Protein AF-A0AAD7ZI15-F1 (afdb_monomer_lite)

InterPro domains:
  IPR014939 CDT1 Geminin-binding domain-like [PF08839] (183-355)
  IPR014939 CDT1 Geminin-binding domain-like [SM01075] (183-356)
  IPR014939 CDT1 Geminin-binding domain-like [cd08674] (165-358)
  IPR036390 Winged helix DNA-binding domain superfamily [SSF46785] (164-359)
  IPR045173 DNA replication factor Cdt1 [PTHR28637] (47-406)

Structure (mmCIF, N/CA/C/O backbone):
data_AF-A0AAD7ZI15-F1
#
_entry.id   AF-A0AAD7ZI15-F1
#
loop_
_atom_site.group_PDB
_atom_site.id
_atom_site.type_symbol
_atom_site.label_atom_id
_atom_site.label_alt_id
_atom_site.label_comp_id
_atom_site.label_asym_id
_atom_site.label_entity_id
_atom_site.label_seq_id
_atom_site.pdbx_PDB_ins_code
_atom_site.Cartn_x
_atom_site.Cartn_y
_atom_site.Cartn_z
_atom_site.occupancy
_atom_site.B_iso_or_equiv
_atom_site.auth_seq_id
_atom_site.auth_comp_id
_atom_site.auth_asym_id
_atom_site.auth_atom_id
_atom_site.pdbx_PDB_model_num
ATOM 1 N N . MET A 1 1 ? 1.280 -25.889 -55.895 1.00 36.34 1 MET A N 1
ATOM 2 C CA . MET A 1 1 ? 1.740 -25.239 -57.144 1.00 36.34 1 MET A CA 1
ATOM 3 C C . MET A 1 1 ? 1.927 -23.764 -56.811 1.00 36.34 1 MET A C 1
ATOM 5 O O . MET A 1 1 ? 0.936 -23.113 -56.536 1.00 36.34 1 MET A O 1
ATOM 9 N N . ILE A 1 2 ? 3.098 -23.346 -56.326 1.00 36.03 2 ILE A N 1
ATOM 10 C CA . ILE A 1 2 ? 4.313 -22.911 -57.054 1.00 36.03 2 ILE A CA 1
ATOM 11 C C . ILE A 1 2 ? 4.077 -21.682 -57.949 1.00 36.03 2 ILE A C 1
ATOM 13 O O . ILE A 1 2 ? 3.289 -21.760 -58.882 1.00 36.03 2 ILE A O 1
ATOM 17 N N .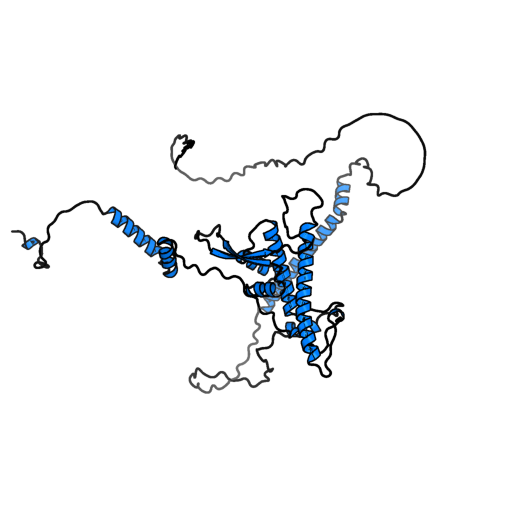 PHE A 1 3 ? 4.881 -20.652 -57.637 1.00 35.69 3 PHE A N 1
ATOM 18 C CA . PHE A 1 3 ? 5.319 -19.427 -58.338 1.00 35.69 3 PHE A CA 1
ATOM 19 C C . PHE A 1 3 ? 4.919 -18.168 -57.544 1.00 35.69 3 PHE A C 1
ATOM 21 O O . PHE A 1 3 ? 3.744 -17.877 -57.404 1.00 35.69 3 PHE A O 1
ATOM 28 N N . GLY A 1 4 ? 5.805 -17.388 -56.914 1.00 32.12 4 GLY A N 1
ATOM 29 C CA . GLY A 1 4 ? 7.251 -17.229 -57.076 1.00 32.12 4 GLY A CA 1
ATOM 30 C C . GLY A 1 4 ? 7.549 -15.950 -57.854 1.00 32.12 4 GLY A C 1
ATOM 31 O O . GLY A 1 4 ? 7.782 -16.039 -59.051 1.00 32.12 4 GLY A O 1
ATOM 32 N N . ILE A 1 5 ? 7.562 -14.784 -57.191 1.00 38.34 5 ILE A N 1
ATOM 33 C CA . ILE A 1 5 ? 8.191 -13.567 -57.729 1.00 38.34 5 ILE A CA 1
ATOM 34 C C . ILE A 1 5 ? 9.023 -12.884 -56.638 1.00 38.34 5 ILE A C 1
ATOM 36 O O . ILE A 1 5 ? 8.547 -12.449 -55.594 1.00 38.34 5 ILE A O 1
ATOM 40 N N . LEU A 1 6 ? 10.307 -12.863 -56.961 1.00 31.09 6 LEU A N 1
ATOM 41 C CA . LEU A 1 6 ? 11.475 -12.271 -56.341 1.00 31.09 6 LEU A CA 1
ATOM 42 C C . LEU A 1 6 ? 11.599 -10.815 -56.812 1.00 31.09 6 LEU A C 1
ATOM 44 O O . LEU A 1 6 ? 11.573 -10.597 -58.018 1.00 31.09 6 LEU A O 1
ATOM 48 N N . LEU A 1 7 ? 11.840 -9.845 -55.925 1.00 35.19 7 LEU A N 1
ATOM 49 C CA . LEU A 1 7 ? 12.426 -8.553 -56.313 1.00 35.19 7 LEU A CA 1
ATOM 50 C C . LEU A 1 7 ? 13.369 -8.034 -55.217 1.00 35.19 7 LEU A C 1
ATOM 52 O O . LEU A 1 7 ? 12.996 -7.814 -54.068 1.00 35.19 7 LEU A O 1
ATOM 56 N N . LYS A 1 8 ? 14.637 -7.915 -55.620 1.00 31.84 8 LYS A N 1
ATOM 57 C CA . LYS A 1 8 ? 15.811 -7.471 -54.866 1.00 31.84 8 LYS A CA 1
ATOM 58 C C . LYS A 1 8 ? 15.910 -5.937 -54.834 1.00 31.84 8 LYS A C 1
ATOM 60 O O . LYS A 1 8 ? 15.757 -5.294 -55.861 1.00 31.84 8 LYS A O 1
ATOM 65 N N . SER A 1 9 ? 16.333 -5.436 -53.672 1.00 30.84 9 SER A N 1
ATOM 66 C CA . SER A 1 9 ? 17.479 -4.536 -53.433 1.00 30.84 9 SER A CA 1
ATOM 67 C C . SER A 1 9 ? 17.616 -3.219 -54.219 1.00 30.84 9 SER A C 1
ATOM 69 O O . SER A 1 9 ? 17.907 -3.227 -55.411 1.00 30.84 9 SER A O 1
ATOM 71 N N . LYS A 1 10 ? 17.651 -2.093 -53.488 1.00 32.25 10 LYS A N 1
ATOM 72 C CA . LYS A 1 10 ? 18.591 -0.985 -53.746 1.00 32.25 10 LYS A CA 1
ATOM 73 C C . LYS A 1 10 ? 19.153 -0.460 -52.421 1.00 32.25 10 LYS A C 1
ATOM 75 O O . LYS A 1 10 ? 18.426 0.034 -51.568 1.00 32.25 10 LYS A O 1
ATOM 80 N N . LYS A 1 11 ? 20.467 -0.623 -52.285 1.00 30.34 11 LYS A N 1
ATOM 81 C CA . LYS A 1 11 ? 21.358 -0.153 -51.224 1.00 30.34 11 LYS A CA 1
ATOM 82 C C . LYS A 1 11 ? 22.157 0.994 -51.846 1.00 30.34 11 LYS A C 1
ATOM 84 O O . LYS A 1 11 ? 22.750 0.788 -52.902 1.00 30.34 11 LYS A O 1
ATOM 89 N N . THR A 1 12 ? 22.131 2.181 -51.255 1.00 30.69 12 THR A N 1
ATOM 90 C CA . THR A 1 12 ? 22.960 3.321 -51.670 1.00 30.69 12 THR A CA 1
ATOM 91 C C . THR A 1 12 ? 24.130 3.461 -50.706 1.00 30.69 12 THR A C 1
ATOM 93 O O . THR A 1 12 ? 23.956 3.728 -49.519 1.00 30.69 12 THR A O 1
ATOM 96 N N . GLU A 1 13 ? 25.319 3.210 -51.242 1.00 28.00 13 GLU A N 1
ATOM 97 C CA . GLU A 1 13 ? 26.623 3.518 -50.663 1.00 28.00 13 GLU A CA 1
ATOM 98 C C . GLU A 1 13 ? 26.952 4.994 -50.912 1.00 28.00 13 GLU A C 1
ATOM 100 O O . GLU A 1 13 ? 26.746 5.491 -52.019 1.00 28.00 13 GLU A O 1
ATOM 105 N N . ILE A 1 14 ? 27.499 5.675 -49.904 1.00 30.58 14 ILE A N 1
ATOM 106 C CA . ILE A 1 14 ? 28.333 6.867 -50.086 1.00 30.58 14 ILE A CA 1
ATOM 107 C C . ILE A 1 14 ? 29.537 6.697 -49.154 1.00 30.58 14 ILE A C 1
ATOM 109 O O . ILE A 1 14 ? 29.384 6.566 -47.939 1.00 30.58 14 ILE A O 1
ATOM 113 N N . SER A 1 15 ? 30.716 6.661 -49.764 1.00 30.77 15 SER A N 1
ATOM 114 C CA . SER A 1 15 ? 32.048 6.538 -49.157 1.00 30.77 15 SER A CA 1
ATOM 115 C C . SER A 1 15 ? 32.793 7.888 -49.304 1.00 30.77 15 SER A C 1
ATOM 117 O O . SER A 1 15 ? 32.291 8.779 -49.992 1.00 30.77 15 SER A O 1
ATOM 119 N N . PRO A 1 16 ? 33.947 8.088 -48.640 1.00 37.78 16 PRO A N 1
ATOM 120 C CA . PRO A 1 16 ? 34.333 9.358 -48.032 1.00 37.78 16 PRO A CA 1
ATOM 121 C C . PRO A 1 16 ? 35.382 10.146 -48.827 1.00 37.78 16 PRO A C 1
ATOM 123 O O . PRO A 1 16 ? 36.064 9.609 -49.696 1.00 37.78 16 PRO A O 1
ATOM 126 N N . LEU A 1 17 ? 35.536 11.426 -48.477 1.00 29.06 17 LEU A N 1
ATOM 127 C CA . LEU A 1 17 ? 36.581 12.300 -49.005 1.00 29.06 17 LEU A CA 1
ATOM 128 C C . LEU A 1 17 ? 37.750 12.396 -48.010 1.00 29.06 17 LEU A C 1
ATOM 130 O O . LEU A 1 17 ? 37.580 12.854 -46.880 1.00 29.06 17 LEU A O 1
ATOM 134 N N . GLU A 1 18 ? 38.927 11.966 -48.459 1.00 28.33 18 GLU A N 1
ATOM 135 C CA . GLU A 1 18 ? 40.236 12.202 -47.846 1.00 28.33 18 GLU A CA 1
ATOM 136 C C . GLU A 1 18 ? 40.829 13.559 -48.272 1.00 28.33 18 GLU A C 1
ATOM 138 O O . GLU A 1 18 ? 40.622 13.998 -49.404 1.00 28.33 18 GLU A O 1
ATOM 143 N N . ARG A 1 19 ? 41.644 14.165 -47.394 1.00 28.28 19 ARG A N 1
ATOM 144 C CA . ARG A 1 19 ? 42.948 14.822 -47.679 1.00 28.28 19 ARG A CA 1
ATOM 145 C C . ARG A 1 19 ? 43.558 15.295 -46.347 1.00 28.28 19 ARG A C 1
ATOM 147 O O . ARG A 1 19 ? 42.906 16.031 -45.617 1.00 28.28 19 ARG A O 1
ATOM 154 N N . SER A 1 20 ? 44.646 14.668 -45.878 1.00 27.78 20 SER A N 1
ATOM 155 C CA . SER A 1 20 ? 46.063 15.100 -46.002 1.00 27.78 20 SER A CA 1
ATOM 156 C C . SER A 1 20 ? 46.351 16.455 -45.332 1.00 27.78 20 SER A C 1
ATOM 158 O O . SER A 1 20 ? 45.701 17.429 -45.685 1.00 27.78 20 SER A O 1
ATOM 160 N N . GLY A 1 21 ? 47.325 16.654 -44.447 1.00 28.03 21 GLY A N 1
ATOM 161 C CA . GLY A 1 21 ? 48.426 15.850 -43.916 1.00 28.03 21 GLY A CA 1
ATOM 162 C C . GLY A 1 21 ? 49.366 16.791 -43.131 1.00 28.03 21 GLY A C 1
ATOM 163 O O . GLY A 1 21 ? 49.322 17.988 -43.386 1.00 28.03 21 GLY A O 1
ATOM 164 N N . GLU A 1 22 ? 50.181 16.214 -42.231 1.00 27.78 22 GLU A N 1
ATOM 165 C CA . GLU A 1 22 ? 51.518 16.682 -41.773 1.00 27.78 22 GLU A CA 1
ATOM 166 C C . GLU A 1 22 ? 51.630 18.057 -41.052 1.00 27.78 22 GLU A C 1
ATOM 168 O O . GLU A 1 22 ? 50.927 19.000 -41.372 1.00 27.78 22 GLU A O 1
ATOM 173 N N . ASN A 1 23 ? 52.508 18.339 -40.080 1.00 27.92 23 ASN A N 1
ATOM 174 C CA . ASN A 1 23 ? 53.590 17.655 -39.357 1.00 27.92 23 ASN A CA 1
ATOM 175 C C . ASN A 1 23 ? 53.999 18.586 -38.169 1.00 27.92 23 ASN A C 1
ATOM 177 O O . ASN A 1 23 ? 53.938 19.795 -38.354 1.00 27.92 23 ASN A O 1
ATOM 181 N N . VAL A 1 24 ? 54.465 18.016 -37.033 1.00 29.58 24 VAL A N 1
ATOM 182 C CA . VAL A 1 24 ? 55.676 18.407 -36.229 1.00 29.58 24 VAL A CA 1
ATOM 183 C C . VAL A 1 24 ? 55.746 19.840 -35.611 1.00 29.58 24 VAL A C 1
ATOM 185 O O . VAL A 1 24 ? 55.407 20.796 -36.280 1.00 29.58 24 VAL A O 1
ATOM 188 N N . VAL A 1 25 ? 56.237 20.193 -34.406 1.00 29.47 25 VAL A N 1
ATOM 189 C CA . VAL A 1 25 ? 56.813 19.607 -33.169 1.00 29.47 25 VAL A CA 1
ATOM 190 C C . VAL A 1 25 ? 56.943 20.779 -32.140 1.00 29.47 25 VAL A C 1
ATOM 192 O O . VAL A 1 25 ? 57.118 21.923 -32.544 1.00 29.47 25 VAL A O 1
ATOM 195 N N . ASP A 1 26 ? 56.891 20.452 -30.841 1.00 27.38 26 ASP A N 1
ATOM 196 C CA . ASP A 1 26 ? 57.463 21.108 -29.638 1.00 27.38 26 ASP A CA 1
ATOM 197 C C . ASP A 1 26 ? 57.068 22.491 -29.056 1.00 27.38 26 ASP A C 1
ATOM 199 O O . ASP A 1 26 ? 57.049 23.536 -29.697 1.00 27.38 26 ASP A O 1
ATOM 203 N N . SER A 1 27 ? 57.032 22.429 -27.712 1.00 30.39 27 SER A N 1
ATOM 204 C CA . SER A 1 27 ? 57.527 23.374 -26.694 1.00 30.39 27 SER A CA 1
ATOM 205 C C . SER A 1 27 ? 56.557 24.298 -25.949 1.00 30.39 27 SER A C 1
ATOM 207 O O . SER A 1 27 ? 55.765 25.057 -26.496 1.00 30.39 27 SER A O 1
ATOM 209 N N . GLU A 1 28 ? 56.706 24.202 -24.627 1.00 32.44 28 GLU A N 1
ATOM 210 C CA . GLU A 1 28 ? 56.099 24.960 -23.540 1.00 32.44 28 GLU A CA 1
ATOM 211 C C . GLU A 1 28 ? 56.236 26.480 -23.706 1.00 32.44 28 GLU A C 1
ATOM 213 O O . GLU A 1 28 ? 57.305 26.966 -24.063 1.00 32.44 28 GLU A O 1
ATOM 218 N N . GLN A 1 29 ? 55.208 27.236 -23.297 1.00 30.12 29 GLN A N 1
ATOM 219 C CA . GLN A 1 29 ? 55.374 28.383 -22.393 1.00 30.12 29 GLN A CA 1
ATOM 220 C C . GLN A 1 29 ? 54.024 28.932 -21.908 1.00 30.12 29 GLN A C 1
ATOM 222 O O . GLN A 1 29 ? 53.102 29.218 -22.667 1.00 30.12 29 GLN A O 1
ATOM 227 N N . ILE A 1 30 ? 53.938 29.079 -20.589 1.00 35.34 30 ILE A N 1
ATOM 228 C CA . ILE A 1 30 ? 52.846 29.692 -19.836 1.00 35.34 30 ILE A CA 1
ATOM 229 C C . ILE A 1 30 ? 52.900 31.207 -20.042 1.00 35.34 30 ILE A C 1
ATOM 231 O O . ILE A 1 30 ? 53.858 31.817 -19.579 1.00 35.34 30 ILE A O 1
ATOM 235 N N . GLN A 1 31 ? 51.855 31.831 -20.601 1.00 33.53 31 GLN A N 1
ATOM 236 C CA . GLN A 1 31 ? 51.537 33.235 -20.311 1.00 33.53 31 GLN A CA 1
ATOM 237 C C . GLN A 1 31 ? 50.027 33.489 -20.231 1.00 33.53 31 GLN A C 1
ATOM 239 O O . GLN A 1 31 ? 49.234 33.186 -21.118 1.00 33.53 31 GLN A O 1
ATOM 244 N N . ASN A 1 32 ? 49.663 34.062 -19.091 1.00 37.91 32 ASN A N 1
ATOM 245 C CA . ASN A 1 32 ? 48.343 34.455 -18.641 1.00 37.91 32 ASN A CA 1
ATOM 246 C C . ASN A 1 32 ? 47.895 35.724 -19.387 1.00 37.91 32 ASN A C 1
ATOM 248 O O . ASN A 1 32 ? 48.451 36.794 -19.148 1.00 37.91 32 ASN A O 1
ATOM 252 N N . THR A 1 33 ? 46.883 35.635 -20.252 1.00 34.50 33 THR A N 1
ATOM 253 C CA . THR A 1 33 ? 46.180 36.819 -20.770 1.00 34.50 33 THR A CA 1
ATOM 254 C C . THR A 1 33 ? 44.668 36.603 -20.707 1.00 34.50 33 THR A C 1
ATOM 256 O O . THR A 1 33 ? 44.103 35.692 -21.306 1.00 34.50 33 THR A O 1
ATOM 259 N N . ARG A 1 34 ? 44.000 37.441 -19.907 1.00 40.19 34 ARG A N 1
ATOM 260 C CA . ARG A 1 34 ? 42.538 37.536 -19.832 1.00 40.19 34 ARG A CA 1
ATOM 261 C C . ARG A 1 34 ? 42.021 38.171 -21.122 1.00 40.19 34 ARG A C 1
ATOM 263 O O . ARG A 1 34 ? 42.203 39.371 -21.310 1.00 40.19 34 ARG A O 1
ATOM 270 N N . SER A 1 35 ? 41.330 37.407 -21.961 1.00 37.34 35 SER A N 1
ATOM 271 C CA . SER A 1 35 ? 40.490 37.950 -23.029 1.00 37.34 35 SER A CA 1
ATOM 272 C C . SER A 1 35 ? 39.026 37.974 -22.576 1.00 37.34 35 SER A C 1
ATOM 274 O O . SER A 1 35 ? 38.428 36.958 -22.227 1.00 37.34 35 SER A O 1
ATOM 276 N N . ASN A 1 36 ? 38.456 39.179 -22.532 1.00 41.62 36 ASN A N 1
ATOM 277 C CA . ASN A 1 36 ? 37.023 39.407 -22.362 1.00 41.62 36 ASN A CA 1
ATOM 278 C C . ASN A 1 36 ? 36.297 38.881 -23.606 1.00 41.62 36 ASN A C 1
ATOM 280 O O . ASN A 1 36 ? 36.487 39.423 -24.692 1.00 41.62 36 ASN A O 1
ATOM 284 N N . VAL A 1 37 ? 35.443 37.870 -23.445 1.00 36.16 37 VAL A N 1
ATOM 285 C CA . VAL A 1 37 ? 34.520 37.428 -24.497 1.00 36.16 37 VAL A CA 1
ATOM 286 C C . VAL A 1 37 ? 33.110 37.859 -24.107 1.00 36.16 37 VAL A C 1
ATOM 288 O O . VAL A 1 37 ? 32.586 37.473 -23.063 1.00 36.16 37 VAL A O 1
ATOM 291 N N . SER A 1 38 ? 32.511 38.699 -24.947 1.00 42.19 38 SER A N 1
ATOM 292 C CA . SER A 1 38 ? 31.119 39.132 -24.870 1.00 42.19 38 SER A CA 1
ATOM 293 C C . SER A 1 38 ? 30.183 37.999 -25.290 1.00 42.19 38 SER A C 1
ATOM 295 O O . SER A 1 38 ? 30.307 37.481 -26.399 1.00 42.19 38 SER A O 1
ATOM 297 N N . PHE A 1 39 ? 29.221 37.648 -24.439 1.00 40.72 39 PHE A N 1
ATOM 298 C CA . PHE A 1 39 ? 28.145 36.723 -24.789 1.00 40.72 39 PHE A CA 1
ATOM 299 C C . PHE A 1 39 ? 26.877 37.507 -25.137 1.00 40.72 39 PHE A C 1
ATOM 301 O O . PHE A 1 39 ? 26.292 38.164 -24.277 1.00 40.72 39 PHE A O 1
ATO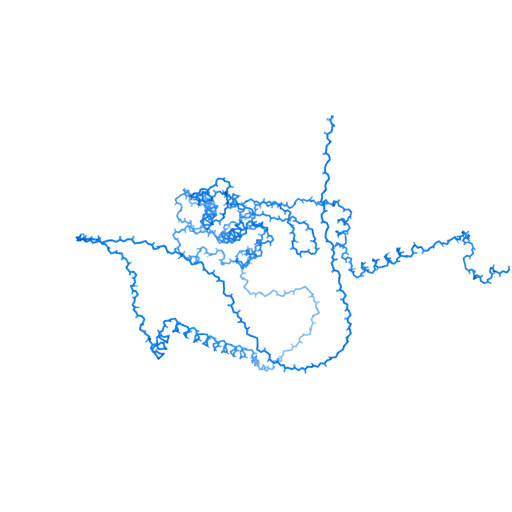M 308 N N . GLU A 1 40 ? 26.438 37.420 -26.393 1.00 43.59 40 GLU A N 1
ATOM 309 C CA . GLU A 1 40 ? 25.096 37.836 -26.800 1.00 43.59 40 GLU A CA 1
ATOM 310 C C . GLU A 1 40 ? 24.076 36.759 -26.417 1.00 43.59 40 GLU A C 1
ATOM 312 O O . GLU A 1 40 ? 24.158 35.603 -26.840 1.00 43.59 40 GLU A O 1
ATOM 317 N N . LEU A 1 41 ? 23.083 37.149 -25.619 1.00 45.53 41 LEU A N 1
ATOM 318 C CA . LEU A 1 41 ? 21.983 36.283 -25.215 1.00 45.53 41 LEU A CA 1
ATOM 319 C C . LEU A 1 41 ? 20.901 36.289 -26.312 1.00 45.53 41 LEU A C 1
ATOM 321 O O . LEU A 1 41 ? 20.065 37.190 -26.367 1.00 45.53 41 LEU A O 1
ATOM 325 N N . LYS A 1 42 ? 20.893 35.282 -27.194 1.00 40.06 42 LYS A N 1
ATOM 326 C CA . LYS A 1 42 ? 19.783 35.070 -28.140 1.00 40.06 42 LYS A CA 1
ATOM 327 C C . LYS A 1 42 ? 18.556 34.536 -27.392 1.00 40.06 42 LYS A C 1
ATOM 329 O O . LYS A 1 42 ? 18.500 33.366 -27.023 1.00 40.06 42 LYS A O 1
ATOM 334 N N . GLY A 1 43 ? 17.582 35.413 -27.150 1.00 44.22 43 GLY A N 1
ATOM 335 C CA . GLY A 1 43 ? 16.282 35.069 -26.571 1.00 44.22 43 GLY A CA 1
ATOM 336 C C . GLY A 1 43 ? 15.388 34.297 -27.548 1.00 44.22 43 GLY A C 1
ATOM 337 O O . GLY A 1 43 ? 15.362 34.584 -28.743 1.00 44.22 43 GLY A O 1
ATOM 338 N N . CYS A 1 44 ? 14.644 33.320 -27.027 1.00 41.31 44 CYS A N 1
ATOM 339 C CA . CYS A 1 44 ? 13.615 32.587 -27.764 1.00 41.31 44 CYS A CA 1
ATOM 340 C C . CYS A 1 44 ? 12.294 33.377 -27.780 1.00 41.31 44 CYS A C 1
ATOM 342 O O . CYS A 1 44 ? 11.880 33.945 -26.771 1.00 41.31 44 CYS A O 1
ATOM 344 N N . LEU A 1 45 ? 11.665 33.409 -28.953 1.00 40.03 45 LEU A N 1
ATOM 345 C CA . LEU A 1 45 ? 10.477 34.182 -29.312 1.00 40.03 45 LEU A CA 1
ATOM 346 C C . LEU A 1 45 ? 9.195 33.610 -28.681 1.00 40.03 45 LEU A C 1
ATOM 348 O O . LEU A 1 45 ? 8.913 32.423 -28.828 1.00 40.03 45 LEU A O 1
ATOM 352 N N . SER A 1 46 ? 8.377 34.474 -28.075 1.00 40.78 46 SER A N 1
ATOM 353 C CA . SER A 1 46 ? 6.961 34.197 -27.777 1.00 40.78 46 SER A CA 1
ATOM 354 C C . SER A 1 46 ? 6.070 34.743 -28.908 1.00 40.78 46 SER A C 1
ATOM 356 O O . SER A 1 46 ? 6.371 35.822 -29.426 1.00 40.78 46 SER A O 1
ATOM 358 N N . PRO A 1 47 ? 4.970 34.071 -29.307 1.00 43.31 47 PRO A N 1
ATOM 359 C CA . PRO A 1 47 ? 4.177 34.488 -30.466 1.00 43.31 47 PRO A CA 1
ATOM 360 C C . PRO A 1 47 ? 3.337 35.741 -30.182 1.00 43.31 47 PRO A C 1
ATOM 362 O O . PRO A 1 47 ? 2.576 35.788 -29.216 1.00 43.31 47 PRO A O 1
ATOM 365 N N . SER A 1 48 ? 3.439 36.741 -31.062 1.00 36.31 48 SER A N 1
ATOM 366 C CA . SER A 1 48 ? 2.604 37.948 -31.044 1.00 36.31 48 SER A CA 1
ATOM 367 C C . SER A 1 48 ? 1.269 37.702 -31.759 1.00 36.31 48 SER A C 1
ATOM 369 O O . SER A 1 48 ? 1.235 37.187 -32.879 1.00 36.31 48 SER A O 1
ATOM 371 N N . LYS A 1 49 ? 0.159 38.069 -31.111 1.00 38.12 49 LYS A N 1
ATOM 372 C CA . LYS A 1 49 ? -1.212 37.942 -31.627 1.00 38.12 49 LYS A CA 1
ATOM 373 C C . LYS A 1 49 ? -1.541 39.198 -32.450 1.00 38.12 49 LYS A C 1
ATOM 375 O O . LYS A 1 49 ? -1.610 40.290 -31.896 1.00 38.12 49 LYS A O 1
ATOM 380 N N . LYS A 1 50 ? -1.714 39.052 -33.770 1.00 34.66 50 LYS A N 1
ATOM 381 C CA . LYS A 1 50 ? -2.127 40.142 -34.676 1.00 34.66 50 LYS A CA 1
ATOM 382 C C . LYS A 1 50 ? -3.588 40.526 -34.418 1.00 34.66 50 LYS A C 1
ATOM 384 O O . LYS A 1 50 ? -4.442 39.644 -34.374 1.00 34.66 50 LYS A O 1
ATOM 389 N N . HIS A 1 51 ? -3.870 41.823 -34.315 1.00 30.38 51 HIS A N 1
ATOM 390 C CA . HIS A 1 51 ? -5.227 42.370 -34.334 1.00 30.38 51 HIS A CA 1
ATOM 391 C C . HIS A 1 51 ? -5.474 43.037 -35.694 1.00 30.38 51 HIS A C 1
ATOM 393 O O . HIS A 1 51 ? -4.624 43.790 -36.163 1.00 30.38 51 HIS A O 1
ATOM 399 N N . LYS A 1 52 ? -6.601 42.711 -36.336 1.00 31.12 52 LYS A N 1
ATOM 400 C CA . LYS A 1 52 ? -7.124 43.411 -37.518 1.00 31.12 52 LYS A CA 1
ATOM 401 C C . LYS A 1 52 ? -7.892 44.650 -37.056 1.00 31.12 52 LYS A C 1
ATOM 403 O O . LYS A 1 52 ? -8.639 44.568 -36.079 1.00 31.12 52 LYS A O 1
ATOM 408 N N . GLU A 1 53 ? -7.693 45.751 -37.765 1.00 29.78 53 GLU A N 1
ATOM 409 C CA . GLU A 1 53 ? -8.528 46.952 -37.731 1.00 29.78 53 GLU A CA 1
ATOM 410 C C . GLU A 1 53 ? -9.732 46.754 -38.659 1.00 29.78 53 GLU A C 1
ATOM 412 O O . GLU A 1 53 ? -9.592 46.118 -39.702 1.00 29.78 53 GLU A O 1
ATOM 417 N N . ASN A 1 54 ? -10.889 47.284 -38.262 1.00 30.73 54 ASN A N 1
ATOM 418 C CA . ASN A 1 54 ? -11.984 47.661 -39.152 1.00 30.73 54 ASN A CA 1
ATOM 419 C C . ASN A 1 54 ? -12.683 48.895 -38.553 1.00 30.73 54 ASN A C 1
ATOM 421 O O . ASN A 1 54 ? -13.003 48.920 -37.363 1.00 30.73 54 ASN A O 1
ATOM 425 N N . GLU A 1 55 ? -12.868 49.887 -39.420 1.00 31.48 55 GLU A N 1
ATOM 426 C CA . GLU A 1 55 ? -13.730 51.079 -39.354 1.00 31.48 55 GLU A CA 1
ATOM 427 C C . GLU A 1 55 ? -15.232 50.687 -39.231 1.00 31.48 55 GLU A C 1
ATOM 429 O O . GLU A 1 55 ? -15.549 49.511 -39.394 1.00 31.48 55 GLU A O 1
ATOM 434 N N . LEU A 1 56 ? -16.260 51.517 -38.989 1.00 29.58 56 LEU A N 1
ATOM 435 C CA . LEU A 1 56 ? -16.512 52.965 -38.882 1.00 29.58 56 LEU A CA 1
ATOM 436 C C . LEU A 1 56 ? -17.910 53.135 -38.202 1.00 29.58 56 LEU A C 1
ATOM 438 O O . LEU A 1 56 ? -18.691 52.186 -38.146 1.00 29.58 56 LEU A O 1
ATOM 442 N N . ASP A 1 57 ? -18.214 54.370 -37.793 1.00 30.33 57 ASP A N 1
ATOM 443 C CA . ASP A 1 57 ? -19.539 55.025 -37.705 1.00 30.33 57 ASP A CA 1
ATOM 444 C C . ASP A 1 57 ? -20.372 55.153 -36.407 1.00 30.33 57 ASP A C 1
ATOM 446 O O . ASP A 1 57 ? -20.434 54.305 -35.521 1.00 30.33 57 ASP A O 1
ATOM 450 N N . GLN A 1 58 ? -20.972 56.350 -36.346 1.00 31.08 58 GLN A N 1
ATOM 451 C CA . GLN A 1 58 ? -21.635 57.078 -35.259 1.00 31.08 58 GLN A CA 1
ATOM 452 C C . GLN A 1 58 ? -23.134 56.744 -35.133 1.00 31.08 58 GLN A C 1
ATOM 454 O O . GLN A 1 58 ? -23.770 56.467 -36.145 1.00 31.08 58 GLN A O 1
ATOM 459 N N . ALA A 1 59 ? -23.708 56.889 -33.926 1.00 29.88 59 ALA A N 1
ATOM 460 C CA . ALA A 1 59 ? -24.958 57.622 -33.612 1.00 29.88 59 ALA A CA 1
ATOM 461 C C . ALA A 1 59 ? -25.555 57.203 -32.245 1.00 29.88 59 ALA A C 1
ATOM 463 O O . ALA A 1 59 ? -25.178 56.197 -31.655 1.00 29.88 59 ALA A O 1
ATOM 464 N N . GLU A 1 60 ? -26.443 58.051 -31.733 1.00 29.66 60 GLU A N 1
ATOM 465 C CA . GLU A 1 60 ? -26.798 58.297 -30.333 1.00 29.66 60 GLU A CA 1
ATOM 466 C C . GLU A 1 60 ? -27.818 57.331 -29.675 1.00 29.66 60 GLU A C 1
ATOM 468 O O . GLU A 1 60 ? -28.644 56.707 -30.334 1.00 29.66 60 GLU A O 1
ATOM 473 N N . ASP A 1 61 ? -27.827 57.385 -28.331 1.00 31.34 61 ASP A N 1
ATOM 474 C CA . ASP A 1 61 ? -29.003 57.617 -27.458 1.00 31.34 61 ASP A CA 1
ATOM 475 C C . ASP A 1 61 ? -29.456 56.518 -26.440 1.00 31.34 61 ASP A C 1
ATOM 477 O O . ASP A 1 61 ? -29.653 55.349 -26.754 1.00 31.34 61 ASP A O 1
ATOM 481 N N . LYS A 1 62 ? -29.714 57.000 -25.204 1.00 30.64 62 LYS A N 1
ATOM 482 C CA . LYS A 1 62 ? -30.560 56.498 -24.077 1.00 30.64 62 LYS A CA 1
ATOM 483 C C . LYS A 1 62 ? -30.160 55.292 -23.182 1.00 30.64 62 LYS A C 1
ATOM 485 O O . LYS A 1 62 ? -30.457 54.142 -23.453 1.00 30.64 62 LYS A O 1
ATOM 490 N N . ASN A 1 63 ? -29.723 55.664 -21.969 1.00 29.77 63 ASN A N 1
ATOM 491 C CA . ASN A 1 63 ? -30.322 55.387 -20.639 1.00 29.77 63 ASN A CA 1
ATOM 492 C C . ASN A 1 63 ? -30.455 53.950 -20.039 1.00 29.77 63 ASN A C 1
ATOM 494 O O . ASN A 1 63 ? -31.159 53.095 -20.560 1.00 29.77 63 ASN A O 1
ATOM 498 N N . LYS A 1 64 ? -29.975 53.863 -18.779 1.00 31.80 64 LYS A N 1
ATOM 499 C CA . LYS A 1 64 ? -30.374 53.024 -17.615 1.00 31.80 64 LYS A CA 1
ATOM 500 C C . LYS A 1 64 ? -29.804 51.603 -17.394 1.00 31.80 64 LYS A C 1
ATOM 502 O O . LYS A 1 64 ? -30.225 50.624 -17.989 1.00 31.80 64 LYS A O 1
ATOM 507 N N . ASP A 1 65 ? -28.971 51.564 -16.347 1.00 33.38 65 ASP A N 1
ATOM 508 C CA . ASP A 1 65 ? -29.065 50.723 -15.140 1.00 33.38 65 ASP A CA 1
ATOM 509 C C . ASP A 1 65 ? -28.586 49.247 -15.102 1.00 33.38 65 ASP A C 1
ATOM 511 O O . ASP A 1 65 ? -29.155 48.337 -15.693 1.00 33.38 65 ASP A O 1
ATOM 515 N N . ILE A 1 66 ? -27.618 49.052 -14.183 1.00 34.81 66 ILE A N 1
ATOM 516 C CA . ILE A 1 66 ? -27.373 47.899 -13.286 1.00 34.81 66 ILE A CA 1
ATOM 517 C C . ILE A 1 66 ? -26.625 46.669 -13.854 1.00 34.81 66 ILE A C 1
ATOM 519 O O . ILE A 1 66 ? -27.222 45.768 -14.436 1.00 34.81 66 ILE A O 1
ATOM 523 N N . LYS A 1 67 ? -25.324 46.556 -13.510 1.00 37.38 67 LYS A N 1
ATOM 524 C CA . LYS A 1 67 ? -24.727 45.430 -12.737 1.00 37.38 67 LYS A CA 1
ATOM 525 C C . LYS A 1 67 ? -23.207 45.579 -12.561 1.00 37.38 67 LYS A C 1
ATOM 527 O O . LYS A 1 67 ? -22.462 45.689 -13.531 1.00 37.38 67 LYS A O 1
ATOM 532 N N . ASP A 1 68 ? -22.769 45.543 -11.302 1.00 39.31 68 ASP A N 1
ATOM 533 C CA . ASP A 1 68 ? -21.370 45.558 -10.873 1.00 39.31 68 ASP A CA 1
ATOM 534 C C . ASP A 1 68 ? -20.605 44.322 -11.365 1.00 39.31 68 ASP A C 1
ATOM 536 O O . ASP A 1 68 ? -20.767 43.209 -10.864 1.00 39.31 68 ASP A O 1
ATOM 540 N N . GLY A 1 69 ? -19.734 44.548 -12.347 1.00 33.72 69 GLY A N 1
ATOM 541 C CA . GLY A 1 69 ? -18.639 43.665 -12.724 1.00 33.72 69 GLY A CA 1
ATOM 542 C C . GLY A 1 69 ? -17.309 44.350 -12.419 1.00 33.72 69 GLY A C 1
ATOM 543 O O . GLY A 1 69 ? -17.126 45.530 -12.723 1.00 33.72 69 GLY A O 1
ATOM 544 N N . PHE A 1 70 ? -16.386 43.606 -11.809 1.00 38.50 70 PHE A N 1
ATOM 545 C CA . PHE A 1 70 ? -15.003 43.998 -11.525 1.00 38.50 70 PHE A CA 1
ATOM 546 C C . PHE A 1 70 ? -14.353 44.730 -12.717 1.00 38.50 70 PHE A C 1
ATOM 548 O O . PHE A 1 70 ? -14.051 44.121 -13.742 1.00 38.50 70 PHE A O 1
ATOM 555 N N . LYS A 1 71 ? -14.101 46.038 -12.572 1.00 41.34 71 LYS A N 1
ATOM 556 C CA . LYS A 1 71 ? -13.354 46.841 -13.551 1.00 41.34 71 LYS A CA 1
ATOM 557 C C . LYS A 1 71 ? -11.857 46.774 -13.242 1.00 41.34 71 LYS A C 1
ATOM 559 O O . LYS A 1 71 ? -11.409 47.188 -12.176 1.00 41.34 71 LYS A O 1
ATOM 564 N N . THR A 1 72 ? -11.079 46.268 -14.194 1.00 42.06 72 THR A N 1
ATOM 565 C CA . THR A 1 72 ? -9.618 46.423 -14.248 1.00 42.06 72 THR A CA 1
ATOM 566 C C . THR A 1 72 ? -9.238 47.907 -14.317 1.00 42.06 72 THR A C 1
ATOM 568 O O . THR A 1 72 ? -9.896 48.649 -15.050 1.00 42.06 72 THR A O 1
ATOM 571 N N . PRO A 1 73 ? -8.186 48.365 -13.612 1.00 44.50 73 PRO A N 1
ATOM 572 C CA . PRO A 1 73 ? -7.833 49.776 -13.584 1.00 44.50 73 PRO A CA 1
ATOM 573 C C . PRO A 1 73 ? -7.299 50.238 -14.944 1.00 44.50 73 PRO A C 1
ATOM 575 O O . PRO A 1 73 ? -6.372 49.660 -15.515 1.00 44.50 73 PRO A O 1
ATOM 578 N N . THR A 1 74 ? -7.905 51.308 -15.445 1.00 45.09 74 THR A N 1
ATOM 579 C CA . THR A 1 74 ? -7.520 52.065 -16.634 1.00 45.09 74 THR A CA 1
ATOM 580 C C . THR A 1 74 ? -6.087 52.588 -16.489 1.00 45.09 74 THR A C 1
ATOM 582 O O . THR A 1 74 ? -5.714 53.123 -15.444 1.00 45.09 74 THR A O 1
ATOM 585 N N . LYS A 1 75 ? -5.268 52.427 -17.538 1.00 47.78 75 LYS A N 1
ATOM 586 C CA . LYS A 1 75 ? -3.879 52.909 -17.598 1.00 47.78 75 LYS A CA 1
ATOM 587 C C . LYS A 1 75 ? -3.827 54.423 -17.359 1.00 47.78 75 LYS A C 1
ATOM 589 O O . LYS A 1 75 ? -4.344 55.190 -18.165 1.00 47.78 75 LYS A O 1
ATOM 594 N N . THR A 1 76 ? -3.172 54.844 -16.282 1.00 47.84 76 THR A N 1
ATOM 595 C CA . THR A 1 76 ? -2.771 56.238 -16.065 1.00 47.84 76 THR A CA 1
ATOM 596 C C . THR A 1 76 ? -1.471 56.537 -16.825 1.00 47.84 76 THR A C 1
ATOM 598 O O . THR A 1 76 ? -0.634 55.641 -16.977 1.00 47.84 76 THR A O 1
ATOM 601 N N . PRO A 1 77 ? -1.277 57.769 -17.330 1.00 49.25 77 PRO A N 1
ATOM 602 C CA . PRO A 1 77 ? -0.070 58.139 -18.062 1.00 49.25 77 PRO A CA 1
ATOM 603 C C . PRO A 1 77 ? 1.148 58.118 -17.127 1.00 49.25 77 PRO A C 1
ATOM 605 O O . PRO A 1 77 ? 1.104 58.644 -16.013 1.00 49.25 77 PRO A O 1
ATOM 608 N N . SER A 1 78 ? 2.228 57.475 -17.578 1.00 52.09 78 SER A N 1
ATOM 609 C CA . SER A 1 78 ? 3.482 57.306 -16.839 1.00 52.09 78 SER A CA 1
ATOM 610 C C . SER A 1 78 ? 4.083 58.653 -16.438 1.00 52.09 78 SER A C 1
ATOM 612 O O . SER A 1 78 ? 4.736 59.321 -17.233 1.00 52.09 78 SER A O 1
ATOM 614 N N . ARG A 1 79 ? 3.903 59.030 -15.171 1.00 66.88 79 ARG A N 1
ATOM 615 C CA . ARG A 1 79 ? 4.720 60.052 -14.516 1.00 66.88 79 ARG A CA 1
ATOM 616 C C . ARG A 1 79 ? 6.096 59.443 -14.264 1.00 66.88 79 ARG A C 1
ATOM 618 O O . ARG A 1 79 ? 6.201 58.497 -13.483 1.00 66.88 79 ARG A O 1
ATOM 625 N N . GLU A 1 80 ? 7.134 59.952 -14.920 1.00 61.31 80 GLU A N 1
ATOM 626 C CA . GLU A 1 80 ? 8.516 59.559 -14.636 1.00 61.31 80 GLU A CA 1
ATOM 627 C C . GLU A 1 80 ? 8.835 59.874 -13.167 1.00 61.31 80 GLU A C 1
ATOM 629 O O . GLU A 1 80 ? 8.860 61.027 -12.733 1.00 61.31 80 GLU A O 1
ATOM 634 N N . LEU A 1 81 ? 8.980 58.825 -12.355 1.00 68.62 81 LEU A N 1
ATOM 635 C CA . LEU A 1 81 ? 9.293 58.944 -10.935 1.00 68.62 81 LEU A CA 1
ATOM 636 C C . LEU A 1 81 ? 10.807 59.088 -10.774 1.00 68.62 81 LEU A C 1
ATOM 638 O O . LEU A 1 81 ? 11.568 58.253 -11.261 1.00 68.62 81 LEU A O 1
ATOM 642 N N . SER A 1 82 ? 11.233 60.115 -10.038 1.00 81.38 82 SER A N 1
ATOM 643 C CA . SER A 1 82 ? 12.638 60.344 -9.683 1.00 81.38 82 SER A CA 1
ATOM 644 C C . SER A 1 82 ? 13.286 59.091 -9.073 1.00 81.38 82 SER A C 1
ATOM 646 O O . SER A 1 82 ? 12.655 58.348 -8.313 1.00 81.38 82 SER A O 1
ATOM 648 N N . LEU A 1 83 ? 14.579 58.877 -9.343 1.00 76.50 83 LEU A N 1
ATOM 649 C CA . LEU A 1 83 ? 15.363 57.747 -8.821 1.00 76.50 83 LEU A CA 1
ATOM 650 C C . LEU A 1 83 ? 15.275 57.612 -7.290 1.00 76.50 83 LEU A C 1
ATOM 652 O O . LEU A 1 83 ? 15.237 56.501 -6.756 1.00 76.50 83 LEU A O 1
ATOM 656 N N . ALA A 1 84 ? 15.179 58.735 -6.573 1.00 79.75 84 ALA A N 1
ATOM 657 C CA . ALA A 1 84 ? 15.014 58.741 -5.121 1.00 79.75 84 ALA A CA 1
ATOM 658 C C . ALA A 1 84 ? 13.654 58.164 -4.684 1.00 79.75 84 ALA A C 1
ATOM 660 O O . ALA A 1 84 ? 13.546 57.483 -3.660 1.00 79.75 84 ALA A O 1
ATOM 661 N N . GLU A 1 85 ? 12.609 58.395 -5.474 1.00 79.81 85 GLU A N 1
ATOM 662 C CA . GLU A 1 85 ? 11.262 57.895 -5.217 1.00 79.81 85 GLU A CA 1
ATOM 663 C C . GLU A 1 85 ? 11.125 56.409 -5.560 1.00 79.81 85 GLU A C 1
ATOM 665 O O . GLU A 1 85 ? 10.533 55.655 -4.782 1.00 79.81 85 GLU A O 1
ATOM 670 N N . LEU A 1 86 ? 11.762 55.961 -6.646 1.00 77.44 86 LEU A N 1
ATOM 671 C CA . LEU A 1 86 ? 11.876 54.540 -6.983 1.00 77.44 86 LEU A CA 1
ATOM 672 C C . LEU A 1 86 ? 12.635 53.767 -5.902 1.00 77.44 86 LEU A C 1
ATOM 674 O O . LEU A 1 86 ? 12.161 52.724 -5.452 1.00 77.44 86 LEU A O 1
ATOM 678 N N . LYS A 1 87 ? 13.750 54.314 -5.398 1.00 80.38 87 LYS A N 1
ATOM 679 C CA . LYS A 1 87 ? 14.497 53.718 -4.282 1.00 80.38 87 LYS A CA 1
ATOM 680 C C . LYS A 1 87 ? 13.620 53.595 -3.034 1.00 80.38 87 LYS A C 1
ATOM 682 O O . LYS A 1 87 ? 13.550 52.517 -2.446 1.00 80.38 87 LYS A O 1
ATOM 687 N N . ARG A 1 88 ? 12.879 54.644 -2.653 1.00 81.62 88 ARG A N 1
ATOM 688 C CA . ARG A 1 88 ? 11.947 54.575 -1.510 1.00 81.62 88 ARG A CA 1
ATOM 689 C C . ARG A 1 88 ? 10.838 53.544 -1.714 1.00 81.62 88 ARG A C 1
ATOM 691 O O . ARG A 1 88 ? 10.552 52.793 -0.783 1.00 81.62 88 ARG A O 1
ATOM 698 N N . LYS A 1 89 ? 10.221 53.485 -2.898 1.00 79.62 89 LYS A N 1
ATOM 699 C CA . LYS A 1 89 ? 9.173 52.497 -3.205 1.00 79.62 89 LYS A CA 1
ATOM 700 C C . LYS A 1 89 ? 9.709 51.070 -3.172 1.00 79.62 89 LYS A C 1
ATOM 702 O O . LYS A 1 89 ? 9.055 50.198 -2.611 1.00 79.62 89 LYS A O 1
ATOM 707 N N . LEU A 1 90 ? 10.915 50.845 -3.687 1.00 79.56 90 LEU A N 1
ATOM 708 C CA . LEU A 1 90 ? 11.571 49.542 -3.644 1.00 79.56 90 LEU A CA 1
ATOM 709 C C . LEU A 1 90 ? 11.861 49.135 -2.192 1.00 79.56 90 LEU A C 1
ATOM 711 O O . LEU A 1 90 ? 11.491 48.038 -1.783 1.00 79.56 90 LEU A O 1
ATOM 715 N N . HIS A 1 91 ? 12.421 50.039 -1.381 1.00 78.25 91 HIS A N 1
ATOM 716 C CA . HIS A 1 91 ? 12.684 49.795 0.044 1.00 78.25 91 HIS A CA 1
ATOM 717 C C . HIS A 1 91 ? 11.422 49.549 0.880 1.00 78.25 91 HIS A C 1
ATOM 719 O O . HIS A 1 91 ? 11.487 48.809 1.857 1.00 78.25 91 HIS A O 1
ATOM 725 N N . ARG A 1 92 ? 10.286 50.143 0.499 1.00 79.56 92 ARG A N 1
ATOM 726 C CA . ARG A 1 92 ? 8.981 49.925 1.146 1.00 79.56 92 ARG A CA 1
ATOM 727 C C . ARG A 1 92 ? 8.198 48.748 0.565 1.00 79.56 92 ARG A C 1
ATOM 729 O O . ARG A 1 92 ? 7.144 48.418 1.097 1.00 79.56 92 ARG A O 1
ATOM 736 N N . SER A 1 93 ? 8.669 48.131 -0.520 1.00 85.88 93 SER A N 1
ATOM 737 C CA . SER A 1 93 ? 7.966 46.998 -1.118 1.00 85.88 93 SER A CA 1
ATOM 738 C C . SER A 1 93 ? 7.932 45.828 -0.134 1.00 85.88 93 SER A C 1
ATOM 740 O O . SER A 1 93 ? 8.965 45.444 0.421 1.00 85.88 93 SER A O 1
ATOM 742 N N . ALA A 1 94 ? 6.743 45.251 0.071 1.00 83.19 94 ALA A N 1
ATOM 743 C CA . ALA A 1 94 ? 6.534 44.130 0.991 1.00 83.19 94 ALA A CA 1
ATOM 744 C C . ALA A 1 94 ? 7.516 42.978 0.713 1.00 83.19 94 ALA A C 1
ATOM 746 O O . ALA A 1 94 ? 8.147 42.457 1.628 1.00 83.19 94 ALA A O 1
ATOM 747 N N . LYS A 1 95 ? 7.768 42.699 -0.571 1.00 84.12 95 LYS A N 1
ATOM 748 C CA . LYS A 1 95 ? 8.727 41.687 -1.027 1.00 84.12 95 LYS A CA 1
ATOM 749 C C . LYS A 1 95 ? 10.170 41.954 -0.574 1.00 84.12 95 LYS A C 1
ATOM 751 O O . LYS A 1 95 ? 10.870 41.019 -0.200 1.00 84.12 95 LYS A O 1
ATOM 756 N N . MET A 1 96 ? 10.645 43.207 -0.579 1.00 87.88 96 MET A N 1
ATOM 757 C CA . MET A 1 96 ? 12.004 43.510 -0.102 1.00 87.88 96 MET A CA 1
ATOM 758 C C . MET A 1 96 ? 12.097 43.447 1.430 1.00 87.88 96 MET A C 1
ATOM 760 O O . MET A 1 96 ? 13.135 43.055 1.964 1.00 87.88 96 MET A O 1
ATOM 764 N N . VAL A 1 97 ? 11.024 43.803 2.140 1.00 86.75 97 VAL A N 1
ATOM 765 C CA . VAL A 1 97 ? 10.949 43.675 3.603 1.00 86.75 97 VAL A CA 1
ATOM 766 C C . VAL A 1 97 ? 10.983 42.202 4.017 1.00 86.75 97 VAL A C 1
ATOM 768 O O . VAL A 1 97 ? 11.770 41.833 4.888 1.00 86.75 97 VAL A O 1
ATOM 771 N N . GLU A 1 98 ? 10.213 41.346 3.344 1.00 88.75 98 GLU A N 1
ATOM 772 C CA . GLU A 1 98 ? 10.249 39.892 3.539 1.00 88.75 98 GLU A CA 1
ATOM 773 C C . GLU A 1 98 ? 11.634 39.315 3.249 1.00 88.75 98 GLU A C 1
ATOM 775 O O . GLU A 1 98 ? 12.173 38.558 4.055 1.00 88.75 98 GLU A O 1
ATOM 780 N N . MET A 1 99 ? 12.264 39.736 2.152 1.00 89.25 99 MET A N 1
ATOM 781 C CA . MET A 1 99 ? 13.604 39.276 1.794 1.00 89.25 99 MET A CA 1
ATOM 782 C C . MET A 1 99 ? 14.648 39.664 2.854 1.00 89.25 99 MET A C 1
ATOM 784 O O . MET A 1 99 ? 15.460 38.831 3.253 1.00 89.25 99 MET A O 1
ATOM 788 N N . ARG A 1 100 ? 14.599 40.897 3.382 1.00 87.56 100 ARG A N 1
ATOM 789 C CA . ARG A 1 100 ? 15.465 41.331 4.496 1.00 87.56 100 ARG A CA 1
ATOM 790 C C . ARG A 1 100 ? 15.215 40.521 5.766 1.00 87.56 100 ARG A C 1
ATOM 792 O O . ARG A 1 100 ? 16.173 40.151 6.439 1.00 87.56 100 ARG A O 1
ATOM 799 N N . LYS A 1 101 ? 13.950 40.220 6.078 1.00 91.38 101 LYS A N 1
ATOM 800 C CA . LYS A 1 101 ? 13.578 39.378 7.224 1.00 91.38 101 LYS A CA 1
ATOM 801 C C . LYS A 1 101 ? 14.135 37.959 7.078 1.00 91.38 101 LYS A C 1
ATOM 803 O O . LYS A 1 101 ? 14.695 37.432 8.033 1.00 91.38 101 LYS A O 1
ATOM 808 N N . CYS A 1 102 ? 14.064 37.370 5.884 1.00 90.44 102 CYS A N 1
ATOM 809 C CA . CYS A 1 102 ? 14.673 36.068 5.606 1.00 90.44 102 CYS A CA 1
ATOM 810 C C . CYS A 1 102 ? 16.198 36.086 5.793 1.00 90.44 102 CYS A C 1
ATOM 812 O O . CYS A 1 102 ? 16.730 35.186 6.438 1.00 90.44 102 CYS A O 1
ATOM 814 N N . PHE A 1 103 ? 16.898 37.120 5.313 1.00 91.31 103 PHE A N 1
ATOM 815 C CA . PHE A 1 103 ? 18.344 37.256 5.541 1.00 91.31 103 PHE A CA 1
ATOM 816 C C . PHE A 1 103 ? 18.702 37.404 7.027 1.00 91.31 103 PHE A C 1
ATOM 818 O O . PHE A 1 103 ? 19.663 36.791 7.488 1.00 91.31 103 PHE A O 1
ATOM 825 N N . ALA A 1 104 ? 17.915 38.159 7.799 1.00 92.44 104 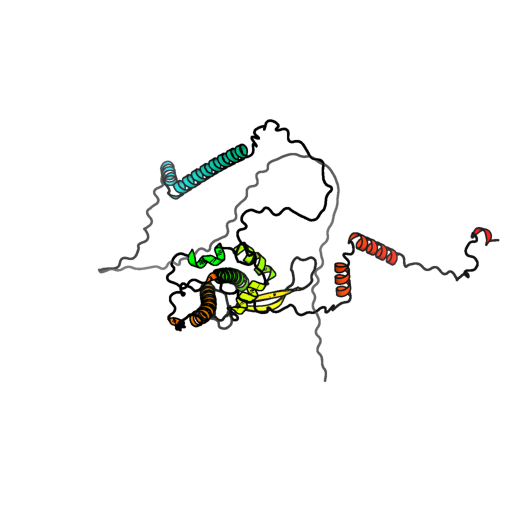ALA A N 1
ATOM 826 C CA . ALA A 1 104 ? 18.115 38.270 9.243 1.00 92.44 104 ALA A CA 1
ATOM 827 C C . ALA A 1 104 ? 17.928 36.917 9.953 1.00 92.44 104 ALA A C 1
ATOM 829 O O . ALA A 1 104 ? 18.731 36.550 10.809 1.00 92.44 104 ALA A O 1
ATOM 830 N N . ASN A 1 105 ? 16.916 36.142 9.555 1.00 92.56 105 ASN A N 1
ATOM 831 C CA . ASN A 1 105 ? 16.672 34.812 10.111 1.00 92.56 105 ASN A CA 1
ATOM 832 C C . ASN A 1 105 ? 17.805 33.827 9.789 1.00 92.56 105 ASN A C 1
ATOM 834 O O . ASN A 1 105 ? 18.192 33.053 10.660 1.00 92.56 105 ASN A O 1
ATOM 838 N N . LEU A 1 106 ? 18.361 33.877 8.573 1.00 94.56 106 LEU A N 1
ATOM 839 C CA . LEU A 1 106 ? 19.512 33.053 8.192 1.00 94.56 106 LEU A CA 1
ATOM 840 C C . LEU A 1 106 ? 20.748 33.374 9.041 1.00 94.56 106 LEU A C 1
ATOM 842 O O . LEU A 1 106 ? 21.372 32.456 9.569 1.00 94.56 106 LEU A O 1
ATOM 846 N N . ASN A 1 107 ? 21.050 34.657 9.254 1.00 93.31 107 ASN A N 1
ATOM 847 C CA . ASN A 1 107 ? 22.161 35.065 10.119 1.00 93.31 107 ASN A CA 1
ATOM 848 C C . ASN A 1 107 ? 21.948 34.636 11.581 1.00 93.31 107 ASN A C 1
ATOM 850 O O . ASN A 1 107 ? 22.891 34.219 12.254 1.00 93.31 107 ASN A O 1
ATOM 854 N N . ASN A 1 108 ? 20.711 34.709 12.081 1.00 93.62 108 ASN A N 1
ATOM 855 C CA . ASN A 1 108 ? 20.385 34.249 13.430 1.00 93.62 108 ASN A CA 1
ATOM 856 C C . ASN A 1 108 ? 20.583 32.733 13.569 1.00 93.62 108 ASN A C 1
ATOM 858 O O . ASN A 1 108 ? 21.225 32.293 14.521 1.00 93.62 108 ASN A O 1
ATOM 862 N N . ALA A 1 109 ? 20.117 31.950 12.592 1.00 91.69 109 ALA A N 1
ATOM 863 C CA . ALA A 1 109 ? 20.316 30.503 12.569 1.00 91.69 109 ALA A CA 1
ATOM 864 C C . ALA A 1 109 ? 21.808 30.124 12.509 1.00 91.69 109 ALA A C 1
ATOM 866 O O . ALA A 1 109 ? 22.244 29.205 13.202 1.00 91.69 109 ALA A O 1
ATOM 867 N N . GLU A 1 110 ? 22.617 30.862 11.741 1.00 93.88 110 GLU A N 1
ATOM 868 C CA . GLU A 1 110 ? 24.068 30.654 11.681 1.00 93.88 110 GLU A CA 1
ATOM 869 C C . GLU A 1 110 ? 24.742 30.900 13.044 1.00 93.88 110 GLU A C 1
ATOM 871 O O . GLU A 1 110 ? 25.606 30.131 13.475 1.00 93.88 110 GLU A O 1
ATOM 876 N N . ASN A 1 111 ? 24.323 31.946 13.760 1.00 91.88 111 ASN A N 1
ATOM 877 C CA . ASN A 1 111 ? 24.841 32.255 15.092 1.00 91.88 111 ASN A CA 1
ATOM 878 C C . ASN A 1 111 ? 24.441 31.197 16.134 1.00 91.88 111 ASN A C 1
ATOM 880 O O . ASN A 1 111 ? 25.265 30.817 16.972 1.00 91.88 111 ASN A O 1
ATOM 884 N N . GLU A 1 112 ? 23.212 30.681 16.072 1.00 92.31 112 GLU A N 1
ATOM 885 C CA . GLU A 1 112 ? 22.776 29.578 16.934 1.00 92.31 112 GLU A CA 1
ATOM 886 C C . GLU A 1 112 ? 23.580 28.300 16.677 1.00 92.31 112 GLU A C 1
ATOM 888 O O . GLU A 1 112 ? 24.028 27.656 17.631 1.00 92.31 112 GLU A O 1
ATOM 893 N N . LEU A 1 113 ? 23.860 27.980 15.409 1.00 91.00 113 LEU A N 1
ATOM 894 C CA . LEU A 1 113 ? 24.680 26.828 15.037 1.00 91.00 113 LEU A CA 1
ATOM 895 C C . LEU A 1 113 ? 26.097 26.932 15.628 1.00 91.00 113 LEU A C 1
ATOM 897 O O . LEU A 1 113 ? 26.578 25.993 16.266 1.00 91.00 113 LEU A O 1
ATOM 901 N N . LYS A 1 114 ? 26.734 28.107 15.512 1.00 91.38 114 LYS A N 1
ATOM 902 C CA . LYS A 1 114 ? 28.061 28.375 16.102 1.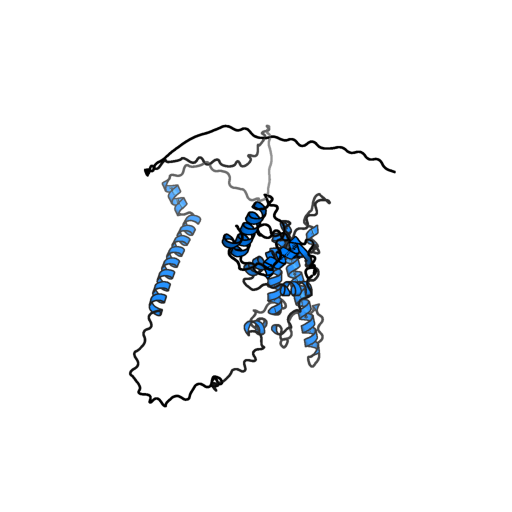00 91.38 114 LYS A CA 1
ATOM 903 C C . LYS A 1 114 ? 28.058 28.222 17.626 1.00 91.38 114 LYS A C 1
ATOM 905 O O . LYS A 1 114 ? 29.031 27.731 18.201 1.00 91.38 114 LYS A O 1
ATOM 910 N N . ASN A 1 115 ? 26.975 28.614 18.297 1.00 90.50 115 ASN A N 1
ATOM 911 C CA . ASN A 1 115 ? 26.838 28.455 19.746 1.00 90.50 115 ASN A CA 1
ATOM 912 C C . ASN A 1 115 ? 26.642 26.987 20.158 1.00 90.50 115 ASN A C 1
ATOM 914 O O . ASN A 1 115 ? 27.224 26.548 21.154 1.00 90.50 115 ASN A O 1
ATOM 918 N N . LEU A 1 116 ? 25.879 26.208 19.386 1.00 88.62 116 LEU A N 1
ATOM 919 C CA . LEU A 1 116 ? 25.715 24.769 19.611 1.00 88.62 116 LEU A CA 1
ATOM 920 C C . LEU A 1 116 ? 27.027 24.003 19.401 1.00 88.62 116 LEU A C 1
ATOM 922 O O . LEU A 1 116 ? 27.365 23.131 20.204 1.00 88.62 116 LEU A O 1
ATOM 926 N N . GLU A 1 117 ? 27.812 24.365 18.386 1.00 86.19 117 GLU A N 1
ATOM 927 C CA . GLU A 1 117 ? 29.138 23.780 18.167 1.00 86.19 117 GLU A CA 1
ATOM 928 C C . GLU A 1 117 ? 30.107 24.070 19.319 1.00 86.19 117 GLU A C 1
ATOM 930 O O . GLU A 1 117 ? 30.836 23.172 19.751 1.00 86.19 117 GLU A O 1
ATOM 935 N N . LYS A 1 118 ? 30.093 25.295 19.866 1.00 86.56 118 LYS A N 1
ATOM 936 C CA . LYS A 1 118 ? 30.883 25.651 21.057 1.00 86.56 118 LYS A CA 1
ATOM 937 C C . LYS A 1 118 ? 30.461 24.827 22.279 1.00 86.56 118 LYS A C 1
ATOM 939 O O . LYS A 1 118 ? 31.322 24.215 22.908 1.00 86.56 118 LYS A O 1
ATOM 944 N N . LYS A 1 119 ? 29.154 24.703 22.551 1.00 83.19 119 LYS A N 1
ATOM 945 C CA . LYS A 1 119 ? 28.631 23.860 23.648 1.00 83.19 119 LYS A CA 1
ATOM 946 C C . LYS A 1 119 ? 29.029 22.390 23.497 1.00 83.19 119 LYS A C 1
ATOM 948 O O . LYS A 1 119 ? 29.440 21.758 24.467 1.00 83.19 119 LYS A O 1
ATOM 953 N N . LYS A 1 120 ? 28.973 21.841 22.279 1.00 82.50 120 LYS A N 1
ATOM 954 C CA . LYS A 1 120 ? 29.402 20.459 21.999 1.00 82.50 120 LYS A CA 1
ATOM 955 C C . LYS A 1 120 ? 30.902 20.259 22.249 1.00 82.50 120 LYS A C 1
ATOM 957 O O . LYS A 1 120 ? 31.298 19.218 22.767 1.00 82.50 120 LYS A O 1
ATOM 962 N N . LYS A 1 121 ? 31.737 21.255 21.925 1.00 76.12 121 LYS A N 1
ATOM 963 C CA . LYS A 1 121 ? 33.181 21.236 22.225 1.00 76.12 121 LYS A CA 1
ATOM 964 C C . LYS A 1 121 ? 33.478 21.321 23.728 1.00 76.12 121 LYS A C 1
ATOM 966 O O . LYS A 1 121 ? 34.474 20.755 24.169 1.00 76.12 121 LYS A O 1
ATOM 971 N N . GLU A 1 122 ? 32.627 21.974 24.518 1.00 70.44 122 GLU A N 1
ATOM 972 C CA . GLU A 1 122 ? 32.757 22.020 25.982 1.00 70.44 122 GLU A CA 1
ATOM 973 C C . GLU A 1 122 ? 32.319 20.714 26.664 1.00 70.44 122 GLU A C 1
ATOM 975 O O . GLU A 1 122 ? 32.999 20.253 27.580 1.00 70.44 122 GLU A O 1
ATOM 980 N N . LEU A 1 123 ? 31.251 20.074 26.175 1.00 64.19 123 LEU A N 1
ATOM 981 C CA . LEU A 1 123 ? 30.757 18.778 26.669 1.00 64.19 123 LEU A CA 1
ATOM 982 C C . LEU A 1 123 ? 31.703 17.599 26.371 1.00 64.19 123 LEU A C 1
ATOM 984 O O . LEU A 1 123 ? 31.687 16.609 27.095 1.00 64.19 123 LEU A O 1
ATOM 988 N N . ASN A 1 124 ? 32.560 17.715 25.352 1.00 61.16 124 ASN A N 1
ATOM 989 C CA . ASN A 1 124 ? 33.541 16.689 24.970 1.00 61.16 124 ASN A CA 1
ATOM 990 C C . ASN A 1 124 ? 34.882 16.762 25.728 1.00 61.16 124 ASN A C 1
ATOM 992 O O . ASN A 1 124 ? 35.833 16.075 25.357 1.00 61.16 124 ASN A O 1
ATOM 996 N N . LYS A 1 125 ? 34.994 17.570 26.791 1.00 61.12 125 LYS A N 1
ATOM 997 C CA . LYS A 1 125 ? 36.148 17.525 27.702 1.00 61.12 125 LYS A CA 1
ATOM 998 C C . LYS A 1 125 ? 35.811 16.619 28.895 1.00 61.12 125 LYS A C 1
ATOM 1000 O O . LYS A 1 125 ? 35.114 17.080 29.802 1.00 61.12 125 LYS A O 1
ATOM 1005 N N . PRO A 1 126 ? 36.285 15.360 28.957 1.00 58.84 126 PRO A N 1
ATOM 1006 C CA . PRO A 1 126 ? 36.051 14.519 30.124 1.00 58.84 126 PRO A CA 1
ATOM 1007 C C . PRO A 1 126 ? 36.813 15.091 31.329 1.00 58.84 126 PRO A C 1
ATOM 1009 O O . PRO A 1 126 ? 38.028 14.946 31.444 1.00 58.84 126 PRO A O 1
ATOM 1012 N N . LYS A 1 127 ? 36.106 15.751 32.255 1.00 61.06 127 LYS A N 1
ATOM 1013 C CA . LYS A 1 127 ? 36.640 16.076 33.587 1.00 61.06 127 LYS A CA 1
ATOM 1014 C C . LYS A 1 127 ? 36.547 14.826 34.463 1.00 61.06 127 LYS A C 1
ATOM 1016 O O . LYS A 1 127 ? 35.643 14.698 35.285 1.00 61.06 127 LYS A O 1
ATOM 1021 N N . LEU A 1 128 ? 37.468 13.887 34.260 1.00 54.78 128 LEU A N 1
ATOM 1022 C CA . LEU A 1 128 ? 37.684 12.776 35.186 1.00 54.78 128 LEU A CA 1
ATOM 1023 C C . LEU A 1 128 ? 38.148 13.350 36.532 1.00 54.78 128 LEU A C 1
ATOM 1025 O O . LEU A 1 128 ? 39.241 13.906 36.640 1.00 54.78 128 LEU A O 1
ATOM 1029 N N . LYS A 1 129 ? 37.302 13.238 37.561 1.00 65.06 129 LYS A N 1
ATOM 1030 C CA . LYS A 1 129 ? 37.729 13.436 38.949 1.00 65.06 129 LYS A CA 1
ATOM 1031 C C . LYS A 1 129 ? 38.715 12.311 39.274 1.00 65.06 129 LYS A C 1
ATOM 1033 O O . LYS A 1 129 ? 38.377 11.142 39.121 1.00 65.06 129 LYS A O 1
ATOM 1038 N N . LYS A 1 130 ? 39.940 12.663 39.666 1.00 57.44 130 LYS A N 1
ATOM 1039 C CA . LYS A 1 130 ? 40.937 11.698 40.142 1.00 57.44 130 LYS A CA 1
ATOM 1040 C C . LYS A 1 130 ? 40.403 11.077 41.436 1.00 57.44 130 LYS A C 1
ATOM 1042 O O . LYS A 1 130 ? 40.210 11.796 42.411 1.00 57.44 130 LYS A O 1
ATOM 1047 N N . PHE A 1 131 ? 40.125 9.780 41.425 1.00 53.31 131 PHE A N 1
ATOM 1048 C CA . PHE A 1 131 ? 39.806 9.026 42.635 1.00 53.31 131 PHE A CA 1
ATOM 1049 C C . PHE A 1 131 ? 41.119 8.693 43.362 1.00 53.31 131 PHE A C 1
ATOM 1051 O O . PHE A 1 131 ? 42.093 8.306 42.717 1.00 53.31 131 PHE A O 1
ATOM 1058 N N . GLN A 1 132 ? 41.165 8.896 44.682 1.00 54.09 132 GLN A N 1
ATOM 1059 C CA . GLN A 1 132 ? 42.252 8.401 45.534 1.00 54.09 132 GLN A CA 1
ATOM 1060 C C . GLN A 1 132 ? 42.139 6.877 45.655 1.00 54.09 132 GLN A C 1
ATOM 1062 O O . GLN A 1 132 ? 41.034 6.341 45.729 1.00 54.09 132 GLN A O 1
ATOM 1067 N N . ALA A 1 133 ? 43.288 6.205 45.606 1.00 46.03 133 ALA A N 1
ATOM 1068 C CA . ALA A 1 133 ? 43.408 4.755 45.594 1.00 46.03 133 ALA A CA 1
ATOM 1069 C C . ALA A 1 133 ? 42.763 4.137 46.842 1.00 46.03 133 ALA A C 1
ATOM 1071 O O . ALA A 1 133 ? 43.130 4.471 47.964 1.00 46.03 133 ALA A O 1
ATOM 1072 N N . ILE A 1 134 ? 41.806 3.238 46.624 1.00 52.53 134 ILE A N 1
ATOM 1073 C CA . ILE A 1 134 ? 41.333 2.298 47.636 1.00 52.53 134 ILE A CA 1
ATOM 1074 C C . ILE A 1 134 ? 42.091 1.003 47.358 1.00 52.53 134 ILE A C 1
ATOM 1076 O O . ILE A 1 134 ? 41.983 0.448 46.262 1.00 52.53 134 ILE A O 1
ATOM 1080 N N . GLU A 1 135 ? 42.897 0.571 48.323 1.00 48.03 135 GLU A N 1
ATOM 1081 C CA . GLU A 1 135 ? 43.532 -0.743 48.327 1.00 48.03 135 GLU A CA 1
ATOM 1082 C C . GLU A 1 135 ? 42.436 -1.809 48.371 1.00 48.03 135 GLU A C 1
ATOM 1084 O O . GLU A 1 135 ? 41.645 -1.876 49.310 1.00 48.03 135 GLU A O 1
ATOM 1089 N N . ILE A 1 136 ? 42.351 -2.611 47.313 1.00 49.62 136 ILE A N 1
ATOM 1090 C CA . ILE A 1 136 ? 41.502 -3.797 47.270 1.00 49.62 136 ILE A CA 1
ATOM 1091 C C . ILE A 1 136 ? 42.435 -4.964 46.989 1.00 49.62 136 ILE A C 1
ATOM 1093 O O . ILE A 1 136 ? 42.997 -5.082 45.898 1.00 49.62 136 ILE A O 1
ATOM 1097 N N . GLU A 1 137 ? 42.624 -5.782 48.018 1.00 46.25 137 GLU A N 1
ATOM 1098 C CA . GLU A 1 137 ? 43.369 -7.031 47.970 1.00 46.25 137 GLU A CA 1
ATOM 1099 C C . GLU A 1 137 ? 42.807 -7.935 46.867 1.00 46.25 137 GLU A C 1
ATOM 1101 O O . GLU A 1 137 ? 41.604 -8.188 46.779 1.00 46.25 137 GLU A O 1
ATOM 1106 N N . VAL A 1 138 ? 43.700 -8.388 45.991 1.00 44.91 138 VAL A N 1
ATOM 1107 C CA . VAL A 1 138 ? 43.403 -9.250 44.847 1.00 44.91 138 VAL A CA 1
ATOM 1108 C C . VAL A 1 138 ? 43.513 -10.708 45.298 1.00 44.91 138 VAL A C 1
ATOM 1110 O O . VAL A 1 138 ? 44.632 -11.160 45.549 1.00 44.91 138 VAL A O 1
ATOM 1113 N N . PRO A 1 139 ? 42.420 -11.493 45.349 1.00 44.09 139 PRO A N 1
ATOM 1114 C CA . PRO A 1 139 ? 42.546 -12.936 45.376 1.00 44.09 139 PRO A CA 1
ATOM 1115 C C . PRO A 1 139 ? 42.847 -13.434 43.959 1.00 44.09 139 PRO A C 1
ATOM 1117 O O . PRO A 1 139 ? 42.281 -12.987 42.958 1.00 44.09 139 PRO A O 1
ATOM 1120 N N . THR A 1 140 ? 43.803 -14.348 43.890 1.00 45.50 140 THR A N 1
ATOM 1121 C CA . THR A 1 140 ? 44.351 -14.955 42.683 1.00 45.50 140 THR A CA 1
ATOM 1122 C C . THR A 1 140 ? 43.288 -15.657 41.823 1.00 45.50 140 THR A C 1
ATOM 1124 O O . THR A 1 140 ? 42.374 -16.325 42.295 1.00 45.50 140 THR A O 1
ATOM 1127 N N . SER A 1 141 ? 43.447 -15.469 40.513 1.00 39.31 141 SER A N 1
ATOM 1128 C CA . SER A 1 141 ? 42.629 -15.940 39.388 1.00 39.31 141 SER A CA 1
ATOM 1129 C C . SER A 1 141 ? 42.223 -17.427 39.417 1.00 39.31 141 SER A C 1
ATOM 1131 O O . SER A 1 141 ? 43.106 -18.284 39.363 1.00 39.31 141 SER A O 1
ATOM 1133 N N . PRO A 1 142 ? 40.927 -17.766 39.260 1.00 44.09 142 PRO A N 1
ATOM 1134 C CA . PRO A 1 142 ? 40.499 -19.039 38.686 1.00 44.09 142 PRO A CA 1
ATOM 1135 C C . PRO A 1 142 ? 40.526 -18.963 37.153 1.00 44.09 142 PRO A C 1
ATOM 1137 O O . PRO A 1 142 ? 40.050 -18.007 36.540 1.00 44.09 142 PRO A O 1
ATOM 1140 N N . GLN A 1 143 ? 41.118 -19.977 36.530 1.00 50.94 143 GLN A N 1
ATOM 1141 C CA . GLN A 1 143 ? 41.277 -20.109 35.084 1.00 50.94 143 GLN A CA 1
ATOM 1142 C C . GLN A 1 143 ? 39.933 -20.068 34.330 1.00 50.94 143 GLN A C 1
ATOM 1144 O O . GLN A 1 143 ? 38.897 -20.517 34.816 1.00 50.94 143 GLN A O 1
ATOM 1149 N N . LYS A 1 144 ? 39.980 -19.519 33.110 1.00 45.53 144 LYS A N 1
ATOM 1150 C CA . LYS A 1 144 ? 38.854 -19.329 32.185 1.00 45.53 144 LYS A CA 1
ATOM 1151 C C . LYS A 1 144 ? 38.074 -20.630 31.938 1.00 45.53 144 LYS A C 1
ATOM 1153 O O . LYS A 1 144 ? 38.544 -21.485 31.195 1.00 45.53 144 LYS A O 1
ATOM 1158 N N . ASN A 1 145 ? 36.838 -20.704 32.430 1.00 41.78 145 ASN A N 1
ATOM 1159 C CA . ASN A 1 145 ? 35.787 -21.523 31.824 1.00 41.78 145 ASN A CA 1
ATOM 1160 C C . ASN A 1 145 ? 34.938 -20.623 30.914 1.00 41.78 145 ASN A C 1
ATOM 1162 O O . ASN A 1 145 ? 34.381 -19.623 31.355 1.00 41.78 145 ASN A O 1
ATOM 1166 N N . ILE A 1 146 ? 34.869 -20.967 29.625 1.00 50.38 146 ILE A N 1
ATOM 1167 C CA . ILE A 1 146 ? 34.229 -20.185 28.544 1.00 50.38 146 ILE A CA 1
ATOM 1168 C C . ILE A 1 146 ? 32.688 -20.325 28.537 1.00 50.38 146 ILE A C 1
ATOM 1170 O O . ILE A 1 146 ? 32.008 -19.802 27.663 1.00 50.38 146 ILE A O 1
ATOM 1174 N N . TYR A 1 147 ? 32.094 -20.943 29.555 1.00 52.31 147 TYR A N 1
ATOM 1175 C CA . TYR A 1 147 ? 30.643 -21.039 29.696 1.00 52.31 147 TYR A CA 1
ATOM 1176 C C . TYR A 1 147 ? 30.236 -20.655 31.115 1.00 52.31 147 TYR A C 1
ATOM 1178 O O . TYR A 1 147 ? 30.395 -21.464 32.019 1.00 52.31 147 TYR A O 1
ATOM 1186 N N . CYS A 1 148 ? 29.762 -19.415 31.290 1.00 44.97 148 CYS A N 1
ATOM 1187 C CA . CYS A 1 148 ? 28.686 -18.984 32.200 1.00 44.97 148 CYS A CA 1
ATOM 1188 C C . CYS A 1 148 ? 28.822 -17.472 32.468 1.00 44.97 148 CYS A C 1
ATOM 1190 O O . CYS A 1 148 ? 29.728 -17.031 33.175 1.00 44.97 148 CYS A O 1
ATOM 1192 N N . SER A 1 149 ? 27.928 -16.661 31.901 1.00 40.31 149 SER A N 1
ATOM 1193 C CA . SER A 1 149 ? 27.767 -15.256 32.297 1.00 40.31 149 SER A CA 1
ATOM 1194 C C . SER A 1 149 ? 26.882 -15.190 33.552 1.00 40.31 149 SER A C 1
ATOM 1196 O O . SER A 1 149 ? 25.847 -15.858 33.572 1.00 40.31 149 SER A O 1
ATOM 1198 N N . PRO A 1 150 ? 27.201 -14.369 34.571 1.00 52.41 150 PRO A N 1
ATOM 1199 C CA . PRO A 1 150 ? 26.411 -14.292 35.798 1.00 52.41 150 PRO A CA 1
ATOM 1200 C C . PRO A 1 150 ? 25.054 -13.630 35.539 1.00 52.41 150 PRO A C 1
ATOM 1202 O O . PRO A 1 150 ? 24.982 -12.502 35.043 1.00 52.41 150 PRO A O 1
ATOM 1205 N N . GLN A 1 151 ? 23.967 -14.307 35.916 1.00 48.88 151 GLN A N 1
ATOM 1206 C CA . GLN A 1 151 ? 22.646 -13.694 36.006 1.00 48.88 151 GLN A CA 1
ATOM 1207 C C . GLN A 1 151 ? 22.656 -12.613 37.088 1.00 48.88 151 GLN A C 1
ATOM 1209 O O . GLN A 1 151 ? 22.788 -12.887 38.280 1.00 48.88 151 GLN A O 1
ATOM 1214 N N . LYS A 1 152 ? 22.460 -11.365 36.663 1.00 47.06 152 LYS A N 1
ATOM 1215 C CA . LYS A 1 152 ? 22.088 -10.273 37.556 1.00 47.06 152 LYS A CA 1
ATOM 1216 C C . LYS A 1 152 ? 20.640 -10.496 37.990 1.00 47.06 152 LYS A C 1
ATOM 1218 O O . LYS A 1 152 ? 19.708 -10.220 37.239 1.00 47.06 152 LYS A O 1
ATOM 1223 N N . VAL A 1 153 ? 20.462 -11.014 39.200 1.00 50.41 153 VAL A N 1
ATOM 1224 C CA . VAL A 1 153 ? 19.175 -11.026 39.897 1.00 50.41 153 VAL A CA 1
ATOM 1225 C C . VAL A 1 153 ? 18.830 -9.573 40.220 1.00 50.41 153 VAL A C 1
ATOM 1227 O O . VAL A 1 153 ? 19.474 -8.927 41.042 1.00 50.41 153 VAL A O 1
ATOM 1230 N N . GLY A 1 154 ? 17.867 -9.027 39.489 1.00 43.97 154 GLY A N 1
ATOM 1231 C CA . GLY A 1 154 ? 17.424 -7.647 39.621 1.00 43.97 154 GLY A CA 1
ATOM 1232 C C . GLY A 1 154 ? 16.294 -7.380 38.642 1.00 43.97 154 GLY A C 1
ATOM 1233 O O . GLY A 1 154 ? 16.551 -6.955 37.525 1.00 43.97 154 GLY A O 1
ATOM 1234 N N . ILE A 1 155 ? 15.071 -7.704 39.072 1.00 46.38 155 ILE A N 1
ATOM 1235 C CA . ILE A 1 155 ? 13.778 -7.292 38.500 1.00 46.38 155 ILE A CA 1
ATOM 1236 C C . ILE A 1 155 ? 13.794 -7.258 36.965 1.00 46.38 155 ILE A C 1
ATOM 1238 O O . ILE A 1 155 ? 13.863 -6.209 36.329 1.00 46.38 155 ILE A O 1
ATOM 1242 N N . SER A 1 156 ? 13.707 -8.445 36.367 1.00 37.62 156 SER A N 1
ATOM 1243 C CA . SER A 1 156 ? 13.297 -8.575 34.973 1.00 37.62 156 SER A CA 1
ATOM 1244 C C . SER A 1 156 ? 11.885 -7.988 34.851 1.00 37.62 156 SER A C 1
ATOM 1246 O O . SER A 1 156 ? 10.972 -8.536 35.475 1.00 37.62 156 SER A O 1
ATOM 1248 N N . PRO A 1 157 ? 11.621 -6.949 34.034 1.00 44.03 157 PRO A N 1
ATOM 1249 C CA . PRO A 1 157 ? 10.299 -6.879 33.436 1.00 44.03 157 PRO A CA 1
ATOM 1250 C C . PRO A 1 157 ? 10.135 -8.200 32.683 1.00 44.03 157 PRO A C 1
ATOM 1252 O O . PRO A 1 157 ? 11.069 -8.645 32.013 1.00 44.03 157 PRO A O 1
ATOM 1255 N N . GLN A 1 158 ? 9.008 -8.886 32.842 1.00 46.25 158 GLN A N 1
ATOM 1256 C CA . GLN A 1 158 ? 8.683 -10.029 31.996 1.00 46.25 158 GLN A CA 1
ATOM 1257 C C . GLN A 1 158 ? 8.531 -9.533 30.549 1.00 46.25 158 GLN A C 1
ATOM 1259 O O . GLN A 1 158 ? 7.432 -9.280 30.061 1.00 46.25 158 GLN A O 1
ATOM 1264 N N . THR A 1 159 ? 9.643 -9.321 29.851 1.00 47.59 159 THR A N 1
ATOM 1265 C CA . THR A 1 159 ? 9.648 -9.041 28.425 1.00 47.59 159 THR A CA 1
ATOM 1266 C C . THR A 1 159 ? 9.513 -10.379 27.734 1.00 47.59 159 THR A C 1
ATOM 1268 O O . THR A 1 159 ? 10.500 -11.019 27.384 1.00 47.59 159 THR A O 1
ATOM 1271 N N . THR A 1 160 ? 8.270 -10.816 27.547 1.00 49.53 160 THR A N 1
ATOM 1272 C CA . THR A 1 160 ? 7.956 -11.752 26.471 1.00 49.53 160 THR A CA 1
ATOM 1273 C C . THR A 1 160 ? 8.503 -11.133 25.177 1.00 49.53 160 THR A C 1
ATOM 1275 O O . THR A 1 160 ? 8.006 -10.069 24.790 1.00 49.53 160 THR A O 1
ATOM 1278 N N . PRO A 1 161 ? 9.500 -11.730 24.503 1.00 54.38 161 PRO A N 1
ATOM 1279 C CA . PRO A 1 161 ? 10.124 -11.139 23.317 1.00 54.38 161 PRO A CA 1
ATOM 1280 C C . PRO A 1 161 ? 9.217 -11.196 22.072 1.00 54.38 161 PRO A C 1
ATOM 1282 O O . PRO A 1 161 ? 9.637 -10.835 20.981 1.00 54.38 161 PRO A O 1
ATOM 1285 N N . THR A 1 162 ? 7.967 -11.637 22.223 1.00 60.50 162 THR A N 1
ATOM 1286 C CA . THR A 1 162 ? 7.031 -11.901 21.122 1.00 60.50 162 THR A CA 1
ATOM 1287 C C . THR A 1 162 ? 6.053 -10.758 20.846 1.00 60.50 162 THR A C 1
ATOM 1289 O O . THR A 1 162 ? 5.347 -10.788 19.844 1.00 60.50 162 THR A O 1
ATOM 1292 N N . LYS A 1 163 ? 5.944 -9.763 21.735 1.00 72.44 163 LYS A N 1
ATOM 1293 C CA . LYS A 1 163 ? 4.922 -8.713 21.600 1.00 72.44 163 LYS A CA 1
ATOM 1294 C C . LYS A 1 163 ? 5.453 -7.560 20.752 1.00 72.44 163 LYS A C 1
ATOM 1296 O O . LYS A 1 163 ? 6.553 -7.067 20.995 1.00 72.44 163 LYS A O 1
ATOM 1301 N N . SER A 1 164 ? 4.653 -7.127 19.778 1.00 80.81 164 SER A N 1
ATOM 1302 C CA . SER A 1 164 ? 4.936 -5.956 18.947 1.00 80.81 164 SER A CA 1
ATOM 1303 C C . SER A 1 164 ? 5.218 -4.711 19.809 1.00 80.81 164 SER A C 1
ATOM 1305 O O . SER A 1 164 ? 4.799 -4.640 20.973 1.00 80.81 164 SER A O 1
ATOM 1307 N N . PRO A 1 165 ? 5.957 -3.718 19.286 1.00 90.12 165 PRO A N 1
ATOM 1308 C CA . PRO A 1 165 ? 6.277 -2.508 20.033 1.00 90.12 165 PRO A CA 1
ATOM 1309 C C . PRO A 1 165 ? 5.036 -1.811 20.610 1.00 90.12 165 PRO A C 1
ATOM 1311 O O . PRO A 1 165 ? 3.986 -1.750 19.970 1.00 90.12 165 PRO A O 1
ATOM 1314 N N . ALA A 1 166 ? 5.166 -1.225 21.804 1.00 89.31 166 ALA A N 1
ATOM 1315 C CA . ALA A 1 166 ? 4.044 -0.599 22.514 1.00 89.31 166 ALA A CA 1
ATOM 1316 C C . ALA A 1 166 ? 3.345 0.504 21.699 1.00 89.31 166 ALA A C 1
ATOM 1318 O O . ALA A 1 166 ? 2.122 0.605 21.728 1.00 89.31 166 ALA A O 1
ATOM 1319 N N . PHE A 1 167 ? 4.104 1.283 20.919 1.00 90.50 167 PHE A N 1
ATOM 1320 C CA . PHE A 1 167 ? 3.543 2.334 20.065 1.00 90.50 167 PHE A CA 1
ATOM 1321 C C . PHE A 1 167 ? 2.623 1.797 18.957 1.00 90.50 167 PHE A C 1
ATOM 1323 O O . PHE A 1 167 ? 1.806 2.555 18.452 1.00 90.50 167 PHE A O 1
ATOM 1330 N N . GLN A 1 168 ? 2.764 0.523 18.567 1.00 89.81 168 GLN A N 1
ATOM 1331 C CA . GLN A 1 168 ? 1.885 -0.129 17.591 1.00 89.81 168 GLN A CA 1
ATOM 1332 C C . GLN A 1 168 ? 0.642 -0.682 18.278 1.00 89.81 168 GLN A C 1
ATOM 1334 O O . GLN A 1 168 ? -0.464 -0.430 17.826 1.00 89.81 168 GLN A O 1
ATOM 1339 N N . ARG A 1 169 ? 0.831 -1.375 19.408 1.00 89.56 169 ARG A N 1
ATOM 1340 C CA . ARG A 1 169 ? -0.236 -2.045 20.172 1.00 89.56 169 ARG A CA 1
ATOM 1341 C C . ARG A 1 169 ? -1.274 -1.099 20.768 1.00 89.56 169 ARG A C 1
ATOM 1343 O O . ARG A 1 169 ? -2.397 -1.510 21.023 1.00 89.56 169 ARG A O 1
ATOM 1350 N N . PHE A 1 170 ? -0.872 0.133 21.060 1.00 89.19 170 PHE A N 1
ATOM 1351 C CA . PHE A 1 170 ? -1.733 1.133 21.691 1.00 89.19 170 PHE A CA 1
ATOM 1352 C C . PHE A 1 170 ? -1.938 2.365 20.798 1.00 89.19 170 PHE A C 1
ATOM 1354 O O . PHE A 1 170 ? -2.329 3.425 21.288 1.00 89.19 170 PHE A O 1
ATOM 1361 N N . ALA A 1 171 ? -1.674 2.246 19.491 1.00 89.81 171 ALA A N 1
ATOM 1362 C CA . ALA A 1 171 ? -1.790 3.351 18.541 1.00 89.81 171 ALA A CA 1
ATOM 1363 C C . ALA A 1 171 ? -3.227 3.883 18.449 1.00 89.81 171 ALA A C 1
ATOM 1365 O O . ALA A 1 171 ? -3.447 5.090 18.376 1.00 89.81 171 ALA A O 1
ATOM 1366 N N . SER A 1 172 ? -4.202 2.975 18.471 1.00 87.75 172 SER A N 1
ATOM 1367 C CA . SER A 1 172 ? -5.636 3.253 18.495 1.00 87.75 172 SER A CA 1
ATOM 1368 C C . SER A 1 172 ? -6.048 4.086 19.710 1.00 87.75 172 SER A C 1
ATOM 1370 O O . SER A 1 172 ? -6.785 5.059 19.569 1.00 87.75 172 SER A O 1
ATOM 1372 N N . LEU A 1 173 ? -5.527 3.741 20.892 1.00 87.06 173 LEU A N 1
ATOM 1373 C CA . LEU A 1 173 ? -5.878 4.392 22.158 1.00 87.06 173 LEU A CA 1
ATOM 1374 C C . LEU A 1 173 ? -5.263 5.789 22.291 1.00 87.06 173 LEU A C 1
ATOM 1376 O O . LEU A 1 173 ? -5.839 6.657 22.939 1.00 87.06 173 LEU A O 1
ATOM 1380 N N . ALA A 1 174 ? -4.093 5.998 21.686 1.00 87.69 174 ALA A N 1
ATOM 1381 C CA . ALA A 1 174 ? -3.407 7.286 21.675 1.00 87.69 174 ALA A CA 1
ATOM 1382 C C . ALA A 1 174 ? -3.919 8.239 20.579 1.00 87.69 174 ALA A C 1
ATOM 1384 O O . ALA A 1 174 ? -3.601 9.429 20.603 1.00 87.69 174 ALA A O 1
ATOM 1385 N N . ALA A 1 175 ? -4.671 7.733 19.596 1.00 83.69 175 ALA A N 1
ATOM 1386 C CA . ALA A 1 175 ? -5.203 8.556 18.521 1.00 83.69 175 ALA A CA 1
ATOM 1387 C C . ALA A 1 175 ? -6.298 9.506 19.049 1.00 83.69 175 ALA A C 1
ATOM 1389 O O . ALA A 1 175 ? -7.116 9.106 19.881 1.00 83.69 175 ALA A O 1
ATOM 1390 N N . PRO A 1 176 ? -6.360 10.758 18.559 1.00 83.12 176 PRO A N 1
ATOM 1391 C CA . PRO A 1 176 ? -7.444 11.665 18.916 1.00 83.12 176 PRO A CA 1
ATOM 1392 C C . PRO A 1 176 ? -8.790 11.079 18.473 1.00 83.12 176 PRO A C 1
ATOM 1394 O O . PRO A 1 176 ? -8.865 10.382 17.459 1.00 83.12 176 PRO A O 1
ATOM 1397 N N . SER A 1 177 ? -9.855 11.375 19.225 1.00 70.62 177 SER A N 1
ATOM 1398 C CA . SER A 1 177 ? -11.206 10.884 18.932 1.00 70.62 177 SER A CA 1
ATOM 1399 C C . SER A 1 177 ? -11.660 11.349 17.546 1.00 70.62 177 SER A C 1
ATOM 1401 O O . SER A 1 177 ? -12.086 12.490 17.376 1.00 70.62 177 SER A O 1
ATOM 1403 N N . ALA A 1 178 ? -11.563 10.463 16.557 1.00 73.25 178 ALA A N 1
ATOM 1404 C CA . ALA A 1 178 ? -12.048 10.707 15.209 1.00 73.25 178 ALA A CA 1
ATOM 1405 C C . ALA A 1 178 ? -13.542 10.342 15.109 1.00 73.25 178 ALA A C 1
ATOM 1407 O O . ALA A 1 178 ? -13.972 9.371 15.733 1.00 73.25 178 ALA A O 1
ATOM 1408 N N . PRO A 1 179 ? -14.333 11.074 14.304 1.00 73.94 179 PRO A N 1
ATOM 1409 C CA . PRO A 1 179 ? -15.727 10.719 14.025 1.00 73.94 179 PRO A CA 1
ATOM 1410 C C . PRO A 1 179 ? -15.861 9.488 13.109 1.00 73.94 179 PRO A C 1
ATOM 1412 O O . PRO A 1 179 ? -16.960 8.975 12.936 1.00 73.94 179 PRO A O 1
ATOM 1415 N N . VAL A 1 180 ? -14.755 9.025 12.515 1.00 83.88 180 VAL A N 1
ATOM 1416 C CA . VAL A 1 180 ? -14.690 7.877 11.600 1.00 83.88 180 VAL A CA 1
ATOM 1417 C C . VAL A 1 180 ? -14.046 6.690 12.312 1.00 83.88 180 VAL A C 1
ATOM 1419 O O . VAL A 1 180 ? -13.126 6.874 13.114 1.00 83.88 180 VAL A O 1
ATOM 1422 N N . LEU A 1 181 ? -14.499 5.476 11.991 1.00 90.06 181 LEU A N 1
ATOM 1423 C CA . LEU A 1 181 ? -13.924 4.230 12.494 1.00 90.06 181 LEU A CA 1
ATOM 1424 C C . LEU A 1 181 ? -12.407 4.169 12.226 1.00 90.06 181 LEU A C 1
ATOM 1426 O O . LEU A 1 181 ? -11.979 4.184 11.069 1.00 90.06 181 LEU A O 1
ATOM 1430 N N . PRO A 1 182 ? -11.561 4.102 13.269 1.00 91.38 182 PRO A N 1
ATOM 1431 C CA . PRO A 1 182 ? -10.120 4.044 13.075 1.00 91.38 182 PRO A CA 1
ATOM 1432 C C . PRO A 1 182 ? -9.700 2.666 12.556 1.00 91.38 182 PRO A C 1
ATOM 1434 O O . PRO A 1 182 ? -10.193 1.647 13.025 1.00 91.38 182 PRO A O 1
ATOM 1437 N N . LEU A 1 183 ? -8.730 2.623 11.642 1.00 92.88 183 LEU A N 1
ATOM 1438 C CA . LEU A 1 183 ? -8.085 1.369 11.239 1.00 92.88 183 LEU A CA 1
ATOM 1439 C C . LEU A 1 183 ? -7.004 0.917 12.248 1.00 92.88 183 LEU A C 1
ATOM 1441 O O . LEU A 1 183 ? -6.371 1.782 12.876 1.00 92.88 183 LEU A O 1
ATOM 1445 N N . PRO A 1 184 ? -6.728 -0.400 12.342 1.00 93.88 184 PRO A N 1
ATOM 1446 C CA . PRO A 1 184 ? -5.564 -0.952 13.041 1.00 93.88 184 PRO A CA 1
ATOM 1447 C C . PRO A 1 184 ? -4.241 -0.338 12.574 1.00 93.88 184 PRO A C 1
ATOM 1449 O O . PRO A 1 184 ? -4.097 0.016 11.398 1.00 93.88 184 PRO A O 1
ATOM 1452 N N . PHE A 1 185 ? -3.241 -0.260 13.456 1.00 93.12 185 PHE A N 1
ATOM 1453 C CA . PHE A 1 185 ? -1.913 0.273 13.125 1.00 93.12 185 PHE A CA 1
ATOM 1454 C C . PHE A 1 185 ? -1.293 -0.386 11.879 1.00 93.12 185 PHE A C 1
ATOM 1456 O O . PHE A 1 185 ? -0.832 0.312 10.972 1.00 93.12 185 PHE A O 1
ATOM 1463 N N . ASN A 1 186 ? -1.330 -1.718 11.795 1.00 93.12 186 ASN A N 1
ATOM 1464 C CA . ASN A 1 186 ? -0.734 -2.459 10.679 1.00 93.12 186 ASN A CA 1
ATOM 1465 C C . ASN A 1 186 ? -1.450 -2.157 9.355 1.00 93.12 186 ASN A C 1
ATOM 1467 O O . ASN A 1 186 ? -0.812 -2.031 8.309 1.00 93.12 186 ASN A O 1
ATOM 1471 N N . TYR A 1 187 ? -2.770 -1.965 9.402 1.00 95.62 187 TYR A N 1
ATOM 1472 C CA . TYR A 1 187 ? -3.584 -1.689 8.218 1.00 95.62 187 TYR A CA 1
ATOM 1473 C C . TYR A 1 187 ? -3.422 -0.234 7.775 1.00 95.62 187 TYR A C 1
ATOM 1475 O O . TYR A 1 187 ? -3.325 0.034 6.580 1.00 95.62 187 TYR A O 1
ATOM 1483 N N . LYS A 1 188 ? -3.270 0.708 8.718 1.00 94.06 188 LYS A N 1
ATOM 1484 C CA . LYS A 1 188 ? -2.865 2.093 8.417 1.00 94.06 188 LYS A CA 1
ATOM 1485 C C . LYS A 1 188 ? -1.517 2.135 7.705 1.00 94.06 188 LYS A C 1
ATOM 1487 O O . LYS A 1 188 ? -1.375 2.847 6.714 1.00 94.06 188 LYS A O 1
ATOM 1492 N N . TYR A 1 189 ? -0.546 1.358 8.184 1.00 94.62 189 TYR A N 1
ATOM 1493 C CA . TYR A 1 189 ? 0.754 1.266 7.532 1.00 94.62 189 TYR A CA 1
ATOM 1494 C C . TYR A 1 189 ? 0.642 0.665 6.124 1.00 94.62 189 TYR A C 1
ATOM 1496 O O . TYR A 1 189 ? 1.226 1.203 5.186 1.00 94.62 189 TYR A O 1
ATOM 1504 N N . LEU A 1 190 ? -0.163 -0.385 5.937 1.00 96.56 190 LEU A N 1
ATOM 1505 C CA . LEU A 1 190 ? -0.406 -0.960 4.612 1.00 96.56 190 LEU A CA 1
ATOM 1506 C C . LEU A 1 190 ? -1.111 0.027 3.661 1.00 96.56 190 LEU A C 1
ATOM 1508 O O . LEU A 1 190 ? -0.735 0.114 2.495 1.00 96.56 190 LEU A O 1
ATOM 1512 N N . ALA A 1 191 ? -2.065 0.821 4.154 1.00 96.50 191 ALA A N 1
ATOM 1513 C CA . ALA A 1 191 ? -2.705 1.895 3.390 1.00 96.50 191 ALA A CA 1
ATOM 1514 C C . ALA A 1 191 ? -1.709 2.986 2.968 1.00 96.50 191 ALA A C 1
ATOM 1516 O O . ALA A 1 191 ? -1.787 3.514 1.856 1.00 96.50 191 ALA A O 1
ATOM 1517 N N . GLU A 1 192 ? -0.741 3.309 3.827 1.00 96.56 192 GLU A N 1
ATOM 1518 C CA . GLU A 1 192 ? 0.344 4.230 3.490 1.00 96.56 192 GLU A CA 1
ATOM 1519 C C . GLU A 1 192 ? 1.267 3.650 2.409 1.00 96.56 192 GLU A C 1
ATOM 1521 O O . GLU A 1 192 ? 1.619 4.361 1.464 1.00 96.56 192 GLU A O 1
ATOM 1526 N N . ILE A 1 193 ? 1.600 2.355 2.492 1.00 97.31 193 ILE A N 1
ATOM 1527 C CA . ILE A 1 193 ? 2.351 1.654 1.441 1.00 97.31 193 ILE A CA 1
ATOM 1528 C C . ILE A 1 193 ? 1.578 1.702 0.120 1.00 97.31 193 ILE A C 1
ATOM 1530 O O . ILE A 1 193 ? 2.166 2.066 -0.896 1.00 97.31 193 ILE A O 1
ATOM 1534 N N . PHE A 1 194 ? 0.279 1.385 0.125 1.00 97.31 194 PHE A N 1
ATOM 1535 C CA . PHE A 1 194 ? -0.558 1.428 -1.075 1.00 97.31 194 PHE A CA 1
ATOM 1536 C C . PHE A 1 194 ? -0.559 2.819 -1.709 1.00 97.31 194 PHE A C 1
ATOM 1538 O O . PHE A 1 194 ? -0.275 2.936 -2.896 1.00 97.31 194 PHE A O 1
ATOM 1545 N N . ARG A 1 195 ? -0.763 3.883 -0.919 1.00 96.25 195 ARG A N 1
ATOM 1546 C CA . ARG A 1 195 ? -0.681 5.272 -1.406 1.00 96.25 195 ARG A CA 1
ATOM 1547 C C . ARG A 1 195 ? 0.651 5.540 -2.107 1.00 96.25 195 ARG A C 1
ATOM 1549 O O . ARG A 1 195 ? 0.681 6.168 -3.165 1.00 96.25 195 ARG A O 1
ATOM 1556 N N . CYS A 1 196 ? 1.752 5.085 -1.513 1.00 97.38 196 CYS A N 1
ATOM 1557 C CA . CYS A 1 196 ? 3.080 5.270 -2.077 1.00 97.38 196 CYS A CA 1
ATOM 1558 C C . CYS A 1 196 ? 3.270 4.482 -3.386 1.00 97.38 196 CYS A C 1
ATOM 1560 O O . CYS A 1 196 ? 3.775 5.027 -4.367 1.00 97.38 196 CYS A O 1
ATOM 1562 N N . VAL A 1 197 ? 2.830 3.224 -3.419 1.00 97.06 197 VAL A N 1
ATOM 1563 C CA . VAL A 1 197 ? 2.872 2.370 -4.615 1.00 97.06 197 VAL A CA 1
ATOM 1564 C C . VAL A 1 197 ? 2.031 2.966 -5.743 1.00 97.06 197 VAL A C 1
ATOM 1566 O O . VAL A 1 197 ? 2.539 3.107 -6.851 1.00 97.06 197 VAL A O 1
ATOM 1569 N N . ASP A 1 198 ? 0.795 3.374 -5.465 1.00 95.50 198 ASP A N 1
ATOM 1570 C CA . ASP A 1 198 ? -0.152 3.904 -6.457 1.00 95.50 198 ASP A CA 1
ATOM 1571 C C . ASP A 1 198 ? 0.339 5.243 -7.036 1.00 95.50 198 ASP A C 1
ATOM 1573 O O . ASP A 1 198 ? 0.262 5.465 -8.241 1.00 95.50 198 ASP A O 1
ATOM 1577 N N . THR A 1 199 ? 0.977 6.091 -6.216 1.00 95.81 199 THR A N 1
ATOM 1578 C CA . THR A 1 199 ? 1.596 7.350 -6.681 1.00 95.81 199 THR A CA 1
ATOM 1579 C C . THR A 1 199 ? 2.738 7.096 -7.671 1.00 95.81 199 THR A C 1
ATOM 1581 O O . THR A 1 199 ? 2.761 7.670 -8.760 1.00 95.81 199 THR A O 1
ATOM 1584 N N . VAL A 1 200 ? 3.692 6.223 -7.319 1.00 96.81 200 VAL A N 1
ATOM 1585 C CA . VAL A 1 200 ? 4.830 5.897 -8.201 1.00 96.81 200 VAL A CA 1
ATOM 1586 C C . VAL A 1 200 ? 4.346 5.174 -9.457 1.00 96.81 200 VAL A C 1
ATOM 1588 O O . VAL A 1 200 ? 4.821 5.452 -10.557 1.00 96.81 200 VAL A O 1
ATOM 1591 N N . THR A 1 201 ? 3.370 4.280 -9.303 1.00 95.19 201 THR A N 1
ATOM 1592 C CA . THR A 1 201 ? 2.766 3.545 -10.416 1.00 95.19 201 THR A CA 1
ATOM 1593 C C . THR A 1 201 ? 2.066 4.494 -11.378 1.00 95.19 201 THR A C 1
ATOM 1595 O O . THR A 1 201 ? 2.325 4.414 -12.570 1.00 95.19 201 THR A O 1
ATOM 1598 N N . SER A 1 202 ? 1.273 5.451 -10.885 1.00 93.50 202 SER A N 1
ATOM 1599 C CA . SER A 1 202 ? 0.655 6.496 -11.713 1.00 93.50 202 SER A CA 1
ATOM 1600 C C . SER A 1 202 ? 1.697 7.295 -12.495 1.00 93.50 202 SER A C 1
ATOM 1602 O O . SER A 1 202 ? 1.552 7.464 -13.704 1.00 93.50 202 SER A O 1
ATOM 1604 N N . MET A 1 203 ? 2.800 7.707 -11.859 1.00 93.44 203 MET A N 1
ATOM 1605 C CA . MET A 1 203 ? 3.870 8.437 -12.548 1.00 93.44 203 MET A CA 1
ATOM 1606 C C . MET A 1 203 ? 4.506 7.638 -13.695 1.00 93.44 203 MET A C 1
ATOM 1608 O O . MET A 1 203 ? 4.753 8.197 -14.762 1.00 93.44 203 MET A O 1
ATOM 1612 N N . LEU A 1 204 ? 4.796 6.352 -13.476 1.00 93.50 204 LEU A N 1
ATOM 1613 C CA . LEU A 1 204 ? 5.421 5.471 -14.468 1.00 93.50 204 LEU A CA 1
ATOM 1614 C C . LEU A 1 204 ? 4.435 5.070 -15.578 1.00 93.50 204 LEU A C 1
ATOM 1616 O O . LEU A 1 204 ? 4.768 5.134 -16.761 1.00 93.50 204 LEU A O 1
ATOM 1620 N N . TYR A 1 205 ? 3.203 4.743 -15.204 1.00 92.06 205 TYR A N 1
ATOM 1621 C CA . TYR A 1 205 ? 2.149 4.336 -16.126 1.00 92.06 205 TYR A CA 1
ATOM 1622 C C . TYR A 1 205 ? 1.719 5.481 -17.052 1.00 92.06 205 TYR A C 1
ATOM 1624 O O . TYR A 1 205 ? 1.655 5.300 -18.267 1.00 92.06 205 TYR A O 1
ATOM 1632 N N . ASN A 1 206 ? 1.529 6.694 -16.517 1.00 91.06 206 ASN A N 1
ATOM 1633 C CA . ASN A 1 206 ? 1.090 7.855 -17.304 1.00 91.06 206 ASN A CA 1
ATOM 1634 C C . ASN A 1 206 ? 2.102 8.270 -18.379 1.00 91.06 206 ASN A C 1
ATOM 1636 O O . ASN A 1 206 ? 1.716 8.802 -19.418 1.00 91.06 206 ASN A O 1
ATOM 1640 N N . ARG A 1 207 ? 3.396 8.004 -18.160 1.00 91.75 207 ARG A N 1
ATOM 1641 C CA . ARG A 1 207 ? 4.453 8.230 -19.159 1.00 91.75 207 ARG A CA 1
ATOM 1642 C C . ARG A 1 207 ? 4.736 7.011 -20.046 1.00 91.75 207 ARG A C 1
ATOM 1644 O O . ARG A 1 207 ? 5.736 7.011 -20.758 1.00 91.75 207 ARG A O 1
ATOM 1651 N N . LYS A 1 208 ? 3.860 5.997 -20.016 1.00 89.69 208 LYS A N 1
ATOM 1652 C CA . LYS A 1 208 ? 3.950 4.743 -20.786 1.00 89.69 208 LYS A CA 1
ATOM 1653 C C . LYS A 1 208 ? 5.238 3.960 -20.523 1.00 89.69 208 LYS A C 1
ATOM 1655 O O . LYS A 1 208 ? 5.786 3.315 -21.413 1.00 89.69 208 LYS A O 1
ATOM 1660 N N . GLU A 1 209 ? 5.736 4.028 -19.293 1.00 91.25 209 GLU A N 1
ATOM 1661 C CA . GLU A 1 209 ? 6.891 3.259 -18.857 1.00 91.25 209 GLU A CA 1
ATOM 1662 C C . GLU A 1 209 ? 6.453 2.013 -18.086 1.00 91.25 209 GLU A C 1
ATOM 1664 O O . GLU A 1 209 ? 5.567 2.065 -17.235 1.00 91.25 209 GLU A O 1
ATOM 1669 N N . ILE A 1 210 ? 7.137 0.896 -18.339 1.00 91.19 210 ILE A N 1
ATOM 1670 C CA . ILE A 1 210 ? 6.912 -0.361 -17.624 1.00 91.19 210 ILE A CA 1
ATOM 1671 C C . ILE A 1 210 ? 7.234 -0.184 -16.134 1.00 91.19 210 ILE A C 1
ATOM 1673 O O . ILE A 1 210 ? 8.368 0.149 -15.747 1.00 91.19 210 ILE A O 1
ATOM 1677 N N . VAL A 1 211 ? 6.234 -0.462 -15.299 1.00 94.62 211 VAL A N 1
ATOM 1678 C CA . VAL A 1 211 ? 6.284 -0.398 -13.835 1.00 94.62 211 VAL A CA 1
ATOM 1679 C C . VAL A 1 211 ? 6.886 -1.703 -13.298 1.00 94.62 211 VAL A C 1
ATOM 1681 O O . VAL A 1 211 ? 6.194 -2.591 -12.808 1.00 94.62 211 VAL A O 1
ATOM 1684 N N . SER A 1 212 ? 8.205 -1.843 -13.413 1.00 94.75 212 SER A N 1
ATOM 1685 C CA . SER A 1 212 ? 8.934 -2.988 -12.848 1.00 94.75 212 SER A CA 1
ATOM 1686 C C . SER A 1 212 ? 9.162 -2.821 -11.341 1.00 94.75 212 SER A C 1
ATOM 1688 O O . SER A 1 212 ? 9.463 -1.719 -10.866 1.00 94.75 212 SER A O 1
ATOM 1690 N N . TYR A 1 213 ? 9.122 -3.922 -10.584 1.00 95.06 213 TYR A N 1
ATOM 1691 C CA . TYR A 1 213 ? 9.440 -3.955 -9.154 1.00 95.06 213 TYR A CA 1
ATOM 1692 C C . TYR A 1 213 ? 10.825 -3.368 -8.847 1.00 95.06 213 TYR A C 1
ATOM 1694 O O . TYR A 1 213 ? 10.994 -2.682 -7.837 1.00 95.06 213 TYR A O 1
ATOM 1702 N N . LYS A 1 214 ? 11.805 -3.546 -9.748 1.00 92.94 214 LYS A N 1
ATOM 1703 C CA . LYS A 1 214 ? 13.148 -2.956 -9.606 1.00 92.94 214 LYS A CA 1
ATOM 1704 C C . LYS A 1 214 ? 13.125 -1.426 -9.568 1.00 92.94 214 LYS A C 1
ATOM 1706 O O . LYS A 1 214 ? 13.954 -0.838 -8.882 1.00 92.94 214 LYS A O 1
ATOM 1711 N N . LYS A 1 215 ? 12.192 -0.789 -10.284 1.00 94.06 215 LYS A N 1
ATOM 1712 C CA . LYS A 1 215 ? 12.004 0.674 -10.294 1.00 94.06 215 LYS A CA 1
ATOM 1713 C C . LYS A 1 215 ? 11.097 1.123 -9.154 1.00 94.06 215 LYS A C 1
ATOM 1715 O O . LYS A 1 215 ? 11.385 2.109 -8.481 1.00 94.06 215 LYS A O 1
ATOM 1720 N N . LEU A 1 216 ? 10.028 0.365 -8.919 1.00 95.69 216 LEU A N 1
ATOM 1721 C CA . LEU A 1 216 ? 9.043 0.646 -7.883 1.00 95.69 216 LEU A CA 1
ATOM 1722 C C . LEU A 1 216 ? 9.677 0.621 -6.488 1.00 95.69 216 LEU A C 1
ATOM 1724 O O . LEU A 1 216 ? 9.435 1.518 -5.688 1.00 95.69 216 LEU A O 1
ATOM 1728 N N . LYS A 1 217 ? 10.526 -0.372 -6.201 1.00 96.31 217 LYS A N 1
ATOM 1729 C CA . LYS A 1 217 ? 11.130 -0.563 -4.881 1.00 96.31 217 LYS A CA 1
ATOM 1730 C C . LYS A 1 217 ? 11.919 0.653 -4.375 1.00 96.31 217 LYS A C 1
ATOM 1732 O O . LYS A 1 217 ? 11.529 1.176 -3.333 1.00 96.31 217 LYS A O 1
ATOM 1737 N N . PRO A 1 218 ? 12.978 1.134 -5.054 1.00 96.69 218 PRO A N 1
ATOM 1738 C CA . PRO A 1 218 ? 13.739 2.284 -4.572 1.00 96.69 218 PRO A CA 1
ATOM 1739 C C . PRO A 1 218 ? 12.880 3.553 -4.483 1.00 96.69 218 PRO A C 1
ATOM 1741 O O . PRO A 1 218 ? 12.969 4.261 -3.485 1.00 96.69 218 PRO A O 1
ATOM 1744 N N . ALA A 1 219 ? 11.989 3.796 -5.451 1.00 96.94 219 ALA A N 1
ATOM 1745 C CA . ALA A 1 219 ? 11.116 4.972 -5.454 1.00 96.94 219 ALA A CA 1
ATOM 1746 C C . ALA A 1 219 ? 10.111 4.973 -4.284 1.00 96.94 219 ALA A C 1
ATOM 1748 O O . ALA A 1 219 ? 9.916 5.986 -3.611 1.00 96.94 219 ALA A O 1
ATOM 1749 N N . VAL A 1 220 ? 9.498 3.822 -3.989 1.00 97.62 220 VAL A N 1
ATOM 1750 C CA . VAL A 1 220 ? 8.578 3.679 -2.852 1.00 97.62 220 VAL A CA 1
ATOM 1751 C C . VAL A 1 220 ? 9.331 3.770 -1.526 1.00 97.62 220 VAL A C 1
ATOM 1753 O O . VAL A 1 220 ? 8.842 4.426 -0.611 1.00 97.62 220 VAL A O 1
ATOM 1756 N N . GLN A 1 221 ? 10.524 3.175 -1.403 1.00 97.62 221 GLN A N 1
ATOM 1757 C CA . GLN A 1 221 ? 11.347 3.298 -0.189 1.00 97.62 221 GLN A CA 1
ATOM 1758 C C . GLN A 1 221 ? 11.791 4.740 0.063 1.00 97.62 221 GLN A C 1
ATOM 1760 O O . GLN A 1 221 ? 11.800 5.188 1.211 1.00 97.62 221 GLN A O 1
ATOM 1765 N N . GLU A 1 222 ? 12.125 5.478 -0.997 1.00 97.19 222 GLU A N 1
ATOM 1766 C CA . GLU A 1 222 ? 12.472 6.891 -0.906 1.00 97.19 222 GLU A CA 1
ATOM 1767 C C . GLU A 1 222 ? 11.293 7.724 -0.396 1.00 97.19 222 GLU A C 1
ATOM 1769 O O . GLU A 1 222 ? 11.467 8.534 0.514 1.00 97.19 222 GLU A O 1
ATOM 1774 N N . MET A 1 223 ? 10.088 7.490 -0.917 1.00 95.69 223 MET A N 1
ATOM 1775 C CA . MET A 1 223 ? 8.903 8.236 -0.498 1.00 95.69 223 MET A CA 1
ATOM 1776 C C . MET A 1 223 ? 8.391 7.824 0.893 1.00 95.69 223 MET A C 1
ATOM 1778 O O . MET A 1 223 ? 7.998 8.684 1.677 1.00 95.69 223 MET A O 1
ATOM 1782 N N . LEU A 1 224 ? 8.408 6.527 1.218 1.00 95.50 224 LEU A N 1
ATOM 1783 C CA . LEU A 1 224 ? 7.920 5.982 2.492 1.00 95.50 224 LEU A CA 1
ATOM 1784 C C . LEU A 1 224 ? 8.932 6.157 3.639 1.00 95.50 224 LEU A C 1
ATOM 1786 O O . LEU A 1 224 ? 8.558 6.076 4.807 1.00 95.50 224 LEU A O 1
ATOM 1790 N N . ARG A 1 225 ? 10.222 6.347 3.322 1.00 96.25 225 ARG A N 1
ATOM 1791 C CA . ARG A 1 225 ? 11.345 6.361 4.283 1.00 96.25 225 ARG A CA 1
ATOM 1792 C C . ARG A 1 225 ? 11.401 5.100 5.162 1.00 96.25 225 ARG A C 1
ATOM 1794 O O . ARG A 1 225 ? 11.845 5.144 6.307 1.00 96.25 225 ARG A O 1
ATOM 1801 N N . ARG A 1 226 ? 10.935 3.965 4.629 1.00 94.75 226 ARG A N 1
ATOM 1802 C CA . ARG A 1 226 ? 10.906 2.644 5.284 1.00 94.75 226 ARG A CA 1
ATOM 1803 C C . ARG A 1 226 ? 11.188 1.539 4.269 1.00 94.75 226 ARG A C 1
ATOM 1805 O O . ARG A 1 226 ? 11.214 1.776 3.063 1.00 94.75 226 ARG A O 1
ATOM 1812 N N . ASN A 1 227 ? 11.384 0.318 4.761 1.00 94.69 227 ASN A N 1
ATOM 1813 C CA . ASN A 1 227 ? 11.583 -0.843 3.902 1.00 94.69 227 ASN A CA 1
ATOM 1814 C C . ASN A 1 227 ? 10.314 -1.200 3.126 1.00 94.69 227 ASN A C 1
ATOM 1816 O O . ASN A 1 227 ? 9.222 -1.220 3.684 1.00 94.69 227 ASN A O 1
ATOM 1820 N N . PHE A 1 228 ? 10.492 -1.514 1.845 1.00 96.75 228 PHE A N 1
ATOM 1821 C CA . PHE A 1 228 ? 9.441 -2.015 0.973 1.00 96.75 228 PHE A CA 1
ATOM 1822 C C . PHE A 1 228 ? 9.908 -3.326 0.338 1.00 96.75 228 PHE A C 1
ATOM 1824 O O . PHE A 1 228 ? 10.986 -3.410 -0.253 1.00 96.75 228 PHE A O 1
ATOM 1831 N N . MET A 1 229 ? 9.097 -4.363 0.508 1.00 95.88 229 MET A N 1
ATOM 1832 C CA . MET A 1 229 ? 9.358 -5.738 0.108 1.00 95.88 229 MET A CA 1
ATOM 1833 C C . MET A 1 229 ? 8.217 -6.247 -0.767 1.00 95.88 229 MET A C 1
ATOM 1835 O O . MET A 1 229 ? 7.093 -5.758 -0.685 1.00 95.88 229 MET A O 1
ATOM 1839 N N . GLU A 1 230 ? 8.499 -7.277 -1.553 1.00 94.25 230 GLU A N 1
ATOM 1840 C CA . GLU A 1 230 ? 7.530 -7.926 -2.437 1.00 94.25 230 GLU A CA 1
ATOM 1841 C C . GLU A 1 230 ? 6.324 -8.498 -1.667 1.00 94.25 230 GLU A C 1
ATOM 1843 O O . GLU A 1 230 ? 5.193 -8.399 -2.133 1.00 94.25 230 GLU A O 1
ATOM 1848 N N . ARG A 1 231 ? 6.513 -8.941 -0.413 1.00 95.75 231 ARG A N 1
ATOM 1849 C CA . ARG A 1 231 ? 5.397 -9.331 0.471 1.00 95.75 231 ARG A CA 1
ATOM 1850 C C . ARG A 1 231 ? 4.324 -8.250 0.620 1.00 95.75 231 ARG A C 1
ATOM 1852 O O . ARG A 1 231 ? 3.157 -8.593 0.741 1.00 95.75 231 ARG A O 1
ATOM 1859 N N . HIS A 1 232 ? 4.678 -6.963 0.589 1.00 96.69 232 HIS A N 1
ATOM 1860 C CA . HIS A 1 232 ? 3.681 -5.893 0.696 1.00 96.69 232 HIS A CA 1
ATOM 1861 C C . HIS A 1 232 ? 2.823 -5.782 -0.563 1.00 96.69 232 HIS A C 1
ATOM 1863 O O . HIS A 1 232 ? 1.643 -5.469 -0.459 1.00 96.69 232 HIS A O 1
ATOM 1869 N N . LEU A 1 233 ? 3.379 -6.093 -1.736 1.00 96.44 233 LEU A N 1
ATOM 1870 C CA . LEU A 1 233 ? 2.595 -6.201 -2.964 1.00 96.44 233 LEU A CA 1
ATOM 1871 C C . LEU A 1 233 ? 1.628 -7.385 -2.901 1.00 96.44 233 LEU A C 1
ATOM 1873 O O . LEU A 1 233 ? 0.470 -7.231 -3.270 1.00 96.44 233 LEU A O 1
ATOM 1877 N N . GLY A 1 234 ? 2.063 -8.522 -2.350 1.00 96.81 234 GLY A N 1
ATOM 1878 C CA . GLY A 1 234 ? 1.177 -9.660 -2.089 1.00 96.81 234 GLY A CA 1
ATOM 1879 C C . GLY A 1 234 ? 0.054 -9.313 -1.104 1.00 96.81 234 GLY A C 1
ATOM 1880 O O . GLY A 1 234 ? -1.090 -9.712 -1.303 1.00 96.81 234 GLY A O 1
ATOM 1881 N N . GLN A 1 235 ? 0.343 -8.522 -0.065 1.00 97.19 235 GLN A N 1
ATOM 1882 C CA . GLN A 1 235 ? -0.676 -8.015 0.865 1.00 97.19 235 GLN A CA 1
ATOM 1883 C C . GLN A 1 235 ? -1.668 -7.077 0.168 1.00 97.19 235 GLN A C 1
ATOM 1885 O O . GLN A 1 235 ? -2.872 -7.219 0.352 1.00 97.19 235 GLN A O 1
ATOM 1890 N N . ILE A 1 236 ? -1.179 -6.151 -0.664 1.00 96.94 236 ILE A N 1
ATOM 1891 C CA . ILE A 1 236 ? -2.031 -5.250 -1.451 1.00 96.94 236 ILE A CA 1
ATOM 1892 C C . ILE A 1 236 ? -2.928 -6.052 -2.396 1.00 96.94 236 ILE A C 1
ATOM 1894 O O . ILE A 1 236 ? -4.129 -5.804 -2.424 1.00 96.94 236 ILE A O 1
ATOM 1898 N N . LYS A 1 237 ? -2.375 -7.044 -3.104 1.00 96.06 237 LYS A N 1
ATOM 1899 C CA . LYS A 1 237 ? -3.134 -7.946 -3.979 1.00 96.06 237 LYS A CA 1
ATOM 1900 C C . LYS A 1 237 ? -4.226 -8.692 -3.214 1.00 96.06 237 LYS A C 1
ATOM 1902 O O . LYS A 1 237 ? -5.329 -8.827 -3.722 1.00 96.06 237 LYS A O 1
ATOM 1907 N N . LYS A 1 238 ? -3.945 -9.143 -1.987 1.00 96.38 238 LYS A N 1
ATOM 1908 C CA . LYS A 1 238 ? -4.937 -9.833 -1.152 1.00 96.38 238 LYS A CA 1
ATOM 1909 C C . LYS A 1 238 ? -6.123 -8.936 -0.787 1.00 96.38 238 LYS A C 1
ATOM 1911 O O . LYS A 1 238 ? -7.250 -9.417 -0.788 1.00 96.38 238 LYS A O 1
ATOM 1916 N N . VAL A 1 239 ? -5.856 -7.675 -0.440 1.00 96.44 239 VAL A N 1
ATOM 1917 C CA . VAL A 1 239 ? -6.875 -6.700 -0.008 1.00 96.44 239 VAL A CA 1
ATOM 1918 C C . VAL A 1 239 ? -7.654 -6.144 -1.193 1.00 96.44 239 VAL A C 1
ATOM 1920 O O . VAL A 1 239 ? -8.870 -6.032 -1.125 1.00 96.44 239 VAL A O 1
ATOM 1923 N N . TYR A 1 240 ? -6.959 -5.801 -2.275 1.00 95.00 240 TYR A N 1
ATOM 1924 C CA . TYR A 1 240 ? -7.550 -5.204 -3.465 1.00 95.00 240 TYR A CA 1
ATOM 1925 C C . TYR A 1 240 ? -7.036 -5.933 -4.724 1.00 95.00 240 TYR A C 1
ATOM 1927 O O . TYR A 1 240 ? -6.149 -5.429 -5.421 1.00 95.00 240 TYR A O 1
ATOM 1935 N N . PRO A 1 241 ? -7.594 -7.121 -5.041 1.00 93.00 241 PRO A N 1
ATOM 1936 C CA . PRO A 1 241 ? -7.139 -7.949 -6.163 1.00 93.00 241 PRO A CA 1
ATOM 1937 C C . PRO A 1 241 ? -7.329 -7.287 -7.528 1.00 93.00 241 PRO A C 1
ATOM 1939 O O . PRO A 1 241 ? -6.513 -7.468 -8.423 1.00 93.00 241 PRO A O 1
ATOM 1942 N N . SER A 1 242 ? -8.386 -6.491 -7.680 1.00 89.81 242 SER A N 1
ATOM 1943 C CA . SER A 1 242 ? -8.704 -5.756 -8.905 1.00 89.81 242 SER A CA 1
ATOM 1944 C C . SER A 1 242 ? -7.923 -4.444 -9.060 1.00 89.81 242 SER A C 1
ATOM 1946 O O . SER A 1 242 ? -8.108 -3.748 -10.052 1.00 89.81 242 SER A O 1
ATOM 1948 N N . ALA A 1 243 ? -7.028 -4.080 -8.132 1.00 91.12 243 ALA A N 1
ATOM 1949 C CA . ALA A 1 243 ? -6.252 -2.843 -8.255 1.00 91.12 243 ALA A CA 1
ATOM 1950 C C . ALA A 1 243 ? -5.167 -2.923 -9.334 1.00 91.12 243 ALA A C 1
ATOM 1952 O O . ALA A 1 243 ? -4.902 -1.926 -10.019 1.00 91.12 243 ALA A O 1
ATOM 1953 N N . TYR A 1 244 ? -4.502 -4.076 -9.431 1.00 94.06 244 TYR A N 1
ATOM 1954 C CA . TYR A 1 244 ? -3.329 -4.276 -10.270 1.00 94.06 244 TYR A CA 1
ATOM 1955 C C . TYR A 1 244 ? -3.311 -5.670 -10.880 1.00 94.06 244 TYR A C 1
ATOM 1957 O O . TYR A 1 244 ? -3.580 -6.659 -10.201 1.00 94.06 244 TYR A O 1
ATOM 1965 N N . ASP A 1 245 ? -2.882 -5.729 -12.133 1.00 93.56 245 ASP A N 1
ATOM 1966 C CA . ASP A 1 245 ? -2.473 -6.958 -12.781 1.00 93.56 245 ASP A CA 1
ATOM 1967 C C . ASP A 1 245 ? -0.963 -7.154 -12.599 1.00 93.56 245 ASP A C 1
ATOM 1969 O O . ASP A 1 245 ? -0.153 -6.273 -12.905 1.00 93.56 245 ASP A O 1
ATOM 1973 N N . PHE A 1 246 ? -0.593 -8.311 -12.060 1.00 95.38 246 PHE A N 1
ATOM 1974 C CA . PHE A 1 246 ? 0.789 -8.682 -11.790 1.00 95.38 246 PHE A CA 1
ATOM 1975 C C . PHE A 1 246 ? 1.207 -9.741 -12.799 1.00 95.38 246 PHE A C 1
ATOM 1977 O O . PHE A 1 246 ? 0.614 -10.820 -12.842 1.00 95.38 246 PHE A O 1
ATOM 1984 N N . HIS A 1 247 ? 2.284 -9.491 -13.536 1.00 93.69 247 HIS A N 1
ATOM 1985 C CA . HIS A 1 247 ? 2.842 -10.456 -14.481 1.00 93.69 247 HIS A CA 1
ATOM 1986 C C . HIS A 1 247 ? 4.371 -10.383 -14.515 1.00 93.69 247 HIS A C 1
ATOM 1988 O O . HIS A 1 247 ? 4.991 -9.493 -13.934 1.00 93.69 247 HIS A O 1
ATOM 1994 N N . GLN A 1 248 ? 4.991 -11.370 -15.158 1.00 93.25 248 GLN A N 1
ATOM 1995 C CA . GLN A 1 248 ? 6.440 -11.449 -15.322 1.00 93.25 248 GLN A CA 1
ATOM 1996 C C . GLN A 1 248 ? 6.809 -11.049 -16.745 1.00 93.25 248 GLN A C 1
ATOM 1998 O O . GLN A 1 248 ? 6.389 -11.702 -17.700 1.00 93.25 248 GLN A O 1
ATOM 2003 N N . GLU A 1 249 ? 7.622 -10.008 -16.883 1.00 90.81 249 GLU A N 1
ATOM 2004 C CA . GLU A 1 249 ? 8.052 -9.485 -18.178 1.00 90.81 249 GLU A CA 1
ATOM 2005 C C . GLU A 1 249 ? 9.577 -9.535 -18.291 1.00 90.81 249 GLU A C 1
ATOM 2007 O O . GLU A 1 249 ? 10.301 -9.263 -17.329 1.00 90.81 249 GLU A O 1
ATOM 2012 N N . LYS A 1 250 ? 10.094 -9.886 -19.474 1.00 88.44 250 LYS A N 1
ATOM 2013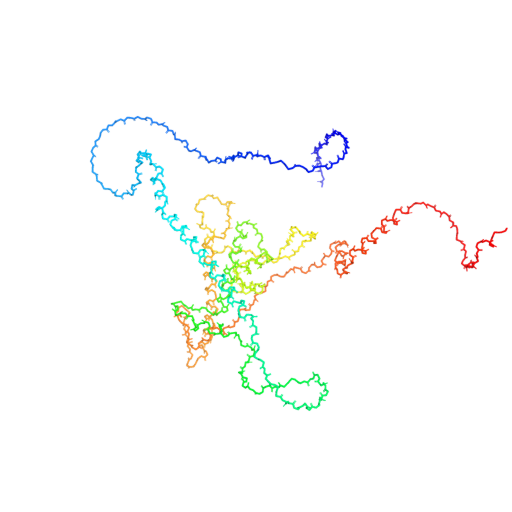 C CA . LYS A 1 250 ? 11.534 -9.816 -19.738 1.00 88.44 250 LYS A CA 1
ATOM 2014 C C . LYS A 1 250 ? 11.942 -8.361 -19.912 1.00 88.44 250 LYS A C 1
ATOM 2016 O O . LYS A 1 250 ? 11.706 -7.757 -20.954 1.00 88.44 250 LYS A O 1
ATOM 2021 N N . CYS A 1 251 ? 12.605 -7.815 -18.904 1.00 82.81 251 CYS A N 1
ATOM 2022 C CA . CYS A 1 251 ? 13.154 -6.474 -18.959 1.00 82.81 251 CYS A CA 1
ATOM 2023 C C . CYS A 1 251 ? 14.609 -6.527 -19.436 1.00 82.81 251 CYS A C 1
ATOM 2025 O O . CYS A 1 251 ? 15.428 -7.316 -18.954 1.00 82.81 251 CYS A O 1
ATOM 2027 N N . ARG A 1 252 ? 14.948 -5.652 -20.387 1.00 80.06 252 ARG A N 1
ATOM 2028 C CA . ARG A 1 252 ? 16.328 -5.451 -20.827 1.00 80.06 252 ARG A CA 1
ATOM 2029 C C . ARG A 1 252 ? 16.950 -4.297 -20.054 1.00 80.06 252 ARG A C 1
ATOM 2031 O O . ARG A 1 252 ? 16.504 -3.155 -20.152 1.00 80.06 252 ARG A O 1
ATOM 2038 N N . ASN A 1 253 ? 18.006 -4.583 -19.302 1.00 69.25 253 ASN A N 1
ATOM 2039 C CA . ASN A 1 253 ? 18.747 -3.570 -18.558 1.00 69.25 253 ASN A CA 1
ATOM 2040 C C . ASN A 1 253 ? 19.606 -2.730 -19.519 1.00 69.25 253 ASN A C 1
ATOM 2042 O O . ASN A 1 253 ? 20.754 -3.070 -19.810 1.00 69.25 253 ASN A O 1
ATOM 2046 N N . PHE A 1 254 ? 19.060 -1.621 -20.020 1.00 63.12 254 PHE A N 1
ATOM 2047 C CA . PHE A 1 254 ? 19.843 -0.625 -20.753 1.00 63.12 254 PHE A CA 1
ATOM 2048 C C . PHE A 1 254 ? 20.914 -0.035 -19.819 1.00 63.12 254 PHE A C 1
ATOM 2050 O O . PHE A 1 254 ? 20.587 0.561 -18.798 1.00 63.12 254 PHE A O 1
ATOM 2057 N N . GLY A 1 255 ? 22.194 -0.244 -20.145 1.00 65.06 255 GLY A N 1
ATOM 2058 C CA . GLY A 1 255 ? 23.338 0.267 -19.374 1.00 65.06 255 GLY A CA 1
ATOM 2059 C C . GLY A 1 255 ? 24.123 -0.776 -18.569 1.00 65.06 255 GLY A C 1
ATOM 2060 O O . GLY A 1 255 ? 25.192 -0.448 -18.063 1.00 65.06 255 GLY A O 1
ATOM 2061 N N . SER A 1 256 ? 23.658 -2.030 -18.483 1.00 64.00 256 SER A N 1
ATOM 2062 C CA . SER A 1 256 ? 24.479 -3.125 -17.944 1.00 64.00 256 SER A CA 1
ATOM 2063 C C . SER A 1 256 ? 25.441 -3.657 -19.010 1.00 64.00 256 SER A C 1
ATOM 2065 O O . SER A 1 256 ? 25.076 -3.784 -20.181 1.00 64.00 256 SER A O 1
ATOM 2067 N N . THR A 1 257 ? 26.669 -4.003 -18.614 1.00 59.19 257 THR A N 1
ATOM 2068 C CA . THR A 1 257 ? 27.647 -4.675 -19.490 1.00 59.19 257 THR A CA 1
ATOM 2069 C C . THR A 1 257 ? 27.162 -6.061 -19.921 1.00 59.19 257 THR A C 1
ATOM 2071 O O . THR A 1 257 ? 27.470 -6.511 -21.025 1.00 59.19 257 THR A O 1
ATOM 2074 N N . SER A 1 258 ? 26.337 -6.705 -19.092 1.00 62.84 258 SER A N 1
ATOM 2075 C CA . SER A 1 258 ? 25.577 -7.895 -19.453 1.00 62.84 258 SER A CA 1
ATOM 2076 C C . SER A 1 258 ? 24.323 -7.498 -20.241 1.00 62.84 258 SER A C 1
ATOM 2078 O O . SER A 1 258 ? 23.361 -6.958 -19.701 1.00 62.84 258 SER A O 1
ATOM 2080 N N . LYS A 1 259 ? 24.296 -7.794 -21.547 1.00 65.25 259 LYS A N 1
ATOM 2081 C CA . LYS A 1 259 ? 23.105 -7.631 -22.411 1.00 65.25 259 LYS A CA 1
ATOM 2082 C C . LYS A 1 259 ? 22.044 -8.721 -22.162 1.00 65.25 259 LYS A C 1
ATOM 2084 O O . LYS A 1 259 ? 21.320 -9.089 -23.081 1.00 65.25 259 LYS A O 1
ATOM 2089 N N . THR A 1 260 ? 21.990 -9.280 -20.958 1.00 72.69 260 THR A N 1
ATOM 2090 C CA . THR A 1 260 ? 21.105 -10.393 -20.612 1.00 72.69 260 THR A CA 1
ATOM 2091 C C . THR A 1 260 ? 19.732 -9.858 -20.231 1.00 72.69 260 THR A C 1
ATOM 2093 O O . THR A 1 260 ? 19.617 -9.026 -19.333 1.00 72.69 260 THR A O 1
ATOM 2096 N N . GLU A 1 261 ? 18.694 -10.333 -20.911 1.00 79.75 261 GLU A N 1
ATOM 2097 C CA . GLU A 1 261 ? 17.302 -10.075 -20.544 1.00 79.75 261 GLU A CA 1
ATOM 2098 C C . GLU A 1 261 ? 16.959 -10.878 -19.284 1.00 79.75 261 GLU A C 1
ATOM 2100 O O . GLU A 1 261 ? 17.201 -12.085 -19.232 1.00 79.75 261 GLU A O 1
ATOM 2105 N N . GLN A 1 262 ? 16.408 -10.217 -18.266 1.00 83.94 262 GLN A N 1
ATOM 2106 C CA . GLN A 1 262 ? 15.997 -10.855 -17.016 1.00 83.94 262 GLN A CA 1
ATOM 2107 C C . GLN A 1 262 ? 14.495 -10.660 -16.815 1.00 83.94 262 GLN A C 1
ATOM 2109 O O . GLN A 1 262 ? 13.959 -9.592 -17.103 1.00 83.94 262 GLN A O 1
ATOM 2114 N N . TYR A 1 263 ? 13.817 -11.692 -16.315 1.00 89.38 263 TYR A N 1
ATOM 2115 C CA . TYR A 1 263 ? 12.430 -11.565 -15.882 1.00 89.38 263 TYR A CA 1
ATOM 2116 C C . TYR A 1 263 ? 12.338 -10.683 -14.641 1.00 89.38 263 TYR A C 1
ATOM 2118 O O . TYR A 1 263 ? 13.032 -10.936 -13.654 1.00 89.38 263 TYR A O 1
ATOM 2126 N N . ASP A 1 264 ? 11.464 -9.685 -14.706 1.00 91.69 264 ASP A N 1
ATOM 2127 C CA . ASP A 1 264 ? 11.098 -8.830 -13.588 1.00 91.69 264 ASP A CA 1
ATOM 2128 C C . ASP A 1 264 ? 9.583 -8.840 -13.380 1.00 91.69 264 ASP A C 1
ATOM 2130 O O . ASP A 1 264 ? 8.803 -8.878 -14.334 1.00 91.69 264 ASP A O 1
ATOM 2134 N N . LEU A 1 265 ? 9.177 -8.745 -12.111 1.00 95.00 265 LEU A N 1
ATOM 2135 C CA . LEU A 1 265 ? 7.783 -8.556 -11.728 1.00 95.00 265 LEU A CA 1
ATOM 2136 C C . LEU A 1 265 ? 7.315 -7.166 -12.176 1.00 95.00 265 LEU A C 1
ATOM 2138 O O . LEU A 1 265 ? 7.883 -6.156 -11.747 1.00 95.00 265 LEU A O 1
ATOM 2142 N N . VAL A 1 266 ? 6.271 -7.120 -12.997 1.00 95.06 266 VAL A N 1
ATOM 2143 C CA . VAL A 1 266 ? 5.652 -5.898 -13.517 1.00 95.06 266 VAL A CA 1
ATOM 2144 C C . VAL A 1 266 ? 4.249 -5.731 -12.942 1.00 95.06 266 VAL A C 1
ATOM 2146 O O . VAL A 1 266 ? 3.526 -6.706 -12.726 1.00 95.06 266 VAL A O 1
ATOM 2149 N N . LEU A 1 267 ? 3.897 -4.475 -12.667 1.00 94.88 267 LEU A N 1
ATOM 2150 C CA . LEU A 1 267 ? 2.632 -4.062 -12.075 1.00 94.88 267 LEU A CA 1
ATOM 2151 C C . LEU A 1 267 ? 1.847 -3.163 -13.039 1.00 94.88 267 LEU A C 1
ATOM 2153 O O . LEU A 1 267 ? 2.228 -2.016 -13.255 1.00 94.88 267 LEU A O 1
ATOM 2157 N N . THR A 1 268 ? 0.718 -3.623 -13.564 1.00 92.44 268 THR A N 1
ATOM 2158 C CA . THR A 1 268 ? -0.145 -2.788 -14.413 1.00 92.44 268 THR A CA 1
ATOM 2159 C C . THR A 1 268 ? -1.378 -2.358 -13.622 1.00 92.44 268 THR A C 1
ATOM 2161 O O . THR A 1 268 ? -2.113 -3.223 -13.148 1.00 92.44 268 THR A O 1
ATOM 2164 N N . PRO A 1 269 ? -1.640 -1.051 -13.435 1.00 91.44 269 PRO A N 1
ATOM 2165 C CA . PRO A 1 269 ? -2.870 -0.607 -12.786 1.00 91.44 269 PRO A CA 1
ATOM 2166 C C . PRO A 1 269 ? -4.078 -0.986 -13.644 1.00 91.44 269 PRO A C 1
ATOM 2168 O O . PRO A 1 269 ? -4.099 -0.705 -14.843 1.00 91.44 269 PRO A O 1
ATOM 2171 N N . VAL A 1 270 ? -5.082 -1.619 -13.034 1.00 86.25 270 VAL A N 1
ATOM 2172 C CA . VAL A 1 270 ? -6.303 -1.992 -13.754 1.00 86.25 270 VAL A CA 1
ATOM 2173 C C . VAL A 1 270 ? -7.310 -0.854 -13.702 1.00 86.25 270 VAL A C 1
ATOM 2175 O O . VAL A 1 270 ? -7.583 -0.262 -12.654 1.00 86.25 270 VAL A O 1
ATOM 2178 N N . ALA A 1 271 ? -7.854 -0.552 -14.872 1.00 64.62 271 ALA A N 1
ATOM 2179 C CA . ALA A 1 271 ? -8.728 0.572 -15.123 1.00 64.62 271 ALA A CA 1
ATOM 2180 C C . ALA A 1 271 ? -10.194 0.269 -14.782 1.00 64.62 271 ALA A C 1
ATOM 2182 O O . ALA A 1 271 ? -11.037 0.206 -15.670 1.00 64.62 271 ALA A O 1
ATOM 2183 N N . HIS A 1 272 ? -10.507 0.028 -13.509 1.00 54.66 272 HIS A N 1
ATOM 2184 C CA . HIS A 1 272 ? -11.883 -0.278 -13.091 1.00 54.66 272 HIS A CA 1
ATOM 2185 C C . HIS A 1 272 ? -12.661 0.919 -12.537 1.00 54.66 272 HIS A C 1
ATOM 2187 O O . HIS A 1 272 ? -13.868 0.812 -12.322 1.00 54.66 272 HIS A O 1
ATOM 2193 N N . THR A 1 273 ? -12.013 2.066 -12.330 1.00 50.84 273 THR A N 1
ATOM 2194 C CA . THR A 1 273 ? -12.702 3.258 -11.838 1.00 50.84 273 THR A CA 1
ATOM 2195 C C . THR A 1 273 ? -13.478 3.926 -12.970 1.00 50.84 273 THR A C 1
ATOM 2197 O O . THR A 1 273 ? -12.955 4.165 -14.061 1.00 50.84 273 THR A O 1
ATOM 2200 N N . LYS A 1 274 ? -14.746 4.255 -12.696 1.00 51.41 274 LYS A N 1
ATOM 2201 C CA . LYS A 1 274 ? -15.688 4.930 -13.611 1.00 51.41 274 LYS A CA 1
ATOM 2202 C C . LYS A 1 274 ? -15.097 6.202 -14.249 1.00 51.41 274 LYS A C 1
ATOM 2204 O O . LYS A 1 274 ? -15.478 6.583 -15.348 1.00 51.41 274 LYS A O 1
ATOM 2209 N N . ILE A 1 275 ? -14.093 6.799 -13.605 1.00 49.84 275 ILE A N 1
ATOM 2210 C CA . ILE A 1 275 ? -13.424 8.044 -13.996 1.00 49.84 275 ILE A CA 1
ATOM 2211 C C . ILE A 1 275 ? -12.386 7.893 -15.118 1.00 49.84 275 ILE A C 1
ATOM 2213 O O . ILE A 1 275 ? -12.071 8.884 -15.778 1.00 49.84 275 ILE A O 1
ATOM 2217 N N . LEU A 1 276 ? -11.874 6.692 -15.407 1.00 50.69 276 LEU A N 1
ATOM 2218 C CA . LEU A 1 276 ? -10.960 6.526 -16.549 1.00 50.69 276 LEU A CA 1
ATOM 2219 C C . LEU A 1 276 ? -11.654 6.762 -17.899 1.00 50.69 276 LEU A C 1
ATOM 2221 O O . LEU A 1 276 ? -10.975 7.042 -18.883 1.00 50.69 276 LEU A O 1
ATOM 2225 N N . ASN A 1 277 ? -12.991 6.745 -17.912 1.00 50.75 277 ASN A N 1
ATOM 2226 C CA . ASN A 1 277 ? -13.815 6.946 -19.102 1.00 50.75 277 ASN A CA 1
ATOM 2227 C C . ASN A 1 277 ? -14.492 8.329 -19.174 1.00 50.75 277 ASN A C 1
ATOM 2229 O O . ASN A 1 277 ? -14.937 8.723 -20.245 1.00 50.75 277 ASN A O 1
ATOM 2233 N N . GLU A 1 278 ? -14.575 9.085 -18.075 1.00 45.84 278 GLU A N 1
ATOM 2234 C CA . GLU A 1 278 ? -15.391 10.316 -18.021 1.00 45.84 278 GLU A CA 1
ATOM 2235 C C . GLU A 1 278 ? -14.590 11.617 -18.235 1.00 45.84 278 GLU A C 1
ATOM 2237 O O . GLU A 1 278 ? -15.158 12.705 -18.310 1.00 45.84 278 GLU A O 1
ATOM 2242 N N . GLY A 1 279 ? -13.264 11.529 -18.384 1.00 45.78 279 GLY A N 1
ATOM 2243 C CA . GLY A 1 279 ? -12.386 12.690 -18.579 1.00 45.78 279 GLY A CA 1
ATOM 2244 C C . GLY A 1 279 ? -12.326 13.265 -20.002 1.00 45.78 279 GLY A C 1
ATOM 2245 O O . GLY A 1 279 ? -11.710 14.312 -20.192 1.00 45.78 279 GLY A O 1
ATOM 2246 N N . THR A 1 280 ? -12.939 12.625 -21.001 1.00 43.53 280 THR A N 1
ATOM 2247 C CA . THR A 1 280 ? -12.985 13.128 -22.387 1.00 43.53 280 THR A CA 1
ATOM 2248 C C . THR A 1 280 ? -14.423 13.309 -22.854 1.00 43.53 280 THR A C 1
ATOM 2250 O O . THR A 1 280 ? -14.957 12.567 -23.673 1.00 43.53 280 THR A O 1
ATOM 2253 N N . ASN A 1 281 ? -15.046 14.392 -22.392 1.00 48.47 281 ASN A N 1
ATOM 2254 C CA . ASN A 1 281 ? -15.993 15.072 -23.263 1.00 48.47 281 ASN A CA 1
ATOM 2255 C C . ASN A 1 281 ? -15.194 15.618 -24.460 1.00 48.47 281 ASN A C 1
ATOM 2257 O O . ASN A 1 281 ? -14.498 16.618 -24.306 1.00 48.47 281 ASN A O 1
ATOM 2261 N N . GLN A 1 282 ? -15.349 14.955 -25.614 1.00 44.97 282 GLN A N 1
ATOM 2262 C CA . GLN A 1 282 ? -14.976 15.331 -26.993 1.00 44.97 282 GLN A CA 1
ATOM 2263 C C . GLN A 1 282 ? -13.862 14.494 -27.662 1.00 44.97 282 GLN A C 1
ATOM 2265 O O . GLN A 1 282 ? -12.698 14.533 -27.278 1.00 44.97 282 GLN A O 1
ATOM 2270 N N . SER A 1 283 ? -14.306 13.797 -28.722 1.00 40.84 283 SER A N 1
ATOM 2271 C CA . SER A 1 283 ? -13.604 13.387 -29.953 1.00 40.84 283 SER A CA 1
ATOM 2272 C C . SER A 1 283 ? -12.318 12.563 -29.828 1.00 40.84 283 SER A C 1
ATOM 2274 O O . SER A 1 283 ? -11.228 13.117 -29.881 1.00 40.84 283 SER A O 1
ATOM 2276 N N . ASP A 1 284 ? -12.453 11.239 -29.711 1.00 36.00 284 ASP A N 1
ATOM 2277 C CA . ASP A 1 284 ? -11.908 10.263 -30.680 1.00 36.00 284 ASP A CA 1
ATOM 2278 C C . ASP A 1 284 ? -11.932 8.839 -30.079 1.00 36.00 284 ASP A C 1
ATOM 2280 O O . ASP A 1 284 ? -11.182 8.549 -29.144 1.00 36.00 284 ASP A O 1
ATOM 2284 N N . PRO A 1 285 ? -12.752 7.910 -30.608 1.00 43.53 285 PRO A N 1
ATOM 2285 C CA . PRO A 1 285 ? -12.848 6.538 -30.099 1.00 43.53 285 PRO A CA 1
ATOM 2286 C C . PRO A 1 285 ? -11.603 5.665 -30.364 1.00 43.53 285 PRO A C 1
ATOM 2288 O O . PRO A 1 285 ? -11.557 4.526 -29.908 1.00 43.53 285 PRO A O 1
ATOM 2291 N N . GLU A 1 286 ? -10.579 6.184 -31.049 1.00 45.78 286 GLU A N 1
ATOM 2292 C CA . GLU A 1 286 ? -9.309 5.485 -31.323 1.00 45.78 286 GLU A CA 1
ATOM 2293 C C . GLU A 1 286 ? -8.151 5.884 -30.388 1.00 45.78 286 GLU A C 1
ATOM 2295 O O . GLU A 1 286 ? -7.103 5.239 -30.395 1.00 45.78 286 GLU A O 1
ATOM 2300 N N . SER A 1 287 ? -8.327 6.908 -29.544 1.00 46.12 287 SER A N 1
ATOM 2301 C CA . SER A 1 287 ? -7.254 7.480 -28.711 1.00 46.12 287 SER A CA 1
ATOM 2302 C C . SER A 1 287 ? -7.526 7.342 -27.209 1.00 46.12 287 SER A C 1
ATOM 2304 O O . SER A 1 287 ? -7.143 8.205 -26.420 1.00 46.12 287 SER A O 1
ATOM 2306 N N . GLY A 1 288 ? -8.195 6.255 -26.802 1.00 51.19 288 GLY A N 1
ATOM 2307 C CA . GLY A 1 288 ? -8.531 5.917 -25.411 1.00 51.19 288 GLY A CA 1
ATOM 2308 C C . GLY A 1 288 ? -7.300 5.686 -24.527 1.00 51.19 288 GLY A C 1
ATOM 2309 O O . GLY A 1 288 ? -6.995 4.563 -24.129 1.00 51.19 288 GLY A O 1
ATOM 2310 N N . VAL A 1 289 ? -6.550 6.750 -24.236 1.00 55.09 289 VAL A N 1
ATOM 2311 C CA . VAL A 1 289 ? -5.376 6.721 -23.366 1.00 55.09 289 VAL A CA 1
ATOM 2312 C C . VAL A 1 289 ? -5.861 6.668 -21.923 1.00 55.09 289 VAL A C 1
ATOM 2314 O O . VAL A 1 289 ? -6.084 7.687 -21.271 1.00 55.09 289 VAL A O 1
ATOM 2317 N N . ILE A 1 290 ? -6.004 5.444 -21.424 1.00 67.62 290 ILE A N 1
ATOM 2318 C CA . ILE A 1 290 ? -6.189 5.150 -20.006 1.00 67.62 290 ILE A CA 1
ATOM 2319 C C . ILE A 1 290 ? -4.999 5.762 -19.253 1.00 67.62 290 ILE A C 1
ATOM 2321 O O . ILE A 1 290 ? -3.850 5.378 -19.470 1.00 67.62 290 ILE A O 1
ATOM 2325 N N . SER A 1 291 ? -5.257 6.748 -18.393 1.00 78.19 291 SER A N 1
ATOM 2326 C CA . SER A 1 291 ? -4.229 7.399 -17.575 1.00 78.19 291 SER A CA 1
ATOM 2327 C C . SER A 1 291 ? -4.705 7.547 -16.135 1.00 78.19 291 SER A C 1
ATOM 2329 O O . SER A 1 291 ? -5.850 7.890 -15.864 1.00 78.19 291 SER A O 1
ATOM 2331 N N . MET A 1 292 ? -3.816 7.287 -15.186 1.00 86.12 292 MET A N 1
ATOM 2332 C CA . MET A 1 292 ? -4.075 7.383 -13.754 1.00 86.12 292 MET A CA 1
ATOM 2333 C C . MET A 1 292 ? -4.136 8.854 -13.329 1.00 86.12 292 MET A C 1
ATOM 2335 O O . MET A 1 292 ? -3.114 9.448 -12.966 1.00 86.12 292 MET A O 1
ATOM 2339 N N . THR A 1 293 ? -5.329 9.442 -13.388 1.00 88.25 293 THR A N 1
ATOM 2340 C CA . THR A 1 293 ? -5.604 10.818 -12.953 1.00 88.25 293 THR A CA 1
ATOM 2341 C C . THR A 1 293 ? -5.554 10.961 -11.421 1.00 88.25 293 THR A C 1
ATOM 2343 O O . THR A 1 293 ? -5.701 9.976 -10.692 1.00 88.25 293 THR A O 1
ATOM 2346 N N . PRO A 1 294 ? -5.387 12.184 -10.880 1.00 88.75 294 PRO A N 1
ATOM 2347 C CA . PRO A 1 294 ? -5.442 12.410 -9.433 1.00 88.75 294 PRO A CA 1
ATOM 2348 C C . PRO A 1 294 ? -6.772 11.995 -8.786 1.00 88.75 294 PRO A C 1
ATOM 2350 O O . PRO A 1 294 ? -6.776 11.549 -7.640 1.00 88.75 294 PRO A O 1
ATOM 2353 N N . SER A 1 295 ? -7.891 12.117 -9.509 1.00 87.88 295 SER A N 1
ATOM 2354 C CA . SER A 1 295 ? -9.200 11.631 -9.060 1.00 87.88 295 SER A CA 1
ATOM 2355 C C . SER A 1 295 ? -9.218 10.108 -8.944 1.00 87.88 295 SER A C 1
ATOM 2357 O O . SER A 1 295 ? -9.603 9.596 -7.898 1.00 87.88 295 SER A O 1
ATOM 2359 N N . CYS A 1 296 ? -8.683 9.394 -9.941 1.00 87.75 296 CYS A N 1
ATOM 2360 C CA . CYS A 1 296 ? -8.517 7.940 -9.887 1.00 87.75 296 CYS A CA 1
ATOM 2361 C C . CYS A 1 296 ? -7.675 7.496 -8.671 1.00 87.75 296 CYS A C 1
ATOM 2363 O O . CYS A 1 296 ? -8.063 6.577 -7.953 1.00 87.75 296 CYS A O 1
ATOM 2365 N N . LEU A 1 297 ? -6.568 8.189 -8.368 1.00 91.31 297 LEU A N 1
ATOM 2366 C CA . LEU A 1 297 ? -5.751 7.906 -7.175 1.00 91.31 297 LEU A CA 1
ATOM 2367 C C . LEU A 1 297 ? -6.518 8.111 -5.858 1.00 91.31 297 LEU A C 1
ATOM 2369 O O . LEU A 1 297 ? -6.312 7.374 -4.891 1.00 91.31 297 LEU A O 1
ATOM 2373 N N . LEU A 1 298 ? -7.384 9.126 -5.791 1.00 92.50 298 LEU A N 1
ATOM 2374 C CA . LEU A 1 298 ? -8.190 9.390 -4.602 1.00 92.50 298 LEU A CA 1
ATOM 2375 C C . LEU A 1 298 ? -9.244 8.299 -4.389 1.00 92.50 298 LEU A C 1
ATOM 2377 O O . LEU A 1 298 ? -9.384 7.821 -3.265 1.00 92.50 298 LEU A O 1
ATOM 2381 N N . GLU A 1 299 ? -9.936 7.889 -5.452 1.00 90.88 299 GLU A N 1
ATOM 2382 C CA . GLU A 1 299 ? -10.927 6.808 -5.411 1.00 90.88 299 GLU A CA 1
ATOM 2383 C C . GLU A 1 299 ? -10.290 5.486 -5.001 1.00 90.88 299 GLU A C 1
ATOM 2385 O O . GLU A 1 299 ? -10.711 4.878 -4.022 1.00 90.88 299 GLU A O 1
ATOM 2390 N N . ARG A 1 300 ? -9.193 5.093 -5.655 1.00 92.88 300 ARG A N 1
ATOM 2391 C CA . ARG A 1 300 ? -8.467 3.858 -5.326 1.00 92.88 300 ARG A CA 1
ATOM 2392 C C . ARG A 1 300 ? -7.979 3.847 -3.883 1.00 92.88 300 ARG A C 1
ATOM 2394 O O . ARG A 1 300 ? -8.028 2.816 -3.215 1.00 92.88 300 ARG A O 1
ATOM 2401 N N . LYS A 1 301 ? -7.535 4.999 -3.366 1.00 93.75 301 LYS A N 1
ATOM 2402 C CA . LYS A 1 301 ? -7.177 5.157 -1.950 1.00 93.75 301 LYS A CA 1
ATOM 2403 C C . LYS A 1 301 ? -8.384 4.948 -1.030 1.00 93.75 301 LYS A C 1
ATOM 2405 O O . LYS A 1 301 ? -8.219 4.341 0.028 1.00 93.75 301 LYS A O 1
ATOM 2410 N N . GLN A 1 302 ? -9.556 5.472 -1.388 1.00 93.38 302 GLN A N 1
ATOM 2411 C CA . GLN A 1 302 ? -10.789 5.288 -0.616 1.00 93.38 302 GLN A CA 1
ATOM 2412 C C . GLN A 1 302 ? -11.257 3.830 -0.655 1.00 93.38 302 GLN A C 1
ATOM 2414 O O . GLN A 1 302 ? -11.526 3.261 0.396 1.00 93.38 302 GLN A O 1
ATOM 2419 N N . GLU A 1 303 ? -11.265 3.197 -1.825 1.00 93.75 303 GLU A N 1
ATOM 2420 C CA . GLU A 1 303 ? -11.607 1.780 -1.980 1.00 93.75 303 GLU A CA 1
ATOM 2421 C C . GLU A 1 303 ? -10.669 0.887 -1.169 1.00 93.75 303 GLU A C 1
ATOM 2423 O O . GLU A 1 303 ? -11.129 0.058 -0.391 1.00 93.75 303 GLU A O 1
ATOM 2428 N N . PHE A 1 304 ? -9.353 1.107 -1.256 1.00 96.00 304 PHE A N 1
ATOM 2429 C CA . PHE A 1 304 ? -8.385 0.356 -0.456 1.00 96.00 304 PHE A CA 1
ATOM 2430 C C . PHE A 1 304 ? -8.624 0.524 1.050 1.00 96.00 304 PHE A C 1
ATOM 2432 O O . PHE A 1 304 ? -8.517 -0.435 1.814 1.00 96.00 304 PHE A O 1
ATOM 2439 N N . HIS A 1 305 ? -8.966 1.738 1.490 1.00 95.31 305 HIS A N 1
ATOM 2440 C CA . HIS A 1 305 ? -9.328 1.996 2.881 1.00 95.31 305 HIS A CA 1
ATOM 2441 C C . HIS A 1 305 ? -10.599 1.241 3.294 1.00 95.31 305 HIS A C 1
ATOM 2443 O O . HIS A 1 305 ? -10.619 0.654 4.374 1.00 95.31 305 HIS A O 1
ATOM 2449 N N . ASN A 1 306 ? -11.617 1.211 2.432 1.00 94.25 306 ASN A N 1
ATOM 2450 C CA . ASN A 1 306 ? -12.869 0.499 2.677 1.00 94.25 306 ASN A CA 1
ATOM 2451 C C . ASN A 1 306 ? -12.648 -1.017 2.746 1.00 94.25 306 ASN A C 1
ATOM 2453 O O . ASN A 1 306 ? -13.108 -1.637 3.696 1.00 94.25 306 ASN A O 1
ATOM 2457 N N . TYR A 1 307 ? -11.851 -1.602 1.847 1.00 95.75 307 TYR A N 1
ATOM 2458 C CA . TYR A 1 307 ? -11.501 -3.027 1.921 1.00 95.75 307 TYR A CA 1
ATOM 2459 C C . TYR A 1 307 ? -10.761 -3.381 3.222 1.00 95.75 307 TYR A C 1
ATOM 2461 O O . TYR A 1 307 ? -11.034 -4.405 3.845 1.00 95.75 307 TYR A O 1
ATOM 2469 N N . LEU A 1 308 ? -9.844 -2.525 3.693 1.00 96.19 308 LEU A N 1
ATOM 2470 C CA . LEU A 1 308 ? -9.198 -2.721 5.000 1.00 96.19 308 LEU A CA 1
ATOM 2471 C C . LEU A 1 308 ? -10.185 -2.601 6.168 1.00 96.19 308 LEU A C 1
ATOM 2473 O O . LEU A 1 308 ? -10.046 -3.307 7.174 1.00 96.19 308 LEU A O 1
ATOM 2477 N N . LEU A 1 309 ? -11.154 -1.691 6.055 1.00 94.69 309 LEU A N 1
ATOM 2478 C CA . LEU A 1 309 ? -12.214 -1.525 7.040 1.00 94.69 309 LEU A CA 1
ATOM 2479 C C . LEU A 1 309 ? -13.080 -2.786 7.098 1.00 94.69 309 LEU A C 1
ATOM 2481 O O . LEU A 1 309 ? -13.277 -3.308 8.188 1.00 94.69 309 LEU A O 1
ATOM 2485 N N . GLU A 1 310 ? -13.509 -3.318 5.954 1.00 94.12 310 GLU A N 1
ATOM 2486 C CA . GLU A 1 310 ? -14.304 -4.548 5.853 1.00 94.12 310 GLU A CA 1
ATOM 2487 C C . GLU A 1 310 ? -13.609 -5.734 6.532 1.00 94.12 310 GLU A C 1
ATOM 2489 O O . GLU A 1 310 ? -14.209 -6.385 7.385 1.00 94.12 310 GLU A O 1
ATOM 2494 N N . ILE A 1 311 ? -12.313 -5.943 6.266 1.00 95.00 311 ILE A N 1
ATOM 2495 C CA . ILE A 1 311 ? -11.522 -6.991 6.936 1.00 95.00 311 ILE A CA 1
ATOM 2496 C C . ILE A 1 311 ? -11.503 -6.780 8.460 1.00 95.00 311 ILE A C 1
ATOM 2498 O O . ILE A 1 311 ? -11.588 -7.731 9.238 1.00 95.00 311 ILE A O 1
ATOM 2502 N N . THR A 1 312 ? -11.397 -5.527 8.910 1.00 94.62 312 THR A N 1
ATOM 2503 C CA . THR A 1 312 ? -11.434 -5.198 10.344 1.00 94.62 312 THR A CA 1
ATOM 2504 C C . THR A 1 312 ? -12.820 -5.461 10.938 1.00 94.62 312 THR A C 1
ATOM 2506 O O . THR A 1 312 ? -12.920 -5.963 12.057 1.00 94.62 312 THR A O 1
ATOM 2509 N N . MET A 1 313 ? -13.888 -5.164 10.192 1.00 94.25 313 MET A N 1
ATOM 2510 C CA . MET A 1 313 ? -15.272 -5.419 10.595 1.00 94.25 313 MET A CA 1
ATOM 2511 C C . MET A 1 313 ? -15.555 -6.914 10.721 1.00 94.25 313 MET A C 1
ATOM 2513 O O . MET A 1 313 ? -16.187 -7.305 11.695 1.00 94.25 313 MET A O 1
ATOM 2517 N N . ASP A 1 314 ? -15.032 -7.754 9.824 1.00 93.94 314 ASP A N 1
ATOM 2518 C CA . ASP A 1 314 ? -15.150 -9.215 9.935 1.00 93.94 314 ASP A CA 1
ATOM 2519 C C . ASP A 1 314 ? -14.552 -9.726 11.257 1.00 93.94 314 ASP A C 1
ATOM 2521 O O . ASP A 1 314 ? -15.142 -10.558 11.949 1.00 93.94 314 ASP A O 1
ATOM 2525 N N . LYS A 1 315 ? -13.390 -9.189 11.649 1.00 93.75 315 LYS A N 1
ATOM 2526 C CA . LYS A 1 315 ? -12.713 -9.539 12.908 1.00 93.75 315 LYS A CA 1
ATOM 2527 C C . LYS A 1 315 ? -13.397 -8.975 14.141 1.00 93.75 315 LYS A C 1
ATOM 2529 O O . LYS A 1 315 ? -13.416 -9.622 15.188 1.00 93.75 315 LYS A O 1
ATOM 2534 N N . HIS A 1 316 ? -13.977 -7.790 14.024 1.00 94.62 316 HIS A N 1
ATOM 2535 C CA . HIS A 1 316 ? -14.802 -7.216 15.077 1.00 94.62 316 HIS A CA 1
ATOM 2536 C C . HIS A 1 316 ? -16.091 -8.020 15.276 1.00 94.62 316 HIS A C 1
ATOM 2538 O O . HIS A 1 316 ? -16.442 -8.314 16.414 1.00 94.62 316 HIS A O 1
ATOM 2544 N N . GLU A 1 317 ? -16.747 -8.444 14.196 1.00 94.12 317 GLU A N 1
ATOM 2545 C CA . GLU A 1 317 ? -17.935 -9.299 14.226 1.00 94.12 317 GLU A CA 1
ATOM 2546 C C . GLU A 1 317 ? -17.628 -10.664 14.863 1.00 94.12 317 GLU A C 1
ATOM 2548 O O . GLU A 1 317 ? -18.373 -11.122 15.730 1.00 94.12 317 GLU A O 1
ATOM 2553 N N . GLU A 1 318 ? -16.500 -11.282 14.497 1.00 93.56 318 GLU A N 1
ATOM 2554 C CA . GLU A 1 318 ? -15.990 -12.504 15.132 1.00 93.56 318 GLU A CA 1
ATOM 2555 C C . GLU A 1 318 ? -15.822 -12.307 16.647 1.00 93.56 318 GLU A C 1
ATOM 2557 O O . GLU A 1 318 ? -16.339 -13.099 17.432 1.00 93.56 318 GLU A O 1
ATOM 2562 N N . TYR A 1 319 ? -15.194 -11.205 17.069 1.00 94.06 319 TYR A N 1
ATOM 2563 C CA . TYR A 1 319 ? -15.021 -10.869 18.482 1.00 94.06 319 TYR A CA 1
ATOM 2564 C C . TYR A 1 319 ? -16.353 -10.629 19.211 1.00 94.06 319 TYR A C 1
ATOM 2566 O O . TYR A 1 319 ? -16.549 -11.156 20.305 1.00 94.06 319 TYR A O 1
ATOM 2574 N N . LEU A 1 320 ? -17.297 -9.886 18.626 1.00 93.94 320 LEU A N 1
ATOM 2575 C CA . LEU A 1 320 ? -18.592 -9.605 19.258 1.00 93.94 320 LEU A CA 1
ATOM 2576 C C . LEU A 1 320 ? -19.400 -10.879 19.550 1.00 93.94 320 LEU A C 1
ATOM 2578 O O . LEU A 1 320 ? -20.091 -10.946 20.569 1.00 93.94 320 LEU A O 1
ATOM 2582 N N . ARG A 1 321 ? -19.272 -11.904 18.699 1.00 93.88 321 ARG A N 1
ATOM 2583 C CA . ARG A 1 321 ? -19.894 -13.219 18.917 1.00 93.88 321 ARG A CA 1
ATOM 2584 C C . ARG A 1 321 ? -19.271 -13.994 20.081 1.00 93.88 321 ARG A C 1
ATOM 2586 O O . ARG A 1 321 ? -19.947 -14.843 20.647 1.00 93.88 321 ARG A O 1
ATOM 2593 N N . THR A 1 322 ? -18.015 -13.713 20.442 1.00 94.44 322 THR A N 1
ATOM 2594 C CA . THR A 1 322 ? -17.336 -14.351 21.590 1.00 94.44 322 THR A CA 1
ATOM 2595 C C . THR A 1 322 ? -17.711 -13.751 22.946 1.00 94.44 322 THR A C 1
ATOM 2597 O O . THR A 1 322 ? -17.388 -14.332 23.981 1.00 94.44 322 THR A O 1
ATOM 2600 N N . LEU A 1 323 ? -18.367 -12.586 22.964 1.00 93.56 323 LEU A N 1
ATOM 2601 C CA . LEU A 1 323 ? -18.779 -11.926 24.201 1.00 93.56 323 LEU A CA 1
ATOM 2602 C C . LEU A 1 323 ? -19.947 -12.667 24.865 1.00 93.56 323 LEU A C 1
ATOM 2604 O O . LEU A 1 323 ? -20.760 -13.296 24.196 1.00 93.56 323 LEU A O 1
ATOM 2608 N N . ASN A 1 324 ? -20.045 -12.557 26.192 1.00 89.50 324 ASN A N 1
ATOM 2609 C CA . ASN A 1 324 ? -21.170 -13.063 26.979 1.00 89.50 324 ASN A CA 1
ATOM 2610 C C . ASN A 1 324 ? -21.930 -11.871 27.593 1.00 89.50 324 ASN A C 1
ATOM 2612 O O . ASN A 1 324 ? -21.390 -11.245 28.509 1.00 89.50 324 ASN A O 1
ATOM 2616 N N . PRO A 1 325 ? -23.162 -11.549 27.147 1.00 88.44 325 PRO A N 1
ATOM 2617 C CA . PRO A 1 325 ? -23.933 -12.194 26.075 1.00 88.44 325 PRO A CA 1
ATOM 2618 C C . PRO A 1 325 ? -23.407 -11.866 24.658 1.00 88.44 325 PRO A C 1
ATOM 2620 O O . PRO A 1 325 ? -22.835 -10.788 24.468 1.00 88.44 325 PRO A O 1
ATOM 2623 N N . PRO A 1 326 ? -23.628 -12.745 23.656 1.00 91.38 326 PRO A N 1
ATOM 2624 C CA . PRO A 1 326 ? -23.188 -12.498 22.282 1.00 91.38 326 PRO A CA 1
ATOM 2625 C C . PRO A 1 326 ? -23.857 -11.263 21.680 1.00 91.38 326 PRO A C 1
ATOM 2627 O O . PRO A 1 326 ? -25.079 -11.108 21.753 1.00 91.38 326 PRO A O 1
ATOM 2630 N N . LEU A 1 327 ? -23.064 -10.398 21.048 1.00 90.75 327 LEU A N 1
ATOM 2631 C CA . LEU A 1 327 ? -23.553 -9.194 20.379 1.00 90.75 327 LEU A CA 1
ATOM 2632 C C . LEU A 1 327 ? -23.540 -9.390 18.861 1.00 90.75 327 LEU A C 1
ATOM 2634 O O . LEU A 1 327 ? -22.548 -9.827 18.284 1.00 90.75 327 LEU A O 1
ATOM 2638 N N . ILE A 1 328 ? -24.641 -9.034 18.201 1.00 90.56 328 ILE A N 1
ATOM 2639 C CA . ILE A 1 328 ? -24.772 -9.079 16.741 1.00 90.56 328 ILE A CA 1
ATOM 2640 C C . ILE A 1 328 ? -25.173 -7.682 16.282 1.00 90.56 328 ILE A C 1
ATOM 2642 O O . ILE A 1 328 ? -26.262 -7.204 16.596 1.00 90.56 328 ILE A O 1
ATOM 2646 N N . ILE A 1 329 ? -24.273 -7.012 15.564 1.00 90.44 329 ILE A N 1
ATOM 2647 C CA . ILE A 1 329 ? -24.475 -5.647 15.074 1.00 90.44 329 ILE A CA 1
ATOM 2648 C C . ILE A 1 329 ? -24.337 -5.667 13.546 1.00 90.44 329 ILE A C 1
ATOM 2650 O O . ILE A 1 329 ? -23.307 -6.121 13.050 1.00 90.44 329 ILE A O 1
ATOM 2654 N N . PRO A 1 330 ? -25.338 -5.186 12.783 1.00 90.56 330 PRO A N 1
ATOM 2655 C CA . PRO A 1 330 ? -25.225 -5.051 11.333 1.00 90.56 330 PRO A CA 1
ATOM 2656 C C . PRO A 1 330 ? -24.078 -4.118 10.936 1.00 90.56 330 PRO A C 1
ATOM 2658 O O . PRO A 1 330 ? -23.909 -3.062 11.550 1.00 90.56 330 PRO A O 1
ATOM 2661 N N . ARG A 1 331 ? -23.344 -4.473 9.874 1.00 88.00 331 ARG A N 1
ATOM 2662 C CA . ARG A 1 331 ? -22.140 -3.757 9.411 1.00 88.00 331 ARG A CA 1
ATOM 2663 C C . ARG A 1 331 ? -22.392 -2.265 9.191 1.00 88.00 331 ARG A C 1
ATOM 2665 O O . ARG A 1 331 ? -21.676 -1.438 9.745 1.00 88.00 331 ARG A O 1
ATOM 2672 N N . ASP A 1 332 ? -23.483 -1.922 8.517 1.00 88.19 332 ASP A N 1
ATOM 2673 C CA . ASP A 1 332 ? -23.819 -0.535 8.160 1.00 88.19 332 ASP A CA 1
ATOM 2674 C C . ASP A 1 332 ? -24.094 0.375 9.368 1.00 88.19 332 ASP A C 1
ATOM 2676 O O . ASP A 1 332 ? -24.109 1.598 9.246 1.00 88.19 332 ASP A O 1
ATOM 2680 N N . LYS A 1 333 ? -24.337 -0.209 10.549 1.00 89.88 333 LYS A N 1
ATOM 2681 C CA . LYS A 1 333 ? -24.667 0.523 11.780 1.00 89.88 333 LYS A CA 1
ATOM 2682 C C . LYS A 1 333 ? -23.487 0.651 12.742 1.00 89.88 333 LYS A C 1
ATOM 2684 O O . LYS A 1 333 ? -23.634 1.277 13.793 1.00 89.88 333 LYS A O 1
ATOM 2689 N N . VAL A 1 334 ? -22.329 0.070 12.425 1.00 90.81 334 VAL A N 1
ATOM 2690 C CA . VAL A 1 334 ? -21.140 0.169 13.278 1.00 90.81 334 VAL A CA 1
ATOM 2691 C C . VAL A 1 334 ? -20.545 1.569 13.139 1.00 90.81 334 VAL A C 1
ATOM 2693 O O . VAL A 1 334 ? -19.977 1.922 12.114 1.00 90.81 334 VAL A O 1
ATOM 2696 N N . THR A 1 335 ? -20.663 2.381 14.188 1.00 89.62 335 THR A N 1
ATOM 2697 C CA . THR A 1 335 ? -20.084 3.738 14.239 1.00 89.62 335 THR A CA 1
ATOM 2698 C C . THR A 1 335 ? -18.812 3.805 15.080 1.00 89.62 335 THR A C 1
ATOM 2700 O O . THR A 1 335 ? -17.978 4.689 14.888 1.00 89.62 335 THR A O 1
ATOM 2703 N N . ARG A 1 336 ? -18.636 2.858 16.010 1.00 90.38 336 ARG A N 1
ATOM 2704 C CA . ARG A 1 336 ? -17.475 2.756 16.898 1.00 90.38 336 ARG A CA 1
ATOM 2705 C C . ARG A 1 336 ? -17.139 1.298 17.188 1.00 90.38 336 ARG A C 1
ATOM 2707 O O . ARG A 1 336 ? -18.034 0.469 17.334 1.00 90.38 336 ARG A O 1
ATOM 2714 N N . TRP A 1 337 ? -15.851 1.006 17.347 1.00 92.19 337 TRP A N 1
ATOM 2715 C CA . TRP A 1 337 ? -15.397 -0.293 17.838 1.00 92.19 337 TRP A CA 1
ATOM 2716 C C . TRP A 1 337 ? -15.795 -0.519 19.296 1.00 92.19 337 TRP A C 1
ATOM 2718 O O . TRP A 1 337 ? -15.845 0.417 20.100 1.00 92.19 337 TRP A O 1
ATOM 2728 N N . HIS A 1 338 ? -16.032 -1.782 19.645 1.00 91.62 338 HIS A N 1
ATOM 2729 C CA . HIS A 1 338 ? -16.296 -2.174 21.026 1.00 91.62 338 HIS A CA 1
ATOM 2730 C C . HIS A 1 338 ? -15.078 -1.847 21.917 1.00 91.62 338 HIS A C 1
ATOM 2732 O O . HIS A 1 338 ? -13.957 -2.129 21.499 1.00 91.62 338 HIS A O 1
ATOM 2738 N N . PRO A 1 339 ? -15.239 -1.304 23.140 1.00 90.00 339 PRO A N 1
ATOM 2739 C CA . PRO A 1 339 ? -14.105 -0.885 23.976 1.00 90.00 339 PRO A CA 1
ATOM 2740 C C . PRO A 1 339 ? -13.111 -2.002 24.317 1.00 90.00 339 PRO A C 1
ATOM 2742 O O . PRO A 1 339 ? -11.918 -1.748 24.437 1.00 90.00 339 PRO A O 1
ATOM 2745 N N . GLY A 1 340 ? -13.598 -3.237 24.463 1.00 89.69 340 GLY A N 1
ATOM 2746 C CA . GLY A 1 340 ? -12.755 -4.411 24.711 1.00 89.69 340 GLY A CA 1
ATOM 2747 C C . GLY A 1 340 ? -12.099 -5.003 23.458 1.00 89.69 340 GLY A C 1
ATOM 2748 O O . GLY A 1 340 ? -11.319 -5.944 23.575 1.00 89.69 340 GLY A O 1
ATOM 2749 N N . PHE A 1 341 ? -12.422 -4.496 22.263 1.00 92.75 341 PHE A N 1
ATOM 2750 C CA . PHE A 1 341 ? -11.836 -4.989 21.022 1.00 92.75 341 PHE A CA 1
ATOM 2751 C C . PHE A 1 341 ? -10.414 -4.444 20.858 1.00 92.75 341 PHE A C 1
ATOM 2753 O O . PHE A 1 341 ? -10.206 -3.239 20.695 1.00 92.75 341 PHE A O 1
ATOM 2760 N N . GLY A 1 342 ? -9.430 -5.344 20.878 1.00 90.69 342 GLY A N 1
ATOM 2761 C CA . GLY A 1 342 ? -8.023 -5.026 20.645 1.00 90.69 342 GLY A CA 1
ATOM 2762 C C . GLY A 1 342 ? -7.751 -4.683 19.180 1.00 90.69 342 GLY A C 1
ATOM 2763 O O . GLY A 1 342 ? -7.245 -5.515 18.435 1.00 90.69 342 GLY A O 1
ATOM 2764 N N . LEU A 1 343 ? -8.070 -3.453 18.763 1.00 91.62 343 LEU A N 1
ATOM 2765 C CA . LEU A 1 343 ? -7.967 -3.020 17.362 1.00 91.62 343 LEU A CA 1
ATOM 2766 C C . LEU A 1 343 ? -6.565 -3.224 16.762 1.00 91.62 343 LEU A C 1
ATOM 2768 O O . LEU A 1 343 ? -6.441 -3.635 15.616 1.00 91.62 343 LEU A O 1
ATOM 2772 N N . ASP A 1 344 ? -5.507 -2.949 17.524 1.00 91.31 344 ASP A N 1
ATOM 2773 C CA . ASP A 1 344 ? -4.122 -3.084 17.052 1.00 91.31 344 ASP A CA 1
ATOM 2774 C C . ASP A 1 344 ? -3.544 -4.501 17.246 1.00 91.31 344 ASP A C 1
ATOM 2776 O O . ASP A 1 344 ? -2.406 -4.766 16.861 1.00 91.31 344 ASP A O 1
ATOM 2780 N N . GLU A 1 345 ? -4.317 -5.419 17.836 1.00 90.38 345 GLU A N 1
ATOM 2781 C CA . GLU A 1 345 ? -3.961 -6.837 18.002 1.00 90.38 345 GLU A CA 1
ATOM 2782 C C . GLU A 1 345 ? -4.516 -7.710 16.864 1.00 90.38 345 GLU A C 1
ATOM 2784 O O . GLU A 1 345 ? -4.306 -8.923 16.840 1.00 90.38 345 GLU A O 1
ATOM 2789 N N . VAL A 1 346 ? -5.204 -7.091 15.898 1.00 91.12 346 VAL A N 1
ATOM 2790 C CA . VAL A 1 346 ? -5.735 -7.763 14.711 1.00 91.12 346 VAL A CA 1
ATOM 2791 C C . VAL A 1 346 ? -4.587 -8.399 13.905 1.00 91.12 346 VAL A C 1
ATOM 2793 O O . VAL A 1 346 ? -3.568 -7.741 13.670 1.00 91.12 346 VAL A O 1
ATOM 2796 N N . PRO A 1 347 ? -4.733 -9.661 13.448 1.00 90.94 347 PRO A N 1
ATOM 2797 C CA . PRO A 1 347 ? -3.697 -10.344 12.682 1.00 90.94 347 PRO A CA 1
ATOM 2798 C C . PRO A 1 347 ? -3.279 -9.602 11.408 1.00 90.94 347 PRO A C 1
ATOM 2800 O O . PRO A 1 347 ? -4.093 -8.990 10.706 1.00 90.94 347 PRO A O 1
ATOM 2803 N N . ASP A 1 348 ? -1.995 -9.730 11.078 1.00 91.56 348 ASP A N 1
ATOM 2804 C CA . ASP A 1 348 ? -1.443 -9.229 9.823 1.00 91.56 348 ASP A CA 1
ATOM 2805 C C . ASP A 1 348 ? -2.073 -9.932 8.615 1.00 91.56 348 ASP A C 1
ATOM 2807 O O . ASP A 1 348 ? -2.327 -11.138 8.622 1.00 91.56 348 ASP A O 1
ATOM 2811 N N . ILE A 1 349 ? -2.277 -9.170 7.538 1.00 94.44 349 ILE A N 1
ATOM 2812 C CA . ILE A 1 349 ? -2.797 -9.704 6.278 1.00 94.44 349 ILE A CA 1
ATOM 2813 C C . ILE A 1 349 ? -1.753 -10.638 5.670 1.00 94.44 349 ILE A C 1
ATOM 2815 O O . ILE A 1 349 ? -0.606 -10.241 5.427 1.00 94.44 349 ILE A O 1
ATOM 2819 N N . VAL A 1 350 ? -2.167 -11.876 5.407 1.00 94.19 350 VAL A N 1
ATOM 2820 C CA . VAL A 1 350 ? -1.337 -12.880 4.741 1.00 94.19 350 VAL A CA 1
ATOM 2821 C C . VAL A 1 350 ? -1.135 -12.457 3.281 1.00 94.19 350 VAL A C 1
ATOM 2823 O O . VAL A 1 350 ? -2.124 -12.199 2.591 1.00 94.19 350 VAL A O 1
ATOM 2826 N N . PRO A 1 351 ? 0.117 -12.347 2.799 1.00 95.38 351 PRO A N 1
ATOM 2827 C CA . PRO A 1 351 ? 0.384 -11.966 1.418 1.00 95.38 351 PRO A CA 1
ATOM 2828 C C . PRO A 1 351 ? -0.151 -13.023 0.451 1.00 95.38 351 PRO A C 1
ATOM 2830 O O . PRO A 1 351 ? 0.060 -14.217 0.657 1.00 95.38 351 PRO A O 1
ATOM 2833 N N . ASP A 1 352 ? -0.809 -12.575 -0.615 1.00 95.19 352 ASP A N 1
ATOM 2834 C CA . ASP A 1 352 ? -1.202 -13.453 -1.711 1.00 95.19 352 ASP A CA 1
ATOM 2835 C C . ASP A 1 352 ? -0.004 -13.797 -2.611 1.00 95.19 352 ASP A C 1
ATOM 2837 O O . ASP A 1 352 ? 1.007 -13.085 -2.647 1.00 95.19 352 ASP A O 1
ATOM 2841 N N . SER A 1 353 ? -0.122 -14.900 -3.348 1.00 93.31 353 SER A N 1
ATOM 2842 C CA . SER A 1 353 ? 0.926 -15.373 -4.248 1.00 93.31 353 SER A CA 1
ATOM 2843 C C . SER A 1 353 ? 1.088 -14.430 -5.441 1.00 93.31 353 SER A C 1
ATOM 2845 O O . SER A 1 353 ? 0.129 -14.093 -6.144 1.00 93.31 353 SER A O 1
ATOM 2847 N N . LEU A 1 354 ? 2.329 -14.016 -5.682 1.00 94.00 354 LEU A N 1
ATOM 2848 C CA . LEU A 1 354 ? 2.725 -13.214 -6.835 1.00 94.00 354 LEU A CA 1
ATOM 2849 C C . LEU A 1 354 ? 3.297 -14.121 -7.934 1.00 94.00 354 LEU A C 1
ATOM 2851 O O . LEU A 1 354 ? 3.826 -15.193 -7.624 1.00 94.00 354 LEU A O 1
ATOM 2855 N N . PRO A 1 355 ? 3.173 -13.736 -9.217 1.00 93.44 355 PRO A N 1
ATOM 2856 C CA . PRO A 1 355 ? 3.688 -14.544 -10.313 1.00 93.44 355 PRO A CA 1
ATOM 2857 C C . PRO A 1 355 ? 5.206 -14.658 -10.183 1.00 93.44 355 PRO A C 1
ATOM 2859 O O . PRO A 1 355 ? 5.903 -13.652 -10.073 1.00 93.44 355 PRO A O 1
ATOM 2862 N N . GLN A 1 356 ? 5.726 -15.881 -10.200 1.00 89.50 356 GLN A N 1
ATOM 2863 C CA . GLN A 1 356 ? 7.165 -16.130 -10.168 1.00 89.50 356 GLN A CA 1
ATOM 2864 C C . GLN A 1 356 ? 7.731 -16.170 -11.588 1.00 89.50 356 GLN A C 1
ATOM 2866 O O . GLN A 1 356 ? 7.011 -16.556 -12.516 1.00 89.50 356 GLN A O 1
ATOM 2871 N N . PRO A 1 357 ? 9.002 -15.776 -11.786 1.00 86.94 357 PRO A N 1
ATOM 2872 C CA . PRO A 1 357 ? 9.632 -15.893 -13.091 1.00 86.94 357 PRO A CA 1
ATOM 2873 C C . PRO A 1 357 ? 9.563 -17.355 -13.549 1.00 86.94 357 PRO A C 1
ATOM 2875 O O . PRO A 1 357 ? 9.774 -18.263 -12.737 1.00 86.94 357 PRO A O 1
ATOM 2878 N N . PRO A 1 358 ? 9.258 -17.616 -14.829 1.00 85.38 358 PRO A N 1
ATOM 2879 C CA . PRO A 1 358 ? 9.191 -18.982 -15.315 1.00 85.38 358 PRO A CA 1
ATOM 2880 C C . PRO A 1 358 ? 10.573 -19.620 -15.135 1.00 85.38 358 PRO A C 1
ATOM 2882 O O . PRO A 1 358 ? 11.585 -19.037 -15.532 1.00 85.38 358 PRO A O 1
ATOM 2885 N N . ASN A 1 359 ? 10.621 -20.799 -14.509 1.00 67.38 359 ASN A N 1
ATOM 2886 C CA . ASN A 1 359 ? 11.860 -21.530 -14.245 1.00 67.38 359 ASN A CA 1
ATOM 2887 C C . ASN A 1 359 ? 12.438 -22.069 -15.564 1.00 67.38 359 ASN A C 1
ATOM 2889 O O . ASN A 1 359 ? 12.227 -23.216 -15.952 1.00 67.38 359 ASN A O 1
ATOM 2893 N N . ILE A 1 360 ? 13.090 -21.187 -16.313 1.00 61.31 360 ILE A N 1
ATOM 2894 C CA . ILE A 1 360 ? 13.672 -21.467 -17.615 1.00 61.31 360 ILE A CA 1
ATOM 2895 C C . ILE A 1 360 ? 15.186 -21.378 -17.441 1.00 61.31 360 ILE A C 1
ATOM 2897 O O . ILE A 1 360 ? 15.820 -20.413 -17.856 1.00 61.31 360 ILE A O 1
ATOM 2901 N N . GLU A 1 361 ? 15.795 -22.428 -16.894 1.00 58.72 361 GLU A N 1
ATOM 2902 C CA . GLU A 1 361 ? 17.199 -22.727 -17.200 1.00 58.72 361 GLU A CA 1
ATOM 2903 C C . GLU A 1 361 ? 17.316 -23.297 -18.629 1.00 58.72 361 GLU A C 1
ATOM 2905 O O . GLU A 1 361 ? 17.915 -24.343 -18.858 1.00 58.72 361 GLU A O 1
ATOM 2910 N N . LYS A 1 362 ? 16.701 -22.646 -19.629 1.00 57.38 362 LYS A N 1
ATOM 2911 C CA . LYS A 1 362 ? 16.957 -22.993 -21.031 1.00 57.38 362 LYS A CA 1
ATOM 2912 C C . LYS A 1 362 ? 18.216 -22.262 -21.443 1.00 57.38 362 LYS A C 1
ATOM 2914 O O . LYS A 1 362 ? 18.171 -21.104 -21.848 1.00 57.38 362 LYS A O 1
ATOM 2919 N N . TYR A 1 363 ? 19.340 -22.954 -21.341 1.00 59.00 363 TYR A N 1
ATOM 2920 C CA . TYR A 1 363 ? 20.530 -22.559 -22.070 1.00 59.00 363 TYR A CA 1
ATOM 2921 C C . TYR A 1 363 ? 20.256 -22.797 -23.549 1.00 59.00 363 TYR A C 1
ATOM 2923 O O . TYR A 1 363 ? 20.297 -23.923 -24.036 1.00 59.00 363 TYR A O 1
ATOM 2931 N N . THR A 1 364 ? 19.891 -21.734 -24.254 1.00 61.28 364 THR A N 1
ATOM 2932 C CA . THR A 1 364 ? 19.606 -21.796 -25.688 1.00 61.28 364 THR A CA 1
ATOM 2933 C C . THR A 1 364 ? 20.873 -22.001 -26.512 1.00 61.28 364 THR A C 1
ATOM 2935 O O . THR A 1 364 ? 20.807 -22.568 -27.598 1.00 61.28 364 THR A O 1
ATOM 2938 N N . THR A 1 365 ? 22.032 -21.601 -25.980 1.00 73.94 365 THR A N 1
ATOM 2939 C CA . THR A 1 365 ? 23.312 -21.656 -26.691 1.00 73.94 365 THR A CA 1
ATOM 2940 C C . THR A 1 365 ? 24.402 -22.254 -25.808 1.00 73.94 365 THR A C 1
ATOM 2942 O O . THR A 1 365 ? 24.488 -21.938 -24.622 1.00 73.94 365 THR A O 1
ATOM 2945 N N . ALA A 1 366 ? 25.328 -23.020 -26.396 1.00 74.88 366 ALA A N 1
ATOM 2946 C CA . ALA A 1 366 ? 26.556 -23.458 -25.717 1.00 74.88 366 ALA A CA 1
ATOM 2947 C C . ALA A 1 366 ? 27.350 -22.274 -25.126 1.00 74.88 366 ALA A C 1
ATOM 2949 O O . ALA A 1 366 ? 27.966 -22.391 -24.071 1.00 74.88 366 ALA A O 1
ATOM 2950 N N . LYS A 1 367 ? 27.267 -21.099 -25.764 1.00 76.06 367 LYS A N 1
ATOM 2951 C CA . LYS A 1 367 ? 27.808 -19.840 -25.244 1.00 76.06 367 LYS A CA 1
ATOM 2952 C C . LYS A 1 367 ? 27.191 -19.443 -23.897 1.00 76.06 367 LYS A C 1
ATOM 2954 O O . LYS A 1 367 ? 27.935 -19.073 -22.997 1.00 76.06 367 LYS A O 1
ATOM 2959 N N . ASP A 1 368 ? 25.875 -19.569 -23.747 1.00 76.19 368 ASP A N 1
ATOM 2960 C CA . ASP A 1 368 ? 25.146 -19.185 -22.531 1.00 76.19 368 ASP A CA 1
ATOM 2961 C C . ASP A 1 368 ? 25.486 -20.134 -21.367 1.00 76.19 368 ASP A C 1
ATOM 2963 O O . ASP A 1 368 ? 25.642 -19.699 -20.224 1.00 76.19 368 ASP A O 1
ATOM 2967 N N . VAL A 1 369 ? 25.686 -21.427 -21.673 1.00 78.69 369 VAL A N 1
ATOM 2968 C CA . VAL A 1 369 ? 26.198 -22.426 -20.714 1.00 78.69 369 VAL A CA 1
ATOM 2969 C C . VAL A 1 369 ? 27.597 -22.037 -20.234 1.00 78.69 369 VAL A C 1
ATOM 2971 O O . VAL A 1 369 ? 27.853 -21.983 -19.031 1.00 78.69 369 VAL A O 1
ATOM 2974 N N . LEU A 1 370 ? 28.504 -21.735 -21.170 1.00 79.38 370 LEU A N 1
ATOM 2975 C CA . LEU A 1 370 ? 29.889 -21.376 -20.861 1.00 79.38 370 LEU A CA 1
ATOM 2976 C C . LEU A 1 370 ? 29.989 -20.042 -20.108 1.00 79.38 370 LEU A C 1
ATOM 2978 O O . LEU A 1 370 ? 30.843 -19.900 -19.238 1.00 79.38 370 LEU A O 1
ATOM 2982 N N . GLU A 1 371 ? 29.128 -19.069 -20.401 1.00 73.88 371 GLU A N 1
ATOM 2983 C CA . GLU A 1 371 ? 29.098 -17.773 -19.715 1.00 73.88 371 GLU A CA 1
ATOM 2984 C C . GLU A 1 371 ? 28.578 -17.901 -18.273 1.00 73.88 371 GLU A C 1
ATOM 2986 O O . GLU A 1 371 ? 29.193 -17.353 -17.356 1.00 73.88 371 GLU A O 1
ATOM 2991 N N . LYS A 1 372 ? 27.531 -18.708 -18.027 1.00 73.00 372 LYS A N 1
ATOM 2992 C CA . LYS A 1 372 ? 27.089 -19.020 -16.653 1.00 73.00 372 LYS A CA 1
ATOM 2993 C C . LYS A 1 372 ? 28.157 -19.804 -15.889 1.00 73.00 372 LYS A C 1
ATOM 2995 O O . LYS A 1 372 ? 28.407 -19.484 -14.731 1.00 73.00 372 LYS A O 1
ATOM 3000 N N . ALA A 1 373 ? 28.834 -20.759 -16.531 1.00 75.00 373 ALA A N 1
ATOM 3001 C CA . ALA A 1 373 ? 29.959 -21.469 -15.924 1.00 75.00 373 ALA A CA 1
ATOM 3002 C C . ALA A 1 373 ? 31.098 -20.503 -15.553 1.00 75.00 373 ALA A C 1
ATOM 3004 O O . ALA A 1 373 ? 31.560 -20.512 -14.418 1.00 75.00 373 ALA A O 1
ATOM 3005 N N . LYS A 1 374 ? 31.495 -19.595 -16.453 1.00 74.31 374 LYS A N 1
ATOM 3006 C CA . LYS A 1 374 ? 32.516 -18.572 -16.160 1.00 74.31 374 LYS A CA 1
ATOM 3007 C C . LYS A 1 374 ? 32.141 -17.673 -14.980 1.00 74.31 374 LYS A C 1
ATOM 3009 O O . LYS A 1 374 ? 33.004 -17.380 -14.154 1.00 74.31 374 LYS A O 1
ATOM 3014 N N . ASN A 1 375 ? 30.872 -17.275 -14.889 1.00 71.19 375 ASN A N 1
ATOM 3015 C CA . ASN A 1 375 ? 30.357 -16.467 -13.783 1.00 71.19 375 ASN A CA 1
ATOM 3016 C C . ASN A 1 375 ? 30.311 -17.247 -12.458 1.00 71.19 375 ASN A C 1
ATOM 3018 O O . ASN A 1 375 ? 30.621 -16.685 -11.416 1.00 71.19 375 ASN A O 1
ATOM 3022 N N . LEU A 1 376 ? 29.967 -18.538 -12.485 1.00 74.00 376 LEU A N 1
ATOM 3023 C CA . LEU A 1 376 ? 29.969 -19.402 -11.297 1.00 74.00 376 LEU A CA 1
ATOM 3024 C C . LEU A 1 376 ? 31.387 -19.706 -10.803 1.00 74.00 376 LEU A C 1
ATOM 3026 O O . LEU A 1 376 ? 31.623 -19.768 -9.600 1.00 74.00 376 LEU A O 1
ATOM 3030 N N . PHE A 1 377 ? 32.337 -19.865 -11.725 1.00 71.88 377 PHE A N 1
ATOM 3031 C CA . PHE A 1 377 ? 33.722 -20.196 -11.401 1.00 71.88 377 PHE A CA 1
ATOM 3032 C C . PHE A 1 377 ? 34.613 -18.974 -11.154 1.00 71.88 377 PHE A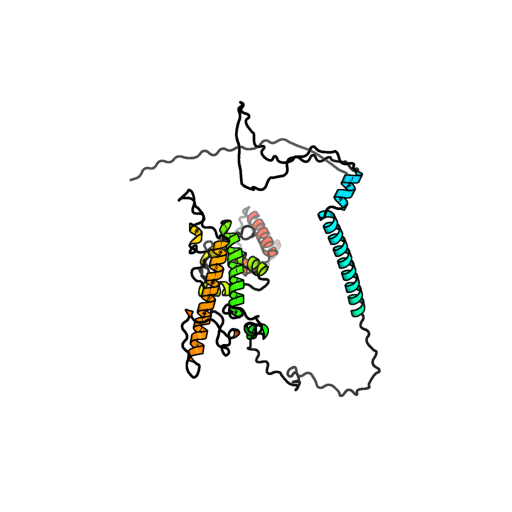 C 1
ATOM 3034 O O . PHE A 1 377 ? 35.816 -19.162 -10.970 1.00 71.88 377 PHE A O 1
ATOM 3041 N N . ASN A 1 378 ? 34.058 -17.748 -11.127 1.00 62.31 378 ASN A N 1
ATOM 3042 C CA . ASN A 1 378 ? 34.786 -16.490 -10.896 1.00 62.31 378 ASN A CA 1
ATOM 3043 C C . ASN A 1 378 ? 36.171 -16.497 -11.562 1.00 62.31 378 ASN A C 1
ATOM 3045 O O . ASN A 1 378 ? 37.174 -16.160 -10.927 1.00 62.31 378 ASN A O 1
ATOM 3049 N N . CYS A 1 379 ? 36.251 -16.968 -12.815 1.00 57.78 379 CYS A N 1
ATOM 3050 C CA . CYS A 1 379 ? 37.537 -17.176 -13.464 1.00 57.78 379 CYS A CA 1
ATOM 3051 C C . CYS A 1 379 ? 38.274 -15.836 -13.468 1.00 57.78 379 CYS A C 1
ATOM 3053 O O . CYS A 1 379 ? 37.819 -14.875 -14.087 1.00 57.78 379 CYS A O 1
ATOM 3055 N N . ASN A 1 380 ? 39.370 -15.756 -12.707 1.00 67.44 380 ASN A N 1
ATOM 3056 C CA . ASN A 1 380 ? 40.123 -14.527 -12.512 1.00 67.44 380 ASN A CA 1
ATOM 3057 C C . ASN A 1 380 ? 40.401 -13.907 -13.888 1.00 67.44 380 ASN A C 1
ATOM 3059 O O . ASN A 1 380 ? 41.102 -14.511 -14.703 1.00 67.44 380 ASN A O 1
ATOM 3063 N N . GLN A 1 381 ? 39.840 -12.721 -14.153 1.00 70.62 381 GLN A N 1
ATOM 3064 C CA . GLN A 1 381 ? 39.898 -12.072 -15.470 1.00 70.62 381 GLN A CA 1
ATOM 3065 C C . GLN A 1 381 ? 41.337 -11.947 -15.994 1.00 70.62 381 GLN A C 1
ATOM 3067 O O . GLN A 1 381 ? 41.563 -11.918 -17.204 1.00 70.62 381 GLN A O 1
ATOM 3072 N N . ARG A 1 382 ? 42.323 -11.900 -15.088 1.00 68.19 382 ARG A N 1
ATOM 3073 C CA . ARG A 1 382 ? 43.749 -11.865 -15.418 1.00 68.19 382 ARG A CA 1
ATOM 3074 C C . ARG A 1 382 ? 44.248 -13.189 -16.002 1.00 68.19 382 ARG A C 1
ATOM 3076 O O . ARG A 1 382 ? 44.974 -13.171 -16.989 1.00 68.19 382 ARG A O 1
ATOM 3083 N N . MET A 1 383 ? 43.829 -14.315 -15.430 1.00 71.12 383 MET A N 1
ATOM 3084 C CA . MET A 1 383 ? 44.159 -15.656 -15.918 1.00 71.12 383 MET A CA 1
ATOM 3085 C C . MET A 1 383 ? 43.444 -15.954 -17.241 1.00 71.12 383 MET A C 1
ATOM 3087 O O . MET A 1 383 ? 44.064 -16.494 -18.149 1.00 71.12 383 MET A O 1
ATOM 3091 N N . GLU A 1 384 ? 42.182 -15.535 -17.401 1.00 70.25 384 GLU A N 1
ATOM 3092 C CA . GLU A 1 384 ? 41.464 -15.690 -18.677 1.00 70.25 384 GLU A CA 1
ATOM 3093 C C . GLU A 1 384 ? 42.127 -14.886 -19.804 1.00 70.25 384 GLU A C 1
ATOM 3095 O O . GLU A 1 384 ? 42.316 -15.409 -20.900 1.00 70.25 384 GLU A O 1
ATOM 3100 N N . LYS A 1 385 ? 42.514 -13.627 -19.548 1.00 76.44 385 LYS A N 1
ATOM 3101 C CA . LYS A 1 385 ? 43.242 -12.814 -20.535 1.00 76.44 385 LYS A CA 1
ATOM 3102 C C . LYS A 1 385 ? 44.605 -13.418 -20.876 1.00 76.44 385 LYS A C 1
ATOM 3104 O O . LYS A 1 385 ? 44.966 -13.435 -22.046 1.00 76.44 385 LYS A O 1
ATOM 3109 N N . ALA A 1 386 ? 45.327 -13.953 -19.889 1.00 74.56 386 ALA A N 1
ATOM 3110 C CA . ALA A 1 386 ? 46.600 -14.632 -20.124 1.00 74.56 386 ALA A CA 1
ATOM 3111 C C . ALA A 1 386 ? 46.428 -15.905 -20.973 1.00 74.56 386 ALA A C 1
ATOM 3113 O O . ALA A 1 386 ? 47.143 -16.083 -21.953 1.00 74.56 386 ALA A O 1
ATOM 3114 N N . LEU A 1 387 ? 45.441 -16.749 -20.658 1.00 75.12 387 LEU A N 1
ATOM 3115 C CA . LEU A 1 387 ? 45.149 -17.970 -21.418 1.00 75.12 387 LEU A CA 1
ATOM 3116 C C . LEU A 1 387 ? 44.665 -17.669 -22.843 1.00 75.12 387 LEU A C 1
ATOM 3118 O O . LEU A 1 387 ? 45.066 -18.369 -23.769 1.00 75.12 387 LEU A O 1
ATOM 3122 N N . LYS A 1 388 ? 43.865 -16.611 -23.046 1.00 79.31 388 LYS A N 1
ATOM 3123 C CA . LYS A 1 388 ? 43.470 -16.163 -24.393 1.00 79.31 388 LYS A CA 1
ATOM 3124 C C . LYS A 1 388 ? 44.673 -15.720 -25.217 1.00 79.31 388 LYS A C 1
ATOM 3126 O O . LYS A 1 388 ? 44.822 -16.206 -26.331 1.00 79.31 388 LYS A O 1
ATOM 3131 N N . LEU A 1 389 ? 45.565 -14.902 -24.654 1.00 82.00 389 LEU A N 1
ATOM 3132 C CA . LEU A 1 389 ? 46.790 -14.477 -25.342 1.00 82.00 389 LEU A CA 1
ATOM 3133 C C . LEU A 1 389 ? 47.685 -15.667 -25.715 1.00 82.00 389 LEU A C 1
ATOM 3135 O O . LEU A 1 389 ? 48.189 -15.716 -26.831 1.00 82.00 389 LEU A O 1
ATOM 3139 N N . VAL A 1 390 ? 47.830 -16.656 -24.828 1.00 78.12 390 VAL A N 1
ATOM 3140 C CA . VAL A 1 390 ? 48.583 -17.890 -25.119 1.00 78.12 390 VAL A CA 1
ATOM 3141 C C . VAL A 1 390 ? 47.887 -18.733 -26.196 1.00 78.12 390 VAL A C 1
ATOM 3143 O O . VAL A 1 390 ? 48.550 -19.285 -27.073 1.00 78.12 390 VAL A O 1
ATOM 3146 N N . SER A 1 391 ? 46.553 -18.808 -26.188 1.00 78.69 391 SER A N 1
ATOM 3147 C CA . SER A 1 391 ? 45.789 -19.513 -27.229 1.00 78.69 391 SER A CA 1
ATOM 3148 C C . SER A 1 391 ? 45.875 -18.821 -28.598 1.00 78.69 391 SER A C 1
ATOM 3150 O O . SER A 1 391 ? 46.018 -19.472 -29.625 1.00 78.69 391 SER A O 1
ATOM 3152 N N . GLU A 1 392 ? 45.863 -17.488 -28.627 1.00 77.62 392 GLU A N 1
ATOM 3153 C CA . GLU A 1 392 ? 46.027 -16.697 -29.849 1.00 77.62 392 GLU A CA 1
ATOM 3154 C C . GLU A 1 392 ? 47.464 -16.783 -30.375 1.00 77.62 392 GLU A C 1
ATOM 3156 O O . GLU A 1 392 ? 47.675 -16.831 -31.584 1.00 77.62 392 GLU A O 1
ATOM 3161 N N . GLN A 1 393 ? 48.455 -16.860 -29.481 1.00 71.56 393 GLN A N 1
ATOM 3162 C CA . GLN A 1 393 ? 49.857 -17.077 -29.842 1.00 71.56 393 GLN A CA 1
ATOM 3163 C C . GLN A 1 393 ? 50.114 -18.496 -30.361 1.00 71.56 393 GLN A C 1
ATOM 3165 O O . GLN A 1 393 ? 50.820 -18.640 -31.352 1.00 71.56 393 GLN A O 1
ATOM 3170 N N . SER A 1 394 ? 49.518 -19.531 -29.763 1.00 62.47 394 SER A N 1
ATOM 3171 C CA . SER A 1 394 ? 49.649 -20.920 -30.243 1.00 62.47 394 SER A CA 1
ATOM 3172 C C . SER A 1 394 ? 48.949 -21.150 -31.584 1.00 62.47 394 SER A C 1
ATOM 3174 O O . SER A 1 394 ? 49.549 -21.745 -32.474 1.00 62.47 394 SER A O 1
ATOM 3176 N N . ASN A 1 395 ? 47.767 -20.565 -31.805 1.00 59.72 395 ASN A N 1
ATOM 3177 C CA . ASN A 1 395 ? 47.101 -20.589 -33.116 1.00 59.72 395 ASN A CA 1
ATOM 3178 C C . ASN A 1 395 ? 47.875 -19.823 -34.206 1.00 59.72 395 ASN A C 1
ATOM 3180 O O . ASN A 1 395 ? 47.666 -20.055 -35.393 1.00 59.72 395 ASN A O 1
ATOM 3184 N N . LYS A 1 396 ? 48.785 -18.917 -33.825 1.00 55.41 396 LYS A N 1
ATOM 3185 C CA . LYS A 1 396 ? 49.682 -18.217 -34.756 1.00 55.41 396 LYS A CA 1
ATOM 3186 C C . LYS A 1 396 ? 50.944 -19.024 -35.100 1.00 55.41 396 LYS A C 1
ATOM 3188 O O . LYS A 1 396 ? 51.672 -18.622 -36.002 1.00 55.41 396 LYS A O 1
ATOM 3193 N N . ILE A 1 397 ? 51.210 -20.129 -34.393 1.00 54.31 397 ILE A N 1
ATOM 3194 C CA . ILE A 1 397 ? 52.419 -20.960 -34.548 1.00 54.31 397 ILE A CA 1
ATOM 3195 C C . ILE A 1 397 ? 52.169 -22.199 -35.433 1.00 54.31 397 ILE A C 1
ATOM 3197 O O . ILE A 1 397 ? 53.126 -22.822 -35.888 1.00 54.31 397 ILE A O 1
ATOM 3201 N N . GLU A 1 398 ? 50.927 -22.517 -35.810 1.00 51.94 398 GLU A N 1
ATOM 3202 C CA . GLU A 1 398 ? 50.652 -23.586 -36.787 1.00 51.94 398 GLU A CA 1
ATOM 3203 C C . GLU A 1 398 ? 50.814 -23.125 -38.249 1.00 51.94 398 GLU A C 1
ATOM 3205 O O . GLU A 1 398 ? 49.879 -23.049 -39.039 1.00 51.94 398 GLU A O 1
ATOM 3210 N N . SER A 1 399 ? 52.058 -22.818 -38.610 1.00 44.38 399 SER A N 1
ATOM 3211 C CA . SER A 1 399 ? 52.706 -23.178 -39.883 1.00 44.38 399 SER A CA 1
ATOM 3212 C C . SER A 1 399 ? 54.207 -22.875 -39.715 1.00 44.38 399 SER A C 1
ATOM 3214 O O . SER A 1 399 ? 54.522 -21.758 -39.304 1.00 44.38 399 SER A O 1
ATOM 3216 N N . PRO A 1 400 ? 55.158 -23.810 -39.958 1.00 43.28 400 PRO A N 1
ATOM 3217 C CA . PRO A 1 400 ? 55.175 -24.784 -41.051 1.00 43.28 400 PRO A CA 1
ATOM 3218 C C . PRO A 1 400 ? 55.577 -26.236 -40.675 1.00 43.28 400 PRO A C 1
ATOM 3220 O O . PRO A 1 400 ? 56.089 -26.539 -39.602 1.00 43.28 400 PRO A O 1
ATOM 3223 N N . LYS A 1 401 ? 55.353 -27.122 -41.654 1.00 49.78 401 LYS A N 1
ATOM 3224 C CA . LYS A 1 401 ? 55.711 -28.549 -41.766 1.00 49.78 401 LYS A CA 1
ATOM 3225 C C . LYS A 1 401 ? 57.117 -28.909 -41.254 1.00 49.78 401 LYS A C 1
ATOM 3227 O O . LYS A 1 401 ? 58.077 -28.241 -41.636 1.00 49.78 401 LYS A O 1
ATOM 3232 N N . LYS A 1 402 ? 57.252 -30.055 -40.567 1.00 35.84 402 LYS A N 1
ATOM 3233 C CA . LYS A 1 402 ? 58.462 -30.901 -40.604 1.00 35.84 402 LYS A CA 1
ATOM 3234 C C . LYS A 1 402 ? 58.109 -32.389 -40.520 1.00 35.84 402 LYS A C 1
ATOM 3236 O O . LYS A 1 402 ? 57.615 -32.855 -39.498 1.00 35.84 402 LYS A O 1
ATOM 3241 N N . ASP A 1 403 ? 58.417 -33.099 -41.601 1.00 45.16 403 ASP A N 1
ATOM 3242 C CA . ASP A 1 403 ? 58.686 -34.535 -41.623 1.00 45.16 403 ASP A CA 1
ATOM 3243 C C . ASP A 1 403 ? 59.812 -34.870 -40.636 1.00 45.16 403 ASP A C 1
ATOM 3245 O O . ASP A 1 403 ? 60.874 -34.268 -40.759 1.00 45.16 403 ASP A O 1
ATOM 3249 N N . VAL A 1 404 ? 59.616 -35.831 -39.721 1.00 40.81 404 VAL A N 1
ATOM 3250 C CA . VAL A 1 404 ? 60.639 -36.825 -39.328 1.00 40.81 404 VAL A CA 1
ATOM 3251 C C . VAL A 1 404 ? 59.936 -38.077 -38.778 1.00 40.81 404 VAL A C 1
ATOM 3253 O O . VAL A 1 404 ? 59.065 -37.998 -37.915 1.00 40.81 404 VAL A O 1
ATOM 3256 N N . SER A 1 405 ? 60.342 -39.231 -39.301 1.00 48.75 405 SER A N 1
ATOM 3257 C CA . SER A 1 405 ? 59.965 -40.604 -38.942 1.00 48.75 405 SER A CA 1
ATOM 3258 C C . SER A 1 405 ? 60.165 -40.978 -37.458 1.00 48.75 405 SER A C 1
ATOM 3260 O O . SER A 1 405 ? 61.052 -40.425 -36.803 1.00 48.75 405 SER A O 1
ATOM 3262 N N . PRO A 1 406 ? 59.423 -41.976 -36.932 1.00 47.84 406 PRO A N 1
ATOM 3263 C CA . PRO A 1 406 ? 59.505 -42.391 -35.534 1.00 47.84 406 PRO A CA 1
ATOM 3264 C C . PRO A 1 406 ? 60.731 -43.285 -35.277 1.00 47.84 406 PRO A C 1
ATOM 3266 O O . PRO A 1 406 ? 60.888 -44.333 -35.900 1.00 47.84 406 PRO A O 1
ATOM 3269 N N . VAL A 1 407 ? 61.589 -42.892 -34.333 1.00 50.59 407 VAL A N 1
ATOM 3270 C CA . VAL A 1 407 ? 62.648 -43.758 -33.782 1.00 50.59 407 VAL A CA 1
ATOM 3271 C C . VAL A 1 407 ? 62.090 -44.451 -32.528 1.00 50.59 407 VAL A C 1
ATOM 3273 O O . VAL A 1 407 ? 61.504 -43.762 -31.691 1.00 50.59 407 VAL A O 1
ATOM 3276 N N . PRO A 1 408 ? 62.219 -45.784 -32.381 1.00 57.56 408 PRO A N 1
ATOM 3277 C CA . PRO A 1 408 ? 61.622 -46.523 -31.270 1.00 57.56 408 PRO A CA 1
ATOM 3278 C C . PRO A 1 408 ? 62.273 -46.206 -29.913 1.00 57.56 408 PRO A C 1
ATOM 3280 O O . PRO A 1 408 ? 63.460 -45.895 -29.820 1.00 57.56 408 PRO A O 1
ATOM 3283 N N . ASP A 1 409 ? 61.468 -46.343 -28.855 1.00 59.62 409 ASP A N 1
ATOM 3284 C CA . ASP A 1 409 ? 61.669 -45.895 -27.461 1.00 59.62 409 ASP A CA 1
ATOM 3285 C C . ASP A 1 409 ? 62.848 -46.552 -26.696 1.00 59.62 409 ASP A C 1
ATOM 3287 O O . ASP A 1 409 ? 62.985 -46.386 -25.485 1.00 59.62 409 ASP A O 1
ATOM 3291 N N . LEU A 1 410 ? 63.727 -47.290 -27.382 1.00 57.53 410 LEU A N 1
ATOM 3292 C CA . LEU A 1 410 ? 64.811 -48.069 -26.772 1.00 57.53 410 LEU A CA 1
ATOM 3293 C C . LEU A 1 410 ? 66.125 -47.285 -26.572 1.00 57.53 410 LEU A C 1
ATOM 3295 O O . LEU A 1 410 ? 67.061 -47.808 -25.979 1.00 57.53 410 LEU A O 1
ATOM 3299 N N . LEU A 1 411 ? 66.217 -46.037 -27.051 1.00 59.69 411 LEU A N 1
ATOM 3300 C CA . LEU A 1 411 ? 67.446 -45.218 -27.009 1.00 59.69 411 LEU A CA 1
ATOM 3301 C C . LEU A 1 411 ? 67.275 -43.892 -26.253 1.00 59.69 411 LEU A C 1
ATOM 3303 O O . LEU A 1 411 ? 67.967 -42.902 -26.510 1.00 59.69 411 LEU A O 1
ATOM 3307 N N . LYS A 1 412 ? 66.348 -43.847 -25.294 1.00 60.84 412 LYS A N 1
ATOM 3308 C CA . LYS A 1 412 ? 66.117 -42.654 -24.477 1.00 60.84 412 LYS A CA 1
ATOM 3309 C C . LYS A 1 412 ? 67.177 -42.557 -23.378 1.00 60.84 412 LYS A C 1
ATOM 3311 O O . LYS A 1 412 ? 67.102 -43.253 -22.375 1.00 60.84 412 LYS A O 1
ATOM 3316 N N . GLY A 1 413 ? 68.169 -41.689 -23.576 1.00 62.91 413 GLY A N 1
ATOM 3317 C CA . GLY A 1 413 ? 69.198 -41.389 -22.568 1.00 62.91 413 GLY A CA 1
ATOM 3318 C C . GLY A 1 413 ? 70.633 -41.323 -23.087 1.00 62.91 413 GLY A C 1
ATOM 3319 O O . GLY A 1 413 ? 71.521 -40.944 -22.329 1.00 62.91 413 GLY A O 1
ATOM 3320 N N . ILE A 1 414 ? 70.877 -41.636 -24.362 1.00 68.56 414 ILE A N 1
ATOM 3321 C CA . ILE A 1 414 ? 72.216 -41.531 -24.954 1.00 68.56 414 ILE A CA 1
ATOM 3322 C C . ILE A 1 414 ? 72.366 -40.150 -25.620 1.00 68.56 414 ILE A C 1
ATOM 3324 O O . ILE A 1 414 ? 71.540 -39.787 -26.463 1.00 68.56 414 ILE A O 1
ATOM 3328 N N . PRO A 1 415 ? 73.388 -39.349 -25.263 1.00 69.12 415 PRO A N 1
ATOM 3329 C CA . PRO A 1 415 ? 73.656 -38.071 -25.915 1.00 69.12 415 PRO A CA 1
ATOM 3330 C C . PRO A 1 415 ? 73.925 -38.248 -27.415 1.00 69.12 415 PRO A C 1
ATOM 3332 O O . PRO A 1 415 ? 74.726 -39.090 -27.817 1.00 69.12 415 PRO A O 1
ATOM 3335 N N . LYS A 1 416 ? 73.292 -37.406 -28.245 1.00 64.81 416 LYS A N 1
ATOM 3336 C CA . LYS A 1 416 ? 73.324 -37.491 -29.720 1.00 64.81 416 LYS A CA 1
ATOM 3337 C C . LYS A 1 416 ? 74.732 -37.508 -30.335 1.00 64.81 416 LYS A C 1
ATOM 3339 O O . LYS A 1 416 ? 74.902 -38.061 -31.410 1.00 64.81 416 LYS A O 1
ATOM 3344 N N . ALA A 1 417 ? 75.733 -36.973 -29.639 1.00 68.12 417 ALA A N 1
ATOM 3345 C CA . ALA A 1 417 ? 77.122 -36.920 -30.099 1.00 68.12 417 ALA A CA 1
ATOM 3346 C C . ALA A 1 417 ? 77.825 -38.292 -30.204 1.00 68.12 417 ALA A C 1
ATOM 3348 O O . ALA A 1 417 ? 78.926 -38.360 -30.737 1.00 68.12 417 ALA A O 1
ATOM 3349 N N . LEU A 1 418 ? 77.223 -39.373 -29.693 1.00 59.22 418 LEU A N 1
ATOM 3350 C CA . LEU A 1 418 ? 77.765 -40.739 -29.784 1.00 59.22 418 LEU A CA 1
ATOM 3351 C C . LEU A 1 418 ? 77.033 -41.627 -30.804 1.00 59.22 418 LEU A C 1
ATOM 3353 O O . LEU A 1 418 ? 77.419 -42.777 -30.990 1.00 59.22 418 LEU A O 1
ATOM 3357 N N . LEU A 1 419 ? 75.978 -41.114 -31.445 1.00 64.44 419 LEU A N 1
ATOM 3358 C CA . LEU A 1 419 ? 75.195 -41.830 -32.463 1.00 64.44 419 LEU A CA 1
ATOM 3359 C C . LEU A 1 419 ? 75.644 -41.512 -33.894 1.00 64.44 419 LEU A C 1
ATOM 3361 O O . LEU A 1 419 ? 75.155 -42.130 -34.834 1.00 64.44 419 LEU A O 1
ATOM 3365 N N . GLU A 1 420 ? 76.571 -40.573 -34.059 1.00 63.97 420 GLU A N 1
ATOM 3366 C CA . GLU A 1 420 ? 77.155 -40.231 -35.350 1.00 63.97 420 GLU A CA 1
ATOM 3367 C C . GLU A 1 420 ? 78.610 -40.703 -35.382 1.00 63.97 420 GLU A C 1
ATOM 3369 O O . GLU A 1 420 ? 79.494 -40.101 -34.767 1.00 63.97 420 GLU A O 1
ATOM 3374 N N . LYS A 1 421 ? 78.851 -41.802 -36.099 1.00 48.56 421 LYS A N 1
ATOM 3375 C CA . LYS A 1 421 ? 80.148 -42.096 -36.696 1.00 48.56 421 LYS A CA 1
ATOM 3376 C C . LYS A 1 421 ? 79.963 -42.717 -38.068 1.00 48.56 421 LYS A C 1
ATOM 3378 O O . LYS A 1 421 ? 79.075 -43.591 -38.185 1.00 48.56 421 LYS A O 1
#

Sequence (421 aa):
MIFGILLKSKKTEISPLERSGENVVDSEQIQNTRSNVSFELKGCLSPSKKHKENELDQAEDKNKDIKDGFKTPTKTPSRELSLAELKRKLHRSAKMVEMRKCFANLNNAENELKNLEKKKKELNKPKLKKFQAIEIEVPTSPQKNIYCSPQKVGISPQTTPTKSPAFQRFASLAAPSAPVLPLPFNYKYLAEIFRCVDTVTSMLYNRKEIVSYKKLKPAVQEMLRRNFMERHLGQIKKVYPSAYDFHQEKCRNFGSTSKTEQYDLVLTPVAHTKILNEGTNQSDPESGVISMTPSCLLERKQEFHNYLLEITMDKHEEYLRTLNPPLIIPRDKVTRWHPGFGLDEVPDIVPDSLPQPPNIEKYTTAKDVLEKAKNLFNCNQRMEKALKLVSEQSNKIESPKKDVSPVPDLLKGIPKALLEK

Secondary structure (DSSP, 8-state):
---------------PPP------------------------PPPPPP----------------------PPPPPPP-----HHHHHHHHHH-HHHHHHHHHHHHHHHHHHHHHHHHHHHHHHTS-----PPPPP---PPPPP--SS------S------TTSPPHHHHTHHHHS---SSPPPPHHHHHHHHHHHHHHHHHHHHHHTT---BHHHHHHHHHHHHSS---HHHHHHHHHH-GGGEEEEEEEEE-TT-SS--EEEEEEEEE---SGGGTTS--SS-TT-------HHHHHHHHHHHHHHHHHHHHHHHHHHHHHSSS-----GGG--S--TT--GGGSPPPPPPPPPPPP------SHHHHHHHHHHHTT--HHHHHHHHHHHHHHHTT-------PPPPGGGTT--GGGS--

Organism: Diploptera punctata (NCBI:txid6984)

Radius of gyration: 41.43 Å; chains: 1; bounding box: 111×108×107 Å

Foldseek 3Di:
DDDDDDDDDDDDDDDDDDDDDDDDDDDDDDDDDDDDDDDDDDDDDDDDDDDDDDDDDDDDDDDDDDDDDDDDDDDDPDDPDDPVVVVVCVCPDPVVVVVVVVVVVVVVVVVVVVVVVVVVVVVPDPPDDDDDDDDDDDDDDDDDDPDDDDDDPDDDPPCPVPDDDPCQQCVVVPDPDDQAEDARSLLVLLLLLVLLLLVVLLVQVQVVHWAFPVSSQVSSCVVSVDHDDVLSVLLLCLLCVLQWDKDWDFDQPDPDPPRDTDTTITIDGHDPDPVLPVPDPDDDPVPSRRHCDPVNSVVVSVSSVVSSVVLLVVVLQVVQCVDVVRDHDDPVPCRYGDPPDSNNPDDDRGGHDGDDDPPDPPPVDPVSVVVVVCVVVVPPVVVVVVVVVVVVVVVVPPDDDDDDDDDDPPPPPDPPVVVDD

pLDDT: mean 70.01, std 23.41, range [27.38, 97.62]